Protein 4L7A (pdb70)

Nearest PDB structures (foldseek):
  4l7a-assembly1_A  TM=1.003E+00  e=5.815E-44  Bacteroides caccae ATCC 43185
  6un8-assembly1_A  TM=2.115E-01  e=5.326E-02  Staphylococcus aureus
  4l7a-assembly1_A  TM=1.003E+00  e=2.244E-44  Bacteroides caccae ATCC 43185
  6lyy-assembly1_A  TM=1.501E-01  e=7.617E+00  Homo sapiens

CATH classification: 3.40.390.70

Solvent-accessible surface area: 23444 Å² total

Secondary structure (DSSP, 8-state):
-TTPPPHHHHHHHHHHHIIIIIHHH--EEE--------B-TTB-PPPHHHHHHHHHHHIIIIIHHHHHHH-HHHHHHT--SEEEE--BS-STT-SEEEEEETTEEEEEE--TT--TT-S---TTTT---HHHHHHHHHHSPPPTTHHHHTTT---TTTGGGS-HHHHGGGT-SSTGGGT-HHHHHHHHHHHHHHS-HHHHHH--TTHHHHHHHHHHHH------TTT---HHHHHHHHHHHHHTGGGS-TT---/--PPPHHHHHHHHHHHIIIIIHHH--EEE--------B-TTB-PPPHHHHHHHHHHHIIIIIHHHHHHH-HHHHHHT--SEEEE--BS-STT-SEEEEEETTEEEEEE--TT--TT-S---TTTT---HHHHHHHHHHSPPPTTHHHHTTT---TTTGGGS-HHHHGGGT-SSTGGGT-HHHHHHHHHHHHHHS-HHHHHH--TTHHHHHHHHHHHH------TTT---HHHHHHHHHHHHTTGGGS-TT---

Foldseek 3Di:
DVFDDDPVQVVLLVVLCCVQPCVLQQAAEEEQVPDDDDDDPFFDRRGVLVSLLVVVLCCLQQVVLCCVFQNSVLSNQLDFNYEYETEGPDCVVAFWDWDHDPHGIYIYGYYVVDDQLPLVVLVRPQLVCLSSVLSLCVVPPDDPVLQVLLPPQAALPPLVVAALLRCQLSQALGSQLSNGVSSVLSNLLSCLQRPDPVSSVVSCSNPPRHPVSNVVSNVNCVVCVRRVGRSNSSSVSSVVRSNCSVVDPSRGND/DFDDDPVQVVLLVVLCCVQPCVLALAAEEEQVPDDDDDDPFFDRRGVLVSLLVVVLCCLQQVVLCCVFQNSVLSNQQDFNYEYETEGPDCVVAFWDWDHDPHGIYIYGYYPVDPQLPLVVLVRPQLVCLRSVLSVCVVPPDDPVLQVLLPPQAALPPLVVAALLRCLLSQALGSQLSNGVSSVLSNLLSCLQRPDPVSSVVSCSNPPRHPVSVVVSNVNCVVCVVRVGRSNSSSVSSVVRSNCSVVDPSRDND

Radius of gyration: 25.46 Å; Cα contacts (8 Å, |Δi|>4): 772; chains: 2; bounding box: 40×58×69 Å

Sequence (507 aa):
SIFDASEKEKSEFDRRWLLEENYVNPYNNIDFKYREHIESDYTHNLVPTDFWLSVKLAKIVKHCWLEAYDEVGGLDFTRACAPKVIHLIGSSASSWDKGTYTLGTAEGGLKVTLYGNWLDLTNVDRNEYYFKVHHEFAHILHQKKNYPVDYDKISAGNYTPTGWQNRKLAEVAPLGFVTPYAGSKPSEDIAEVTACFLTYPEAQWENVTLAGEKGKPIIDQKLAVKKYKDSWQVDLDLLRKVIARRTNEISELDLDHIYIFDASEKEKSEFDRRWLLEENYVNPYNNIDFKYREHIEESDYTHNLVPTDFWLSVKLAKIVKHCWLEAYDEVGGLDFTRACAPKVIHLIGSASSWDKGTYTLGTAEGGLKVTLYGNNWLDLTNVDRNEYYFKVVHHEFAHILHQKKNYPVDYDKISAGNYTPTGWQNRKLAEVAPLGFVTPYAGSKPSEDIAEVTACFLTYPEAQWENVTLAGEKGKPIIDQKLAVKKYKDSWQVDLDLLRKVIARRTNEISELDLDHIY

B-factor: mean 29.19, std 8.64, range [13.41, 78.43]

Structure (mmCIF, N/CA/C/O backbone):
data_4L7A
#
_entry.id   4L7A
#
_cell.length_a   39.096
_cell.length_b   116.117
_cell.length_c   135.823
_cell.angle_alpha   90.000
_cell.angle_beta   90.000
_cell.angle_gamma   90.000
#
_symmetry.space_group_name_H-M   'P 21 21 21'
#
loop_
_entity.id
_entity.type
_entity.pdbx_description
1 polymer 'Uncharacterized protein'
2 water water
#
loop_
_atom_site.group_PDB
_atom_site.id
_atom_site.type_symbol
_atom_site.label_atom_id
_atom_site.label_alt_id
_atom_site.label_comp_id
_atom_site.label_asym_id
_atom_site.label_entity_id
_atom_site.label_seq_id
_atom_site.pdbx_PDB_ins_code
_atom_site.Cartn_x
_atom_site.Cartn_y
_atom_site.Cartn_z
_atom_site.occupancy
_atom_site.B_iso_or_equiv
_atom_site.auth_seq_id
_atom_site.auth_comp_id
_atom_site.auth_asym_id
_atom_site.auth_atom_id
_atom_site.pdbx_PDB_model_num
ATOM 1 N N . SER A 1 11 ? 7.227 128.185 31.586 1.00 76.27 37 SER A N 1
ATOM 2 C CA . SER A 1 11 ? 8.152 127.405 30.688 1.00 75.94 37 SER A CA 1
ATOM 3 C C . SER A 1 11 ? 7.634 127.342 29.228 1.00 74.66 37 SER A C 1
ATOM 4 O O . SER A 1 11 ? 6.423 127.270 28.996 1.00 73.37 37 SER A O 1
ATOM 7 N N . ILE A 1 12 ? 8.562 127.374 28.261 1.00 72.50 38 ILE A N 1
ATOM 8 C CA . ILE A 1 12 ? 8.251 127.240 26.827 1.00 67.03 38 ILE A CA 1
ATOM 9 C C . ILE A 1 12 ? 7.861 125.791 26.441 1.00 68.79 38 ILE A C 1
ATOM 10 O O . ILE A 1 12 ? 7.892 125.454 25.268 1.00 70.06 38 ILE A O 1
ATOM 12 N N . PHE A 1 13 ? 7.457 124.960 27.416 1.00 68.06 39 PHE A N 1
ATOM 13 C CA . PHE A 1 13 ? 7.122 123.535 27.189 1.00 61.13 39 PHE A CA 1
ATOM 14 C C . PHE A 1 13 ? 5.614 123.184 27.411 1.00 58.52 39 PHE A C 1
ATOM 15 O O . PHE A 1 13 ? 5.165 122.069 27.026 1.00 52.69 39 PHE A O 1
ATOM 17 N N . ASP A 1 14 ? 4.848 124.103 28.046 1.00 56.87 40 ASP A N 1
ATOM 18 C CA . ASP A 1 14 ? 3.382 123.914 28.306 1.00 47.61 40 ASP A CA 1
ATOM 19 C C . ASP A 1 14 ? 2.595 124.295 27.046 1.00 39.82 40 ASP A C 1
ATOM 20 O O . ASP A 1 14 ? 2.855 125.306 26.375 1.00 37.18 40 ASP A O 1
ATOM 25 N N . ALA A 1 15 ? 1.592 123.511 26.747 1.00 33.27 41 ALA A N 1
ATOM 26 C CA . ALA A 1 15 ? 0.798 123.782 25.579 1.00 33.48 41 ALA A CA 1
ATOM 27 C C . ALA A 1 15 ? -0.449 124.570 25.936 1.00 31.86 41 ALA A C 1
ATOM 28 O O . ALA A 1 15 ? -1.024 124.369 26.996 1.00 34.29 41 ALA A O 1
ATOM 30 N N . SER A 1 16 ? -0.893 125.422 25.026 1.00 30.91 42 SER A N 1
ATOM 31 C CA . SER A 1 16 ? -2.168 126.150 25.180 1.00 30.40 42 SER A CA 1
ATOM 32 C C . SER A 1 16 ? -3.323 125.250 24.748 1.00 30.65 42 SER A C 1
ATOM 33 O O . SER A 1 16 ? -3.105 124.235 24.071 1.00 29.91 42 SER A O 1
ATOM 36 N N . GLU A 1 17 ? -4.554 125.633 25.048 1.00 31.94 43 GLU A N 1
ATOM 37 C CA . GLU A 1 17 ? -5.713 124.859 24.573 1.00 32.38 43 GLU A CA 1
ATOM 38 C C . GLU A 1 17 ? -5.795 124.827 23.049 1.00 31.72 43 GLU A C 1
ATOM 39 O O . GLU A 1 17 ? -6.213 123.825 22.467 1.00 30.54 43 GLU A O 1
ATOM 45 N N . LYS A 1 18 ? -5.406 125.923 22.415 1.00 31.22 44 LYS A N 1
ATOM 46 C CA . LYS A 1 18 ? -5.418 126.010 20.943 1.00 33.32 44 LYS A CA 1
ATOM 47 C C . LYS A 1 18 ? -4.452 125.011 20.299 1.00 31.71 44 LYS A C 1
ATOM 48 O O . LYS A 1 18 ? -4.803 124.347 19.329 1.00 31.25 44 LYS A O 1
ATOM 54 N N . GLU A 1 19 ? -3.254 124.909 20.867 1.00 29.02 45 GLU A N 1
ATOM 55 C CA . GLU A 1 19 ? -2.216 123.962 20.420 1.00 27.78 45 GLU A CA 1
ATOM 56 C C . GLU A 1 19 ? -2.704 122.515 20.600 1.00 26.08 45 GLU A C 1
ATOM 57 O O . GLU A 1 19 ? -2.598 121.711 19.686 1.00 23.71 45 GLU A O 1
ATOM 63 N N . LYS A 1 20 ? -3.305 122.209 21.749 1.00 25.70 46 LYS A N 1
ATOM 64 C CA . LYS A 1 20 ? -3.853 120.875 21.989 1.00 26.96 46 LYS A CA 1
ATOM 65 C C . LYS A 1 20 ? -4.990 120.526 21.066 1.00 26.96 46 LYS A C 1
ATOM 66 O O . LYS A 1 20 ? -5.075 119.379 20.647 1.00 26.22 46 LYS A O 1
ATOM 72 N N . SER A 1 21 ? -5.871 121.494 20.763 1.00 28.02 47 SER A N 1
ATOM 73 C CA . SER A 1 21 ? -6.949 121.228 19.812 1.00 29.87 47 SER A CA 1
ATOM 74 C C . SER A 1 21 ? -6.360 121.049 18.412 1.00 29.45 47 SER A C 1
ATOM 75 O O . SER A 1 21 ? -6.877 120.269 17.635 1.00 31.09 47 SER A O 1
ATOM 78 N N . GLU A 1 22 ? -5.290 121.774 18.087 1.00 28.96 48 GLU A N 1
ATOM 79 C CA . GLU A 1 22 ? -4.627 121.601 16.763 1.00 29.57 48 GLU A CA 1
ATOM 80 C C . GLU A 1 22 ? -4.017 120.192 16.643 1.00 27.25 48 GLU A C 1
ATOM 81 O O . GLU A 1 22 ? -4.134 119.553 15.610 1.00 29.20 48 GLU A O 1
ATOM 87 N N . PHE A 1 23 ? -3.381 119.717 17.700 1.00 26.03 49 PHE A N 1
ATOM 88 C CA . PHE A 1 23 ? -2.867 118.346 17.732 1.00 26.72 49 PHE A CA 1
ATOM 89 C C . PHE A 1 23 ? -4.018 117.313 17.649 1.00 26.67 49 PHE A C 1
ATOM 90 O O . PHE A 1 23 ? -3.905 116.330 16.933 1.00 25.15 49 PHE A O 1
ATOM 98 N N . ASP A 1 24 ? -5.120 117.549 18.356 1.00 28.55 50 ASP A N 1
ATOM 99 C CA . ASP A 1 24 ? -6.257 116.622 18.281 1.00 28.56 50 ASP A CA 1
ATOM 100 C C . ASP A 1 24 ? -6.714 116.525 16.858 1.00 28.23 50 ASP A C 1
ATOM 101 O O . ASP A 1 24 ? -6.956 115.453 16.351 1.00 25.82 50 ASP A O 1
ATOM 106 N N . ARG A 1 25 ? -6.798 117.665 16.204 1.00 29.70 51 ARG A N 1
ATOM 107 C CA A ARG A 1 25 ? -7.219 117.713 14.794 0.50 31.25 51 ARG A CA 1
ATOM 108 C CA B ARG A 1 25 ? -7.178 117.729 14.787 0.50 30.38 51 ARG A CA 1
ATOM 109 C C . ARG A 1 25 ? -6.233 116.895 13.950 1.00 30.11 51 ARG A C 1
ATOM 110 O O . ARG A 1 25 ? -6.640 116.075 13.151 1.00 31.62 51 ARG A O 1
ATOM 125 N N . TRP A 1 26 ? -4.933 117.107 14.155 1.00 30.20 52 TRP A N 1
ATOM 126 C CA . TRP A 1 26 ? -3.915 116.385 13.397 1.00 26.96 52 TRP A CA 1
ATOM 127 C C . TRP A 1 26 ? -4.022 114.870 13.636 1.00 25.10 52 TRP A C 1
ATOM 128 O O . TRP A 1 26 ? -3.835 114.083 12.710 1.00 24.25 52 TRP A O 1
ATOM 139 N N . LEU A 1 27 ? -4.314 114.464 14.871 1.00 25.67 53 LEU A N 1
ATOM 140 C CA . LEU A 1 27 ? -4.423 113.037 15.198 1.00 25.07 53 LEU A CA 1
ATOM 141 C C . LEU A 1 27 ? -5.680 112.448 14.527 1.00 26.47 53 LEU A C 1
ATOM 142 O O . LEU A 1 27 ? -5.659 111.308 14.001 1.00 26.03 53 LEU A O 1
ATOM 147 N N . LEU A 1 28 ? -6.771 113.193 14.542 1.00 27.93 54 LEU A N 1
ATOM 148 C CA . LEU A 1 28 ? -7.968 112.717 13.845 1.00 29.95 54 LEU A CA 1
ATOM 149 C C . LEU A 1 28 ? -7.621 112.382 12.389 1.00 31.39 54 LEU A C 1
ATOM 150 O O . LEU A 1 28 ? -7.957 111.323 11.883 1.00 31.19 54 LEU A O 1
ATOM 155 N N . GLU A 1 29 ? -6.887 113.291 11.757 1.00 31.47 55 GLU A N 1
ATOM 156 C CA A GLU A 1 29 ? -6.610 113.198 10.343 0.50 32.07 55 GLU A CA 1
ATOM 157 C CA B GLU A 1 29 ? -6.570 113.217 10.341 0.50 31.19 55 GLU A CA 1
ATOM 158 C C . GLU A 1 29 ? -5.500 112.195 10.014 1.00 30.09 55 GLU A C 1
ATOM 159 O O . GLU A 1 29 ? -5.530 111.591 8.972 1.00 30.81 55 GLU A O 1
ATOM 170 N N . ASN A 1 30 ? -4.536 112.010 10.894 1.00 27.24 56 ASN A N 1
ATOM 171 C CA . ASN A 1 30 ? -3.431 111.147 10.566 1.00 25.93 56 ASN A CA 1
ATOM 172 C C . ASN A 1 30 ? -3.432 109.733 11.202 1.00 24.67 56 ASN A C 1
ATOM 173 O O . ASN A 1 30 ? -2.635 108.915 10.804 1.00 25.33 56 ASN A O 1
ATOM 178 N N . TYR A 1 31 ? -4.230 109.502 12.227 1.00 23.19 57 TYR A N 1
ATOM 179 C CA . TYR A 1 31 ? -4.272 108.229 12.931 1.00 22.20 57 TYR A CA 1
ATOM 180 C C . TYR A 1 31 ? -5.682 107.642 12.870 1.00 23.91 57 TYR A C 1
ATOM 181 O O . TYR A 1 31 ? -5.862 106.527 12.412 1.00 21.98 57 TYR A O 1
ATOM 190 N N . VAL A 1 32 ? -6.674 108.425 13.262 1.00 26.18 58 VAL A N 1
ATOM 191 C CA . VAL A 1 32 ? -8.056 107.946 13.348 1.00 28.62 58 VAL A CA 1
ATOM 192 C C . VAL A 1 32 ? -8.610 107.686 11.970 1.00 29.94 58 VAL A C 1
ATOM 193 O O . VAL A 1 32 ? -8.996 106.554 11.677 1.00 28.85 58 VAL A O 1
ATOM 197 N N . ASN A 1 33 ? -8.572 108.684 11.099 1.00 30.56 59 ASN A N 1
ATOM 198 C CA . ASN A 1 33 ? -9.188 108.468 9.799 1.00 35.04 59 ASN A CA 1
ATOM 199 C C . ASN A 1 33 ? -8.543 107.412 8.920 1.00 34.26 59 ASN A C 1
ATOM 200 O O . ASN A 1 33 ? -9.276 106.616 8.377 1.00 36.59 59 ASN A O 1
ATOM 205 N N . PRO A 1 34 ? -7.202 107.405 8.752 1.00 33.38 60 PRO A N 1
ATOM 206 C CA . PRO A 1 34 ? -6.645 106.382 7.869 1.00 32.02 60 PRO A CA 1
ATOM 207 C C . PRO A 1 34 ? -6.567 104.986 8.497 1.00 31.09 60 PRO A C 1
ATOM 208 O O . PRO A 1 34 ? -6.673 103.990 7.777 1.00 29.18 60 PRO A O 1
ATOM 212 N N . TYR A 1 35 ? -6.375 104.897 9.820 1.00 28.64 61 TYR A N 1
ATOM 213 C CA . TYR A 1 35 ? -6.036 103.612 10.458 1.00 26.41 61 TYR A CA 1
ATOM 214 C C . TYR A 1 35 ? -6.938 103.156 11.594 1.00 26.71 61 TYR A C 1
ATOM 215 O O . TYR A 1 35 ? -6.743 102.074 12.148 1.00 25.16 61 TYR A O 1
ATOM 224 N N . ASN A 1 36 ? -7.892 103.992 11.976 1.00 28.74 62 ASN A N 1
ATOM 225 C CA A ASN A 1 36 ? -8.760 103.718 13.138 0.50 28.20 62 ASN A CA 1
ATOM 226 C CA B ASN A 1 36 ? -8.746 103.715 13.121 0.50 28.92 62 ASN A CA 1
ATOM 227 C C . ASN A 1 36 ? -7.947 103.477 14.417 1.00 26.98 62 ASN A C 1
ATOM 228 O O . ASN A 1 36 ? -8.230 102.597 15.191 1.00 27.08 62 ASN A O 1
ATOM 237 N N . ILE A 1 37 ? -6.923 104.277 14.626 1.00 26.80 63 ILE A N 1
ATOM 238 C CA . ILE A 1 37 ? -6.111 104.202 15.834 1.00 25.96 63 ILE A CA 1
ATOM 239 C C . ILE A 1 37 ? -6.412 105.400 16.695 1.00 25.59 63 ILE A C 1
ATOM 240 O O . ILE A 1 37 ? -6.368 106.527 16.256 1.00 26.47 63 ILE A O 1
ATOM 245 N N . ASP A 1 38 ? -6.667 105.158 17.958 1.00 27.12 64 ASP A N 1
ATOM 246 C CA . ASP A 1 38 ? -6.889 106.249 18.883 1.00 29.05 64 ASP A CA 1
ATOM 247 C C . ASP A 1 38 ? -5.559 106.511 19.553 1.00 28.92 64 ASP A C 1
ATOM 248 O O . ASP A 1 38 ? -5.095 105.722 20.393 1.00 30.47 64 ASP A O 1
ATOM 253 N N . PHE A 1 39 ? -4.927 107.623 19.226 1.00 27.96 65 PHE A N 1
ATOM 254 C CA . PHE A 1 39 ? -3.645 108.010 19.842 1.00 27.31 65 PHE A CA 1
ATOM 255 C C . PHE A 1 39 ? -3.856 109.021 20.964 1.00 28.09 65 PHE A C 1
ATOM 256 O O . PHE A 1 39 ? -4.243 110.140 20.713 1.00 31.29 65 PHE A O 1
ATOM 264 N N . LYS A 1 40 ? -3.575 108.646 22.204 1.00 27.53 66 LYS A N 1
ATOM 265 C CA . LYS A 1 40 ? -3.891 109.507 23.344 1.00 28.70 66 LYS A CA 1
ATOM 266 C C . LYS A 1 40 ? -2.633 110.071 24.006 1.00 26.99 66 LYS A C 1
ATOM 267 O O . LYS A 1 40 ? -1.680 109.335 24.289 1.00 25.97 66 LYS A O 1
ATOM 273 N N . TYR A 1 41 ? -2.625 111.382 24.218 1.00 25.57 67 TYR A N 1
ATOM 274 C CA . TYR A 1 41 ? -1.541 112.031 24.925 1.00 25.54 67 TYR A CA 1
ATOM 275 C C . TYR A 1 41 ? -2.008 112.773 26.142 1.00 25.60 67 TYR A C 1
ATOM 276 O O . TYR A 1 41 ? -1.206 113.014 27.045 1.00 25.07 67 TYR A O 1
ATOM 285 N N . ARG A 1 42 ? -3.290 113.116 26.193 1.00 29.21 68 ARG A N 1
ATOM 286 C CA . ARG A 1 42 ? -3.823 113.904 27.303 1.00 31.34 68 ARG A CA 1
ATOM 287 C C . ARG A 1 42 ? -3.894 112.993 28.518 1.00 35.45 68 ARG A C 1
ATOM 288 O O . ARG A 1 42 ? -4.515 111.925 28.472 1.00 34.62 68 ARG A O 1
ATOM 304 N N . GLU A 1 44 ? -5.504 113.388 31.378 1.00 39.06 70 GLU A N 1
ATOM 305 C CA . GLU A 1 44 ? -6.880 113.284 31.835 1.00 42.74 70 GLU A CA 1
ATOM 306 C C . GLU A 1 44 ? -7.661 112.155 31.166 1.00 42.21 70 GLU A C 1
ATOM 307 O O . GLU A 1 44 ? -8.610 111.685 31.746 1.00 44.28 70 GLU A O 1
ATOM 313 N N . HIS A 1 45 ? -7.288 111.723 29.956 1.00 43.54 71 HIS A N 1
ATOM 314 C CA . HIS A 1 45 ? -7.990 110.604 29.248 1.00 44.76 71 HIS A CA 1
ATOM 315 C C . HIS A 1 45 ? -7.333 109.241 29.364 1.00 44.02 71 HIS A C 1
ATOM 316 O O . HIS A 1 45 ? -7.832 108.270 28.803 1.00 39.78 71 HIS A O 1
ATOM 323 N N . ILE A 1 46 ? -6.227 109.176 30.087 1.00 43.90 72 ILE A N 1
ATOM 324 C CA . ILE A 1 46 ? -5.470 107.945 30.243 1.00 45.66 72 ILE A CA 1
ATOM 325 C C . ILE A 1 46 ? -5.627 107.435 31.673 1.00 44.88 72 ILE A C 1
ATOM 326 O O . ILE A 1 46 ? -5.426 108.147 32.659 1.00 41.67 72 ILE A O 1
ATOM 331 N N . GLU A 1 47 ? -5.939 106.164 31.773 1.00 46.62 73 GLU A N 1
ATOM 332 C CA . GLU A 1 47 ? -6.101 105.540 33.059 1.00 50.95 73 GLU A CA 1
ATOM 333 C C . GLU A 1 47 ? -5.160 104.325 33.114 1.00 43.28 73 GLU A C 1
ATOM 334 O O . GLU A 1 47 ? -5.290 103.399 32.322 1.00 40.42 73 GLU A O 1
ATOM 340 N N . SER A 1 48 ? -4.190 104.362 34.031 1.00 41.77 74 SER A N 1
ATOM 341 C CA . SER A 1 48 ? -3.342 103.197 34.297 1.00 37.01 74 SER A CA 1
ATOM 342 C C . SER A 1 48 ? -2.660 103.226 35.638 1.00 34.59 74 SER A C 1
ATOM 343 O O . SER A 1 48 ? -2.737 104.185 36.390 1.00 33.14 74 SER A O 1
ATOM 346 N N . ASP A 1 49 ? -2.053 102.101 35.955 1.00 30.04 75 ASP A N 1
ATOM 347 C CA . ASP A 1 49 ? -1.183 101.997 37.090 1.00 30.43 75 ASP A CA 1
ATOM 348 C C . ASP A 1 49 ? 0.050 102.860 36.816 1.00 27.49 75 ASP A C 1
ATOM 349 O O . ASP A 1 49 ? 0.374 103.166 35.675 1.00 26.90 75 ASP A O 1
ATOM 354 N N . TYR A 1 50 ? 0.732 103.265 37.867 1.00 24.63 76 TYR A N 1
ATOM 355 C CA . TYR A 1 50 ? 1.844 104.193 37.721 1.00 22.04 76 TYR A CA 1
ATOM 356 C C . TYR A 1 50 ? 2.956 103.798 38.713 1.00 21.75 76 TYR A C 1
ATOM 357 O O . TYR A 1 50 ? 2.726 102.963 39.597 1.00 22.30 76 TYR A O 1
ATOM 366 N N . THR A 1 51 ? 4.130 104.438 38.585 1.00 20.83 77 THR A N 1
ATOM 367 C CA . THR A 1 51 ? 5.204 104.291 39.544 1.00 20.80 77 THR A CA 1
ATOM 368 C C . THR A 1 51 ? 5.651 105.678 39.988 1.00 21.98 77 THR A C 1
ATOM 369 O O . THR A 1 51 ? 5.092 106.673 39.526 1.00 21.49 77 THR A O 1
ATOM 373 N N . HIS A 1 52 ? 6.673 105.767 40.838 1.00 22.55 78 HIS A N 1
ATOM 374 C CA . HIS A 1 52 ? 7.240 107.079 41.212 1.00 23.03 78 HIS A CA 1
ATOM 375 C C . HIS A 1 52 ? 7.995 107.752 40.065 1.00 24.31 78 HIS A C 1
ATOM 376 O O . HIS A 1 52 ? 8.319 108.968 40.134 1.00 25.52 78 HIS A O 1
ATOM 383 N N . ASN A 1 53 ? 8.229 107.001 38.999 1.00 23.72 79 ASN A N 1
ATOM 384 C CA . ASN A 1 53 ? 8.701 107.570 37.769 1.00 24.69 79 ASN A CA 1
ATOM 385 C C . ASN A 1 53 ? 7.756 108.420 36.940 1.00 24.13 79 ASN A C 1
ATOM 386 O O . ASN A 1 53 ? 8.180 108.994 35.942 1.00 23.29 79 ASN A O 1
ATOM 391 N N . LEU A 1 54 ? 6.473 108.426 37.272 1.00 23.07 80 LEU A N 1
ATOM 392 C CA . LEU A 1 54 ? 5.517 109.213 36.513 1.00 22.82 80 LEU A CA 1
ATOM 393 C C . LEU A 1 54 ? 5.878 110.723 36.592 1.00 23.24 80 LEU A C 1
ATOM 394 O O . LEU A 1 54 ? 6.168 111.230 37.667 1.00 20.39 80 LEU A O 1
ATOM 399 N N . VAL A 1 55 ? 5.881 111.374 35.435 1.00 23.93 81 VAL A N 1
ATOM 400 C CA . VAL A 1 55 ? 6.030 112.839 35.292 1.00 25.38 81 VAL A CA 1
ATOM 401 C C . VAL A 1 55 ? 4.975 113.318 34.264 1.00 25.82 81 VAL A C 1
ATOM 402 O O . VAL A 1 55 ? 4.435 112.512 33.513 1.00 23.60 81 VAL A O 1
ATOM 406 N N . PRO A 1 56 ? 4.661 114.619 34.254 1.00 25.71 82 PRO A N 1
ATOM 407 C CA . PRO A 1 56 ? 3.728 115.092 33.255 1.00 26.04 82 PRO A CA 1
ATOM 408 C C . PRO A 1 56 ? 4.188 114.739 31.832 1.00 25.90 82 PRO A C 1
ATOM 409 O O . PRO A 1 56 ? 5.384 114.728 31.521 1.00 23.36 82 PRO A O 1
ATOM 413 N N . THR A 1 57 ? 3.227 114.433 30.989 1.00 26.22 83 THR A N 1
ATOM 414 C CA . THR A 1 57 ? 3.494 114.074 29.612 1.00 26.48 83 THR A CA 1
ATOM 415 C C . THR A 1 57 ? 3.869 115.334 28.859 1.00 27.18 83 THR A C 1
ATOM 416 O O . THR A 1 57 ? 3.080 116.250 28.802 1.00 27.72 83 THR A O 1
ATOM 420 N N . ASP A 1 58 ? 5.069 115.371 28.276 1.00 26.56 84 ASP A N 1
ATOM 421 C CA . ASP A 1 58 ? 5.593 116.550 27.557 1.00 25.77 84 ASP A CA 1
ATOM 422 C C . ASP A 1 58 ? 4.858 116.686 26.220 1.00 24.71 84 ASP A C 1
ATOM 423 O O . ASP A 1 58 ? 4.906 115.783 2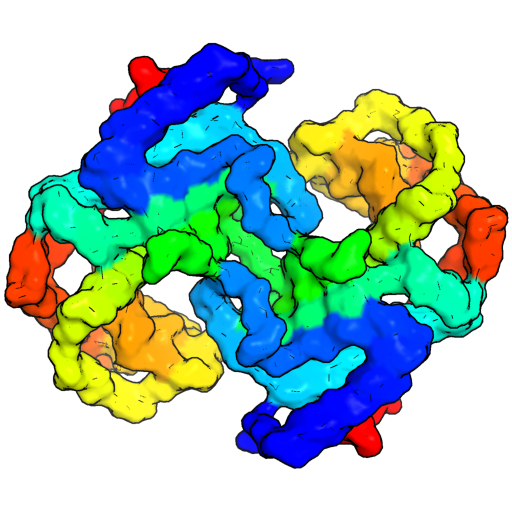5.388 1.00 22.96 84 ASP A O 1
ATOM 428 N N . PHE A 1 59 ? 4.195 117.816 26.000 1.00 22.44 85 PHE A N 1
ATOM 429 C CA . PHE A 1 59 ? 3.379 117.993 24.815 1.00 21.63 85 PHE A CA 1
ATOM 430 C C . PHE A 1 59 ? 4.148 117.990 23.479 1.00 21.90 85 PHE A C 1
ATOM 431 O O . PHE A 1 59 ? 3.808 117.243 22.587 1.00 19.25 85 PHE A O 1
ATOM 439 N N . TRP A 1 60 ? 5.148 118.838 23.334 1.00 21.99 86 TRP A N 1
ATOM 440 C CA . TRP A 1 60 ? 5.872 118.913 22.074 1.00 23.67 86 TRP A CA 1
ATOM 441 C C . TRP A 1 60 ? 6.693 117.625 21.799 1.00 22.99 86 TRP A C 1
ATOM 442 O O . TRP A 1 60 ? 6.895 117.232 20.653 1.00 21.53 86 TRP A O 1
ATOM 453 N N . LEU A 1 61 ? 7.088 116.936 22.840 1.00 21.44 87 LEU A N 1
ATOM 454 C CA . LEU A 1 61 ? 7.643 115.623 22.610 1.00 22.82 87 LEU A CA 1
ATOM 455 C C . LEU A 1 61 ? 6.567 114.578 22.125 1.00 22.87 87 LEU A C 1
ATOM 456 O O . LEU A 1 61 ? 6.886 113.686 21.325 1.00 23.00 87 LEU A O 1
ATOM 461 N N . SER A 1 62 ? 5.322 114.707 22.596 1.00 21.74 88 SER A N 1
ATOM 462 C CA . SER A 1 62 ? 4.238 113.845 22.122 1.00 21.69 88 SER A CA 1
ATOM 463 C C . SER A 1 62 ? 3.997 114.052 20.629 1.00 21.04 88 SER A C 1
ATOM 464 O O . SER A 1 62 ? 3.744 113.117 19.918 1.00 21.76 88 SER A O 1
ATOM 467 N N . VAL A 1 63 ? 4.080 115.292 20.175 1.00 21.73 89 VAL A N 1
ATOM 468 C CA . VAL A 1 63 ? 3.921 115.625 18.783 1.00 21.45 89 VAL A CA 1
ATOM 469 C C . VAL A 1 63 ? 5.032 114.986 17.947 1.00 21.78 89 VAL A C 1
ATOM 470 O O . VAL A 1 63 ? 4.775 114.420 16.853 1.00 21.37 89 VAL A O 1
ATOM 474 N N . LYS A 1 64 ? 6.269 115.070 18.435 1.00 22.11 90 LYS A N 1
ATOM 475 C CA . LYS A 1 64 ? 7.402 114.500 17.709 1.00 22.84 90 LYS A CA 1
ATOM 476 C C . LYS A 1 64 ? 7.223 113.023 17.577 1.00 21.52 90 LYS A C 1
ATOM 477 O O . LYS A 1 64 ? 7.346 112.491 16.483 1.00 21.98 90 LYS A O 1
ATOM 483 N N . LEU A 1 65 ? 6.870 112.370 18.679 1.00 20.80 91 LEU A N 1
ATOM 484 C CA . LEU A 1 65 ? 6.681 110.914 18.666 1.00 22.27 91 LEU A CA 1
ATOM 485 C C . LEU A 1 65 ? 5.522 110.459 17.785 1.00 22.53 91 LEU A C 1
ATOM 486 O O . LEU A 1 65 ? 5.655 109.479 17.075 1.00 20.27 91 LEU A O 1
ATOM 491 N N . ALA A 1 66 ? 4.410 111.204 17.780 1.00 20.53 92 ALA A N 1
ATOM 492 C CA . ALA A 1 66 ? 3.319 110.845 16.897 1.00 20.83 92 ALA A CA 1
ATOM 493 C C . ALA A 1 66 ? 3.761 110.892 15.456 1.00 19.17 92 ALA A C 1
ATOM 494 O O . ALA A 1 66 ? 3.341 110.062 14.660 1.00 20.34 92 ALA A O 1
ATOM 496 N N . LYS A 1 67 ? 4.612 111.819 15.103 1.00 19.54 93 LYS A N 1
ATOM 497 C CA . LYS A 1 67 ? 5.073 111.921 13.707 1.00 20.52 93 LYS A CA 1
ATOM 498 C C . LYS A 1 67 ? 6.155 110.877 13.371 1.00 20.45 93 LYS A C 1
ATOM 499 O O . LYS A 1 67 ? 6.216 110.373 12.232 1.00 20.80 93 LYS A O 1
ATOM 505 N N . ILE A 1 68 ? 7.022 110.581 14.335 1.00 19.66 94 ILE A N 1
ATOM 506 C CA . ILE A 1 68 ? 8.066 109.578 14.133 1.00 20.06 94 ILE A CA 1
ATOM 507 C C . ILE A 1 68 ? 7.444 108.179 13.970 1.00 21.16 94 ILE A C 1
ATOM 508 O O . ILE A 1 68 ? 7.839 107.387 13.076 1.00 19.37 94 ILE A O 1
ATOM 513 N N . VAL A 1 69 ? 6.502 107.870 14.846 1.00 20.61 95 VAL A N 1
ATOM 514 C CA . VAL A 1 69 ? 5.800 106.567 14.827 1.00 21.08 95 VAL A CA 1
ATOM 515 C C . VAL A 1 69 ? 5.057 106.340 13.499 1.00 21.52 95 VAL A C 1
ATOM 516 O O . VAL A 1 69 ? 5.081 105.240 12.928 1.00 20.55 95 VAL A O 1
ATOM 520 N N . LYS A 1 70 ? 4.439 107.393 12.976 1.00 21.61 96 LYS A N 1
ATOM 521 C CA . LYS A 1 70 ? 3.707 107.285 11.737 1.00 22.95 96 LYS A CA 1
ATOM 522 C C . LYS A 1 70 ? 4.656 107.134 10.589 1.00 22.70 96 LYS A C 1
ATOM 523 O O . LYS A 1 70 ? 4.467 106.272 9.725 1.00 24.37 96 LYS A O 1
ATOM 529 N N . HIS A 1 71 ? 5.719 107.912 10.601 1.00 21.95 97 HIS A N 1
ATOM 530 C CA . HIS A 1 71 ? 6.734 107.856 9.511 1.00 23.49 97 HIS A CA 1
ATOM 531 C C . HIS A 1 71 ? 7.495 106.532 9.407 1.00 22.52 97 HIS A C 1
ATOM 532 O O . HIS A 1 71 ? 7.753 106.039 8.301 1.00 22.25 97 HIS A O 1
ATOM 539 N N . CYS A 1 72 ? 7.810 105.953 10.565 1.00 22.00 98 CYS A N 1
ATOM 540 C CA . CYS A 1 72 ? 8.710 104.787 10.639 1.00 22.04 98 CYS A CA 1
ATOM 541 C C . CYS A 1 72 ? 8.036 103.413 10.717 1.00 21.53 98 CYS A C 1
ATOM 542 O O . CYS A 1 72 ? 8.684 102.373 10.464 1.00 25.31 98 CYS A O 1
ATOM 545 N N . TRP A 1 73 ? 6.762 103.397 11.043 1.00 20.35 99 TRP A N 1
ATOM 546 C CA . TRP A 1 73 ? 5.969 102.162 11.073 1.00 20.12 99 TRP A CA 1
ATOM 547 C C . TRP A 1 73 ? 4.769 102.285 10.125 1.00 20.86 99 TRP A C 1
ATOM 548 O O . TRP A 1 73 ? 4.741 101.618 9.071 1.00 20.63 99 TRP A O 1
ATOM 559 N N . LEU A 1 74 ? 3.827 103.186 10.427 1.00 21.55 100 LEU A N 1
ATOM 560 C CA . LEU A 1 74 ? 2.561 103.201 9.707 1.00 20.92 100 LEU A CA 1
ATOM 561 C C . LEU A 1 74 ? 2.755 103.469 8.220 1.00 21.60 100 LEU A C 1
ATOM 562 O O . LEU A 1 74 ? 2.279 102.714 7.418 1.00 22.10 100 LEU A O 1
ATOM 567 N N . GLU A 1 75 ? 3.566 104.460 7.877 1.00 21.59 101 GLU A N 1
ATOM 568 C CA . GLU A 1 75 ? 3.874 104.739 6.494 1.00 24.76 101 GLU A CA 1
ATOM 569 C C . GLU A 1 75 ? 4.759 103.708 5.812 1.00 24.35 101 GLU A C 1
ATOM 570 O O . GLU A 1 75 ? 4.711 103.592 4.580 1.00 25.54 101 GLU A O 1
ATOM 576 N N . ALA A 1 76 ? 5.530 102.948 6.591 1.00 22.87 102 ALA A N 1
ATOM 577 C CA . ALA A 1 76 ? 6.391 101.927 6.015 1.00 22.46 102 ALA A CA 1
ATOM 578 C C . ALA A 1 76 ? 5.575 100.733 5.563 1.00 21.38 102 ALA A C 1
ATOM 579 O O . ALA A 1 76 ? 5.722 100.175 4.467 1.00 23.30 102 ALA A O 1
ATOM 581 N N . TYR A 1 77 ? 4.716 100.324 6.450 1.00 22.02 103 TYR A N 1
ATOM 582 C CA . TYR A 1 77 ? 3.756 99.284 6.172 1.00 21.40 103 TYR A CA 1
ATOM 583 C C . TYR A 1 77 ? 2.867 99.692 4.992 1.00 22.59 103 TYR A C 1
ATOM 584 O O . TYR A 1 77 ? 2.634 98.865 4.111 1.00 22.92 103 TYR A O 1
ATOM 593 N N . ASP A 1 78 ? 2.424 100.951 4.948 1.00 23.68 104 ASP A N 1
ATOM 594 C CA . ASP A 1 78 ? 1.609 101.406 3.833 1.00 26.02 104 ASP A CA 1
ATOM 595 C C . ASP A 1 78 ? 2.400 101.304 2.544 1.00 27.16 104 ASP A C 1
ATOM 596 O O . ASP A 1 78 ? 1.903 100.776 1.579 1.00 27.06 104 ASP A O 1
ATOM 601 N N . GLU A 1 79 ? 3.637 101.800 2.542 1.00 28.17 105 GLU A N 1
ATOM 602 C CA . GLU A 1 79 ? 4.463 101.788 1.336 1.00 28.40 105 GLU A CA 1
ATOM 603 C C . GLU A 1 79 ? 4.652 100.382 0.750 1.00 27.49 105 GLU A C 1
ATOM 604 O O . GLU A 1 79 ? 4.622 100.189 -0.450 1.00 25.59 105 GLU A O 1
ATOM 610 N N . VAL A 1 80 ? 4.880 99.396 1.601 1.00 27.13 106 VAL A N 1
ATOM 611 C CA . VAL A 1 80 ? 5.154 98.064 1.094 1.00 25.79 106 VAL A CA 1
ATOM 612 C C . VAL A 1 80 ? 3.933 97.166 0.985 1.00 26.98 106 VAL A C 1
ATOM 613 O O . VAL A 1 80 ? 3.853 96.392 0.052 1.00 25.99 106 VAL A O 1
ATOM 617 N N . GLY A 1 81 ? 3.002 97.225 1.937 1.00 26.11 107 GLY A N 1
ATOM 618 C CA . GLY A 1 81 ? 1.848 96.293 1.934 1.00 25.41 107 GLY A CA 1
ATOM 619 C C . GLY A 1 81 ? 0.504 96.912 1.579 1.00 26.35 107 GLY A C 1
ATOM 620 O O . GLY A 1 81 ? -0.444 96.211 1.343 1.00 26.63 107 GLY A O 1
ATOM 621 N N . GLY A 1 82 ? 0.411 98.237 1.561 1.00 27.17 108 GLY A N 1
ATOM 622 C CA . GLY A 1 82 ? -0.865 98.887 1.308 1.00 27.77 108 GLY A CA 1
ATOM 623 C C . GLY A 1 82 ? -1.602 99.127 2.619 1.00 28.31 108 GLY A C 1
ATOM 624 O O . GLY A 1 82 ? -1.301 98.523 3.648 1.00 26.76 108 GLY A O 1
ATOM 625 N N . LEU A 1 83 ? -2.606 99.990 2.538 1.00 30.94 109 LEU A N 1
ATOM 626 C CA . LEU A 1 83 ? -3.339 100.494 3.665 1.00 32.16 109 LEU A CA 1
ATOM 627 C C . LEU A 1 83 ? -4.063 99.352 4.361 1.00 31.10 109 LEU A C 1
ATOM 628 O O . LEU A 1 83 ? -4.090 99.296 5.603 1.00 28.20 109 LEU A O 1
ATOM 633 N N . ASP A 1 84 ? -4.550 98.397 3.588 1.00 28.23 110 ASP A N 1
ATOM 634 C CA . ASP A 1 84 ? -5.294 97.278 4.159 1.00 30.32 110 ASP A CA 1
ATOM 635 C C . ASP A 1 84 ? -4.453 96.396 5.035 1.00 27.40 110 ASP A C 1
ATOM 636 O O . ASP A 1 84 ? -4.881 95.936 6.087 1.00 26.93 110 ASP A O 1
ATOM 641 N N . PHE A 1 85 ? -3.217 96.205 4.631 1.00 28.18 111 PHE A N 1
ATOM 642 C CA . PHE A 1 85 ? -2.259 95.442 5.452 1.00 26.05 111 PHE A CA 1
ATOM 643 C C . PHE A 1 85 ? -1.998 96.170 6.759 1.00 23.37 111 PHE A C 1
ATOM 644 O O . PHE A 1 85 ? -2.092 95.611 7.871 1.00 23.06 111 PHE A O 1
ATOM 652 N N . THR A 1 86 ? -1.682 97.454 6.644 1.00 23.45 112 THR A N 1
ATOM 653 C CA . THR A 1 86 ? -1.395 98.259 7.841 1.00 22.71 112 THR A CA 1
ATOM 654 C C . THR A 1 86 ? -2.531 98.205 8.811 1.00 22.91 112 THR A C 1
ATOM 655 O O . THR A 1 86 ? -2.316 97.973 9.998 1.00 23.53 112 THR A O 1
ATOM 659 N N . ARG A 1 87 ? -3.749 98.370 8.304 1.00 23.73 113 ARG A N 1
ATOM 660 C CA . ARG A 1 87 ? -4.922 98.323 9.148 1.00 24.73 113 ARG A CA 1
ATOM 661 C C . ARG A 1 87 ? -5.101 96.963 9.767 1.00 23.56 113 ARG A C 1
ATOM 662 O O . ARG A 1 87 ? -5.658 96.864 10.842 1.00 23.40 113 ARG A O 1
ATOM 670 N N . ALA A 1 88 ? -4.688 95.896 9.077 1.00 23.93 114 ALA A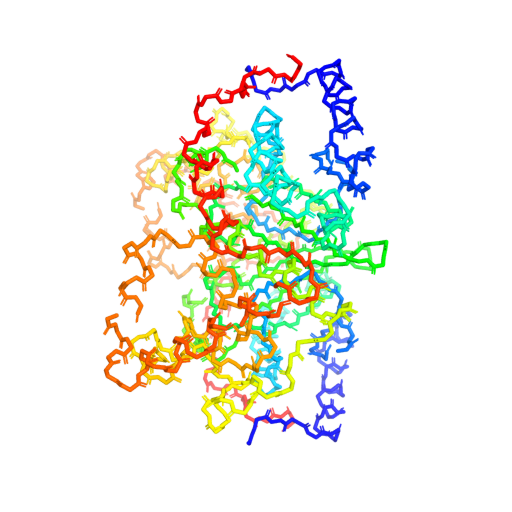 N 1
ATOM 671 C CA . ALA A 1 88 ? -4.947 94.547 9.581 1.00 24.62 114 ALA A CA 1
ATOM 672 C C . ALA A 1 88 ? -4.162 94.196 10.839 1.00 25.57 114 ALA A C 1
ATOM 673 O O . ALA A 1 88 ? -4.583 93.332 11.569 1.00 28.24 114 ALA A O 1
ATOM 675 N N . CYS A 1 89 ? -3.009 94.819 11.063 1.00 25.13 115 CYS A N 1
ATOM 676 C CA . CYS A 1 89 ? -2.232 94.538 12.252 1.00 24.54 115 CYS A CA 1
ATOM 677 C C . CYS A 1 89 ? -2.013 95.736 13.175 1.00 24.18 115 CYS A C 1
ATOM 678 O O . CYS A 1 89 ? -1.053 95.751 13.910 1.00 25.58 115 CYS A O 1
ATOM 681 N N . ALA A 1 90 ? -2.889 96.736 13.112 1.00 23.31 116 ALA A N 1
ATOM 682 C CA . ALA A 1 90 ? -2.722 97.948 13.895 1.00 21.72 116 ALA A CA 1
ATOM 683 C C . ALA A 1 90 ? -3.258 97.759 15.278 1.00 20.25 116 ALA A C 1
ATOM 684 O O . ALA A 1 90 ? -4.137 96.995 15.495 1.00 21.27 116 ALA A O 1
ATOM 686 N N . PRO A 1 91 ? -2.671 98.437 16.252 1.00 20.27 117 PRO A N 1
ATOM 687 C CA . PRO A 1 91 ? -3.309 98.388 17.536 1.00 21.18 117 PRO A CA 1
ATOM 688 C C . PRO A 1 91 ? -4.582 99.242 17.463 1.00 23.27 117 PRO A C 1
ATOM 689 O O . PRO A 1 91 ? -4.715 100.060 16.580 1.00 22.01 117 PRO A O 1
ATOM 693 N N . LYS A 1 92 ? -5.470 99.110 18.426 1.00 27.27 118 LYS A N 1
ATOM 694 C CA . LYS A 1 92 ? -6.623 100.048 18.549 1.00 29.99 118 LYS A CA 1
ATOM 695 C C . LYS A 1 92 ? -6.290 101.362 19.248 1.00 27.51 118 LYS A C 1
ATOM 696 O O . LYS A 1 92 ? -6.909 102.403 18.995 1.00 25.89 118 LYS A O 1
ATOM 702 N N . VAL A 1 93 ? -5.361 101.312 20.196 1.00 26.90 119 VAL A N 1
ATOM 703 C CA . VAL A 1 93 ? -5.046 102.478 21.022 1.00 25.34 119 VAL A CA 1
ATOM 704 C C . VAL A 1 93 ? -3.550 102.562 21.307 1.00 23.88 119 VAL A C 1
ATOM 705 O O . VAL A 1 93 ? -2.897 101.524 21.539 1.00 22.36 119 VAL A O 1
ATOM 709 N N . ILE A 1 94 ? -3.007 103.773 21.205 1.00 22.17 120 ILE A N 1
ATOM 710 C CA . ILE A 1 94 ? -1.634 104.094 21.588 1.00 21.58 120 ILE A CA 1
ATOM 711 C C . ILE A 1 94 ? -1.742 105.171 22.684 1.00 24.15 120 ILE A C 1
ATOM 712 O O . ILE A 1 94 ? -2.530 106.121 22.515 1.00 25.89 120 ILE A O 1
ATOM 717 N N . HIS A 1 95 ? -1.106 104.966 23.852 1.00 23.02 121 HIS A N 1
ATOM 718 C CA . HIS A 1 95 ? -1.115 105.994 24.920 1.00 23.48 121 HIS A CA 1
ATOM 719 C C . HIS A 1 95 ? 0.301 106.431 25.089 1.00 20.96 121 HIS A C 1
ATOM 720 O O . HIS A 1 95 ? 1.172 105.586 25.108 1.00 20.37 121 HIS A O 1
ATOM 727 N N . LEU A 1 96 ? 0.538 107.712 25.226 1.00 19.46 122 LEU A N 1
ATOM 728 C CA . LEU A 1 96 ? 1.844 108.206 25.637 1.00 18.79 122 LEU A CA 1
ATOM 729 C C . LEU A 1 96 ? 1.715 108.624 27.083 1.00 19.14 122 LEU A C 1
ATOM 730 O O . LEU A 1 96 ? 0.756 109.321 27.453 1.00 17.57 122 LEU A O 1
ATOM 735 N N . ILE A 1 97 ? 2.663 108.176 27.897 1.00 17.74 123 ILE A N 1
ATOM 736 C CA . ILE A 1 97 ? 2.736 108.545 29.298 1.00 18.32 123 ILE A CA 1
ATOM 737 C C . ILE A 1 97 ? 4.122 109.022 29.599 1.00 19.92 123 ILE A C 1
ATOM 738 O O . ILE A 1 97 ? 5.106 108.447 29.140 1.00 20.16 123 ILE A O 1
ATOM 743 N N . GLY A 1 98 ? 4.226 110.082 30.385 1.00 22.84 124 GLY A N 1
ATOM 744 C CA . GLY A 1 98 ? 5.570 110.606 30.707 1.00 23.11 124 GLY A CA 1
ATOM 745 C C . GLY A 1 98 ? 6.310 109.796 31.777 1.00 23.02 124 GLY A C 1
ATOM 746 O O . GLY A 1 98 ? 5.713 109.361 32.750 1.00 21.85 124 GLY A O 1
ATOM 747 N N . SER A 1 99 ? 7.622 109.627 31.584 1.00 23.78 125 SER A N 1
ATOM 748 C CA A SER A 1 99 ? 8.465 108.978 32.551 0.50 23.71 125 SER A CA 1
ATOM 749 C CA B SER A 1 99 ? 8.469 108.968 32.575 0.50 24.04 125 SER A CA 1
ATOM 750 C C . SER A 1 99 ? 9.783 109.708 32.794 1.00 23.57 125 SER A C 1
ATOM 751 O O . SER A 1 99 ? 10.363 110.289 31.875 1.00 21.64 125 SER A O 1
ATOM 756 N N . ALA A 1 100 ? 10.235 109.671 34.047 1.00 23.91 126 ALA A N 1
ATOM 757 C CA . ALA A 1 100 ? 11.448 110.302 34.483 1.00 23.99 126 ALA A CA 1
ATOM 758 C C . ALA A 1 100 ? 12.685 109.702 33.827 1.00 24.51 126 ALA A C 1
ATOM 759 O O . ALA A 1 100 ? 13.628 110.409 33.622 1.00 24.28 126 ALA A O 1
ATOM 761 N N . SER A 1 101 ? 12.644 108.421 33.465 1.00 24.92 127 SER A N 1
ATOM 762 C CA A SER A 1 101 ? 13.742 107.771 32.768 0.50 25.54 127 SER A CA 1
ATOM 763 C CA B SER A 1 101 ? 13.741 107.774 32.768 0.50 25.16 127 SER A CA 1
ATOM 764 C C . SER A 1 101 ? 13.273 106.524 32.027 1.00 25.82 127 SER A C 1
ATOM 765 O O . SER A 1 101 ? 12.070 106.158 32.081 1.00 23.87 127 SER A O 1
ATOM 770 N N . TRP A 1 102 ? 14.230 105.884 31.358 1.00 27.65 128 TRP A N 1
ATOM 771 C CA . TRP A 1 102 ? 14.017 104.635 30.640 1.00 33.84 128 TRP A CA 1
ATOM 772 C C . TRP A 1 102 ? 14.186 103.407 31.514 1.00 37.67 128 TRP A C 1
ATOM 773 O O . TRP A 1 102 ? 13.856 102.309 31.088 1.00 37.31 128 TRP A O 1
ATOM 784 N N . ASP A 1 103 ? 14.708 103.600 32.727 1.00 40.29 129 ASP A N 1
ATOM 785 C CA . ASP A 1 103 ? 15.122 102.491 33.609 1.00 42.76 129 ASP A CA 1
ATOM 786 C C . ASP A 1 103 ? 14.000 101.560 34.135 1.00 39.70 129 ASP A C 1
ATOM 787 O O . ASP A 1 103 ? 14.288 100.453 34.504 1.00 39.19 129 ASP A O 1
ATOM 792 N N . LYS A 1 104 ? 12.753 102.002 34.210 1.00 44.66 130 LYS A N 1
ATOM 793 C CA . LYS A 1 104 ? 11.629 101.107 34.549 1.00 47.21 130 LYS A CA 1
ATOM 794 C C . LYS A 1 104 ? 10.922 100.580 33.287 1.00 42.51 130 LYS A C 1
ATOM 795 O O . LYS A 1 104 ? 9.716 100.425 33.318 1.00 46.38 130 LYS A O 1
ATOM 801 N N . GLY A 1 105 ? 11.615 100.378 32.177 1.00 37.49 131 GLY A N 1
ATOM 802 C CA . GLY A 1 105 ? 10.924 99.986 30.934 1.00 33.97 131 GLY A CA 1
ATOM 803 C C . GLY A 1 105 ? 10.247 101.105 30.168 1.00 29.39 131 GLY A C 1
ATOM 804 O O . GLY A 1 105 ? 9.950 102.130 30.718 1.00 27.11 131 GLY A O 1
ATOM 805 N N . THR A 1 106 ? 10.009 100.910 28.880 1.00 25.48 132 THR A N 1
ATOM 806 C CA . THR A 1 106 ? 9.548 101.987 28.033 1.00 21.72 132 THR A CA 1
ATOM 807 C C . THR A 1 106 ? 8.192 101.771 27.375 1.00 21.01 132 THR A C 1
ATOM 808 O O . THR A 1 106 ? 7.769 102.579 26.552 1.00 21.03 132 THR A O 1
ATOM 812 N N . TYR A 1 107 ? 7.518 100.668 27.692 1.00 19.70 133 TYR A N 1
ATOM 813 C CA . TYR A 1 107 ? 6.221 100.343 27.117 1.00 18.79 133 TYR A CA 1
ATOM 814 C C . TYR A 1 107 ? 5.453 99.417 28.061 1.00 18.43 133 TYR A C 1
ATOM 815 O O . TYR A 1 107 ? 6.063 98.727 28.905 1.00 18.51 133 TYR A O 1
ATOM 824 N N . THR A 1 108 ? 4.131 99.424 27.899 1.00 18.77 134 THR A N 1
ATOM 825 C CA . THR A 1 108 ? 3.303 98.313 28.310 1.00 20.13 134 THR A CA 1
ATOM 826 C C . THR A 1 108 ? 2.303 97.993 27.243 1.00 20.66 134 THR A C 1
ATOM 827 O O . THR A 1 108 ? 2.127 98.764 26.282 1.00 23.22 134 THR A O 1
ATOM 831 N N . LEU A 1 109 ? 1.698 96.810 27.392 1.00 19.85 135 LEU A N 1
ATOM 832 C CA . LEU A 1 109 ? 0.724 96.272 26.481 1.00 20.49 135 LEU A CA 1
ATOM 833 C C . LEU A 1 109 ? -0.528 95.912 27.225 1.00 20.10 135 LEU A C 1
ATOM 834 O O . LEU A 1 109 ? -0.484 95.509 28.382 1.00 22.10 135 LEU A O 1
ATOM 839 N N . GLY A 1 110 ? -1.658 96.145 26.599 1.00 20.94 136 GLY A N 1
ATOM 840 C CA . GLY A 1 110 ? -2.962 95.735 27.164 1.00 21.39 136 GLY A CA 1
ATOM 841 C C . GLY A 1 110 ? -3.980 95.558 26.046 1.00 23.04 136 GLY A C 1
ATOM 842 O O . GLY A 1 110 ? -3.637 95.345 24.878 1.00 21.74 136 GLY A O 1
ATOM 843 N N . THR A 1 111 ? -5.252 95.647 26.395 1.00 26.52 137 THR A N 1
ATOM 844 C CA . THR A 1 111 ? -6.334 95.505 25.439 1.00 28.87 137 THR A CA 1
ATOM 845 C C . THR A 1 111 ? -7.144 96.757 25.488 1.00 30.89 137 THR A C 1
ATOM 846 O O . THR A 1 111 ? -7.119 97.464 26.487 1.00 27.98 137 THR A O 1
ATOM 850 N N . ALA A 1 112 ? -7.816 97.058 24.379 1.00 33.97 138 ALA A N 1
ATOM 851 C CA . ALA A 1 112 ? -8.861 98.106 24.351 1.00 33.64 138 ALA A CA 1
ATOM 852 C C . ALA A 1 112 ? -9.720 97.942 23.078 1.00 38.99 138 ALA A C 1
ATOM 853 O O . ALA A 1 112 ? -9.178 97.647 21.977 1.00 35.99 138 ALA A O 1
ATOM 855 N N . GLU A 1 113 ? -11.042 98.114 23.219 1.00 42.43 139 GLU A N 1
ATOM 856 C CA . GLU A 1 113 ? -11.975 98.002 22.087 1.00 44.81 139 GLU A CA 1
ATOM 857 C C . GLU A 1 113 ? -11.715 96.736 21.259 1.00 43.48 139 GLU A C 1
ATOM 858 O O . GLU A 1 113 ? -11.642 96.799 20.032 1.00 46.97 139 GLU A O 1
ATOM 864 N N . GLY A 1 114 ? -11.498 95.617 21.949 1.00 39.47 140 GLY A N 1
ATOM 865 C CA . GLY A 1 114 ? -11.320 94.310 21.340 1.00 38.95 140 GLY A CA 1
ATOM 866 C C . GLY A 1 114 ? -9.975 93.951 20.737 1.00 37.89 140 GLY A C 1
ATOM 867 O O . GLY A 1 114 ? -9.790 92.804 20.311 1.00 42.44 140 GLY A O 1
ATOM 868 N N . GLY A 1 115 ? -9.034 94.893 20.651 1.00 32.82 141 GLY A N 1
ATOM 869 C CA . GLY A 1 115 ? -7.705 94.567 20.135 1.00 28.92 141 GLY A CA 1
ATOM 870 C C . GLY A 1 115 ? -6.629 95.096 21.063 1.00 26.75 141 GLY A C 1
ATOM 871 O O . GLY A 1 115 ? -6.844 95.209 22.265 1.00 26.33 141 GLY A O 1
ATOM 872 N N . LEU A 1 116 ? -5.506 95.503 20.467 1.00 22.40 142 LEU A N 1
ATOM 873 C CA . LEU A 1 116 ? -4.306 95.836 21.195 1.00 21.52 142 LEU A CA 1
ATOM 874 C C . LEU A 1 116 ? -4.217 97.301 21.622 1.00 22.05 142 LEU A C 1
ATOM 875 O O . LEU A 1 116 ? -4.507 98.224 20.829 1.00 20.94 142 LEU A O 1
ATOM 880 N N . LYS A 1 117 ? -3.818 97.493 22.892 1.00 21.26 143 LYS A N 1
ATOM 881 C CA . LYS A 1 117 ? -3.378 98.767 23.380 1.00 23.25 143 LYS A CA 1
ATOM 882 C C . LYS A 1 117 ? -1.854 98.771 23.630 1.00 20.88 143 LYS A C 1
ATOM 883 O O . LYS A 1 117 ? -1.331 97.848 24.217 1.00 21.74 143 LYS A O 1
ATOM 889 N N . VAL A 1 118 ? -1.156 99.769 23.108 1.00 20.86 144 VAL A N 1
ATOM 890 C CA . VAL A 1 118 ? 0.298 99.974 23.326 1.00 19.74 144 VAL A CA 1
ATOM 891 C C . VAL A 1 118 ? 0.472 101.293 24.087 1.00 19.84 144 VAL A C 1
ATOM 892 O O . VAL A 1 118 ? -0.052 102.324 23.673 1.00 20.18 144 VAL A O 1
ATOM 896 N N . THR A 1 119 ? 1.211 101.256 25.173 1.00 17.58 145 THR A N 1
ATOM 897 C CA . THR A 1 119 ? 1.534 102.426 25.909 1.00 19.10 145 THR A CA 1
ATOM 898 C C . THR A 1 119 ? 3.011 102.652 25.795 1.00 19.54 145 THR A C 1
ATOM 899 O O . THR A 1 119 ? 3.777 101.735 26.005 1.00 20.26 145 THR A O 1
ATOM 903 N N . LEU A 1 120 ? 3.412 103.861 25.445 1.00 19.13 146 LEU A N 1
ATOM 904 C CA . LEU A 1 120 ? 4.785 104.195 25.361 1.00 20.27 146 LEU A CA 1
ATOM 905 C C . LEU A 1 120 ? 5.114 105.218 26.450 1.00 21.12 146 LEU A C 1
ATOM 906 O O . LEU A 1 120 ? 4.451 106.254 26.556 1.00 20.90 146 LEU A O 1
ATOM 911 N N . TYR A 1 121 ? 6.176 104.937 27.201 1.00 19.38 147 TYR A N 1
ATOM 912 C CA . TYR A 1 121 ? 6.681 105.810 28.222 1.00 21.04 147 TYR A CA 1
ATOM 913 C C . TYR A 1 121 ? 7.805 106.621 27.584 1.00 21.17 147 TYR A C 1
ATOM 914 O O . TYR A 1 121 ? 8.742 106.068 26.961 1.00 19.32 147 TYR A O 1
ATOM 931 N N . GLY A 1 123 ? 10.064 110.742 27.593 1.00 22.37 149 GLY A N 1
ATOM 932 C CA . GLY A 1 123 ? 10.531 111.957 28.261 1.00 23.50 149 GLY A CA 1
ATOM 933 C C . GLY A 1 123 ? 11.756 112.449 27.520 1.00 23.83 149 GLY A C 1
ATOM 934 O O . GLY A 1 123 ? 12.224 111.799 26.588 1.00 21.38 149 GLY A O 1
ATOM 935 N N . ASN A 1 124 ? 12.257 113.601 27.859 1.00 25.39 150 ASN A N 1
ATOM 936 C CA . ASN A 1 124 ? 13.293 114.158 26.986 1.00 31.21 150 ASN A CA 1
ATOM 937 C C . ASN A 1 124 ? 14.685 113.538 27.280 1.00 29.77 150 ASN A C 1
ATOM 938 O O . ASN A 1 124 ? 15.664 114.005 26.735 1.00 31.96 150 ASN A O 1
ATOM 943 N N . TRP A 1 125 ? 14.740 112.477 28.111 1.00 27.49 151 TRP A N 1
ATOM 944 C CA . TRP A 1 125 ? 15.885 111.557 28.108 1.00 27.01 151 TRP A CA 1
ATOM 945 C C . TRP A 1 125 ? 16.035 110.833 26.742 1.00 28.31 151 TRP A C 1
ATOM 946 O O . TRP A 1 125 ? 17.039 110.175 26.501 1.00 30.75 151 TRP A O 1
ATOM 957 N N . LEU A 1 126 ? 15.005 110.883 25.898 1.00 26.78 152 LEU A N 1
ATOM 958 C CA . LEU A 1 126 ? 15.022 110.246 24.589 1.00 27.66 152 LEU A CA 1
ATOM 959 C C . LEU A 1 126 ? 15.948 110.971 23.594 1.00 28.31 152 LEU A C 1
ATOM 960 O O . LEU A 1 126 ? 15.881 112.161 23.493 1.00 28.08 152 LEU A O 1
ATOM 965 N N . ASP A 1 127 ? 16.761 110.234 22.841 1.00 27.79 153 ASP A N 1
ATOM 966 C CA . ASP A 1 127 ? 17.434 110.790 21.696 1.00 30.29 153 ASP A CA 1
ATOM 967 C C . ASP A 1 127 ? 16.699 110.285 20.429 1.00 31.51 153 ASP A C 1
ATOM 968 O O . ASP A 1 127 ? 16.923 109.167 19.965 1.00 29.77 153 ASP A O 1
ATOM 973 N N . LEU A 1 128 ? 15.868 111.141 19.849 1.00 29.89 154 LEU A N 1
ATOM 974 C CA . LEU A 1 128 ? 14.882 110.689 18.859 1.00 28.79 154 LEU A CA 1
ATOM 975 C C . LEU A 1 128 ? 15.462 110.244 17.526 1.00 28.38 154 LEU A C 1
ATOM 976 O O . LEU A 1 128 ? 14.843 109.445 16.809 1.00 26.14 154 LEU A O 1
ATOM 981 N N . THR A 1 129 ? 16.656 110.724 17.229 1.00 28.36 155 THR A N 1
ATOM 982 C CA . THR A 1 129 ? 17.334 110.342 16.030 1.00 28.87 155 THR A CA 1
ATOM 983 C C . THR A 1 129 ? 18.236 109.107 16.247 1.00 29.91 155 T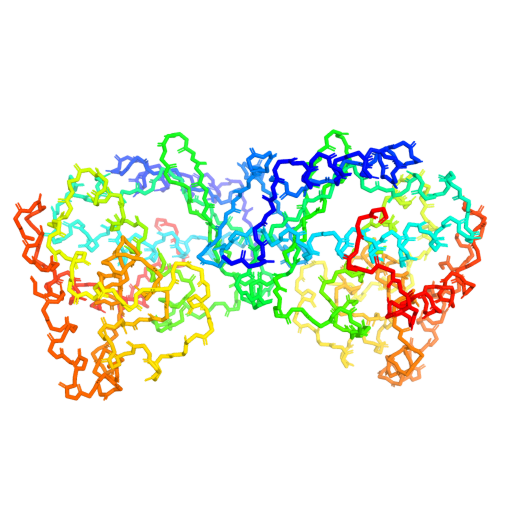HR A C 1
ATOM 984 O O . THR A 1 129 ? 18.805 108.651 15.287 1.00 30.02 155 THR A O 1
ATOM 988 N N . ASN A 1 130 ? 18.405 108.611 17.476 1.00 27.72 156 ASN A N 1
ATOM 989 C CA . ASN A 1 130 ? 19.231 107.417 17.685 1.00 27.52 156 ASN A CA 1
ATOM 990 C C . ASN A 1 130 ? 18.426 106.167 17.389 1.00 25.77 156 ASN A C 1
ATOM 991 O O . ASN A 1 130 ? 17.569 105.757 18.171 1.00 22.08 156 ASN A O 1
ATOM 996 N N . VAL A 1 131 ? 18.660 105.629 16.200 1.00 25.06 157 VAL A N 1
ATOM 997 C CA . VAL A 1 131 ? 17.922 104.523 15.639 1.00 24.60 157 VAL A CA 1
ATOM 998 C C . VAL A 1 131 ? 17.997 103.295 16.546 1.00 23.61 157 VAL A C 1
ATOM 999 O O . VAL A 1 131 ? 16.946 102.719 16.857 1.00 20.18 157 VAL A O 1
ATOM 1003 N N . ASP A 1 132 ? 19.187 102.927 17.031 1.00 23.54 158 ASP A N 1
ATOM 1004 C CA . ASP A 1 132 ? 19.268 101.778 17.982 1.00 24.75 158 ASP A CA 1
ATOM 1005 C C . ASP A 1 132 ? 18.426 101.962 19.227 1.00 24.79 158 ASP A C 1
ATOM 1006 O O . ASP A 1 132 ? 17.832 100.988 19.727 1.00 22.84 158 ASP A O 1
ATOM 1011 N N . ARG A 1 133 ? 18.343 103.195 19.730 1.00 24.06 159 ARG A N 1
ATOM 1012 C CA . ARG A 1 133 ? 17.596 103.401 20.979 1.00 25.85 159 ARG A CA 1
ATOM 1013 C C . ARG A 1 133 ? 16.084 103.387 20.767 1.00 23.73 159 ARG A C 1
ATOM 1014 O O . ARG A 1 133 ? 15.348 102.812 21.590 1.00 22.86 159 ARG A O 1
ATOM 1030 N N . ASN A 1 135 ? 14.526 101.765 18.406 1.00 19.42 161 ASN A N 1
ATOM 1031 C CA . ASN A 1 135 ? 14.189 100.335 18.198 1.00 20.43 161 ASN A CA 1
ATOM 1032 C C . ASN A 1 135 ? 14.210 99.588 19.534 1.00 19.43 161 ASN A C 1
ATOM 1033 O O . ASN A 1 135 ? 13.298 98.811 19.850 1.00 18.94 161 ASN A O 1
ATOM 1038 N N . GLU A 1 136 ? 15.216 99.852 20.333 1.00 19.62 162 GLU A N 1
ATOM 1039 C CA . GLU A 1 136 ? 15.284 99.135 21.606 1.00 23.14 162 GLU A CA 1
ATOM 1040 C C . GLU A 1 136 ? 14.050 99.488 22.493 1.00 21.82 162 GLU A C 1
ATOM 1041 O O . GLU A 1 136 ? 13.453 98.615 23.035 1.00 22.91 162 GLU A O 1
ATOM 1047 N N . TYR A 1 137 ? 13.677 100.755 22.598 1.00 20.10 163 TYR A N 1
ATOM 1048 C CA . TYR A 1 137 ? 12.667 101.154 23.516 1.00 20.36 163 TYR A CA 1
ATOM 1049 C C . TYR A 1 137 ? 11.253 100.847 23.031 1.00 19.07 163 TYR A C 1
ATOM 1050 O O . TYR A 1 137 ? 10.379 100.613 23.842 1.00 18.20 163 TYR A O 1
ATOM 1059 N N . TYR A 1 138 ? 11.037 100.928 21.717 1.00 17.86 164 TYR A N 1
ATOM 1060 C CA . TYR A 1 138 ? 9.725 101.010 21.146 1.00 18.02 164 TYR A CA 1
ATOM 1061 C C . TYR A 1 138 ? 9.477 100.160 19.930 1.00 18.16 164 TYR A C 1
ATOM 1062 O O . TYR A 1 138 ? 8.536 99.394 19.972 1.00 18.80 164 TYR A O 1
ATOM 1071 N N . PHE A 1 139 ? 10.265 100.292 18.848 1.00 18.38 165 PHE A N 1
ATOM 1072 C CA . PHE A 1 139 ? 9.787 99.728 17.594 1.00 18.56 165 PHE A CA 1
ATOM 1073 C C . PHE A 1 139 ? 9.926 98.218 17.527 1.00 19.00 165 PHE A C 1
ATOM 1074 O O . PHE A 1 139 ? 9.086 97.560 16.945 1.00 17.04 165 PHE A O 1
ATOM 1082 N N . LYS A 1 140 ? 10.988 97.667 18.113 1.00 19.51 166 LYS A N 1
ATOM 1083 C CA . LYS A 1 140 ? 11.150 96.199 18.123 1.00 20.06 166 LYS A CA 1
ATOM 1084 C C . LYS A 1 140 ? 9.899 95.503 18.698 1.00 19.04 166 LYS A C 1
ATOM 1085 O O . LYS A 1 140 ? 9.306 94.595 18.085 1.00 16.05 166 LYS A O 1
ATOM 1091 N N . VAL A 1 141 ? 9.534 95.870 19.910 1.00 19.41 167 VAL A N 1
ATOM 1092 C CA . VAL A 1 141 ? 8.336 95.271 20.533 1.00 20.86 167 VAL A CA 1
ATOM 1093 C C . VAL A 1 141 ? 7.059 95.526 19.734 1.00 19.08 167 VAL A C 1
ATOM 1094 O O . VAL A 1 141 ? 6.194 94.648 19.624 1.00 20.09 167 VAL A O 1
ATOM 1106 N N . HIS A 1 143 ? 6.701 95.954 16.317 1.00 16.95 169 HIS A N 1
ATOM 1107 C CA . HIS A 1 143 ? 6.670 95.032 15.185 1.00 17.72 169 HIS A CA 1
ATOM 1108 C C . HIS A 1 143 ? 6.421 93.608 15.629 1.00 16.86 169 HIS A C 1
ATOM 1109 O O . HIS A 1 143 ? 5.787 92.828 14.931 1.00 17.86 169 HIS A O 1
ATOM 1116 N N . HIS A 1 144 ? 6.894 93.257 16.803 1.00 17.27 170 HIS A N 1
ATOM 1117 C CA . HIS A 1 144 ? 6.667 91.907 17.308 1.00 17.40 170 HIS A CA 1
ATOM 1118 C C . HIS A 1 144 ? 5.138 91.718 17.485 1.00 17.92 170 HIS A C 1
ATOM 1119 O O . HIS A 1 144 ? 4.579 90.748 17.039 1.00 19.10 170 HIS A O 1
ATOM 1126 N N . GLU A 1 145 ? 4.486 92.645 18.152 1.00 17.59 171 GLU A N 1
ATOM 1127 C CA . GLU A 1 145 ? 3.028 92.556 18.432 1.00 17.44 171 GLU A CA 1
ATOM 1128 C C . GLU A 1 145 ? 2.196 92.647 17.181 1.00 18.05 171 GLU A C 1
ATOM 1129 O O . GLU A 1 145 ? 1.185 91.939 17.077 1.00 16.54 171 GLU A O 1
ATOM 1135 N N . PHE A 1 146 ? 2.613 93.479 16.223 1.00 16.65 172 PHE A N 1
ATOM 1136 C CA . PHE A 1 146 ? 1.890 93.536 14.961 1.00 18.29 172 PHE A CA 1
ATOM 1137 C C . PHE A 1 146 ? 1.977 92.205 14.225 1.00 17.77 172 PHE A C 1
ATOM 1138 O O . PHE A 1 146 ? 0.970 91.714 13.734 1.00 17.66 172 PHE A O 1
ATOM 1146 N N . ALA A 1 147 ? 3.143 91.583 14.251 1.00 17.32 173 ALA A N 1
ATOM 1147 C CA . ALA A 1 147 ? 3.300 90.316 13.642 1.00 18.17 173 ALA A CA 1
ATOM 1148 C C . ALA A 1 147 ? 2.412 89.285 14.274 1.00 19.17 173 ALA A C 1
ATOM 1149 O O . ALA A 1 147 ? 1.791 88.478 13.584 1.00 20.08 173 ALA A O 1
ATOM 1151 N N . HIS A 1 148 ? 2.332 89.287 15.588 1.00 20.21 174 HIS A N 1
ATOM 1152 C CA . HIS A 1 148 ? 1.450 88.402 16.265 1.00 21.37 174 HIS A CA 1
ATOM 1153 C C . HIS A 1 148 ? -0.058 88.520 15.855 1.00 20.96 174 HIS A C 1
ATOM 1154 O O . HIS A 1 148 ? -0.745 87.526 15.690 1.00 18.40 174 HIS A O 1
ATOM 1161 N N . ILE A 1 149 ? -0.548 89.742 15.639 1.00 21.08 175 ILE A N 1
ATOM 1162 C CA . ILE A 1 149 ? -1.912 89.978 15.119 1.00 21.49 175 ILE A CA 1
ATOM 1163 C C . ILE A 1 149 ? -2.038 89.400 13.720 1.00 22.05 175 ILE A C 1
ATOM 1164 O O . ILE A 1 149 ? -3.059 88.791 13.384 1.00 21.91 175 ILE A O 1
ATOM 1169 N N . LEU A 1 150 ? -1.005 89.575 12.898 1.00 21.20 176 LEU A N 1
ATOM 1170 C CA . LEU A 1 150 ? -1.060 88.954 11.579 1.00 21.47 176 LEU A CA 1
ATOM 1171 C C . LEU A 1 150 ? -1.252 87.435 11.714 1.00 21.45 176 LEU A C 1
ATOM 1172 O O . LEU A 1 150 ? -2.102 86.807 11.005 1.00 19.78 176 LEU A O 1
ATOM 1177 N N . HIS A 1 151 ? -0.471 86.839 12.602 1.00 19.67 177 HIS A N 1
ATOM 1178 C CA . HIS A 1 151 ? -0.546 85.382 12.822 1.00 20.32 177 HIS A CA 1
ATOM 1179 C C . HIS A 1 151 ? -1.881 84.891 13.308 1.00 22.05 177 HIS A C 1
ATOM 1180 O O . HIS A 1 151 ? -2.283 83.836 12.897 1.00 23.18 177 HIS A O 1
ATOM 1187 N N . GLN A 1 152 ? -2.557 85.672 14.141 1.00 24.30 178 GLN A N 1
ATOM 1188 C CA . GLN A 1 152 ? -3.909 85.359 14.616 1.00 28.43 178 GLN A CA 1
ATOM 1189 C C . GLN A 1 152 ? -4.922 85.387 13.491 1.00 27.76 178 GLN A C 1
ATOM 1190 O O . GLN A 1 152 ? -5.763 84.506 13.400 1.00 27.29 178 GLN A O 1
ATOM 1196 N N . LYS A 1 153 ? -4.808 86.374 12.608 1.00 27.31 179 LYS A N 1
ATOM 1197 C CA . LYS A 1 153 ? -5.744 86.484 11.500 1.00 27.87 179 LYS A CA 1
ATOM 1198 C C . LYS A 1 153 ? -5.482 85.473 10.402 1.00 27.96 179 LYS A C 1
ATOM 1199 O O . LYS A 1 153 ? -6.428 84.911 9.829 1.00 27.57 179 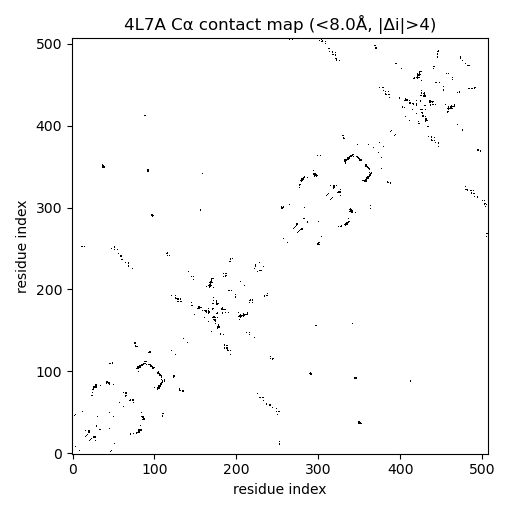LYS A O 1
ATOM 1205 N N . LYS A 1 154 ? -4.210 85.249 10.065 1.00 25.76 180 LYS A N 1
ATOM 1206 C CA . LYS A 1 154 ? -3.832 84.221 9.096 1.00 25.28 180 LYS A CA 1
ATOM 1207 C C . LYS A 1 154 ? -2.704 83.380 9.656 1.00 24.46 180 LYS A C 1
ATOM 1208 O O . LYS A 1 154 ? -1.537 83.821 9.715 1.00 20.96 180 LYS A O 1
ATOM 1214 N N . ASN A 1 155 ? -3.041 82.164 10.068 1.00 24.83 181 ASN A N 1
ATOM 1215 C CA . ASN A 1 155 ? -2.092 81.336 10.779 1.00 25.93 181 ASN A CA 1
ATOM 1216 C C . ASN A 1 155 ? -0.826 81.067 9.971 1.00 25.26 181 ASN A C 1
ATOM 1217 O O . ASN A 1 155 ? -0.904 80.859 8.750 1.00 24.76 181 ASN A O 1
ATOM 1222 N N . TYR A 1 156 ? 0.325 81.060 10.643 1.00 23.99 182 TYR A N 1
ATOM 1223 C CA . TYR A 1 156 ? 1.588 80.777 9.976 1.00 26.02 182 TYR A CA 1
ATOM 1224 C C . TYR A 1 156 ? 1.694 79.260 9.749 1.00 28.71 182 TYR A C 1
ATOM 1225 O O . TYR A 1 156 ? 0.944 78.515 10.371 1.00 29.41 182 TYR A O 1
ATOM 1234 N N . PRO A 1 157 ? 2.630 78.793 8.872 1.00 30.21 183 PRO A N 1
ATOM 1235 C CA . PRO A 1 157 ? 2.749 77.327 8.640 1.00 30.86 183 PRO A CA 1
ATOM 1236 C C . PRO A 1 157 ? 3.111 76.509 9.858 1.00 28.91 183 PRO A C 1
ATOM 1237 O O . PRO A 1 157 ? 4.044 76.832 10.561 1.00 28.41 183 PRO A O 1
ATOM 1241 N N . VAL A 1 158 ? 2.347 75.450 10.094 1.00 29.44 184 VAL A N 1
ATOM 1242 C CA . VAL A 1 158 ? 2.554 74.611 11.254 1.00 30.83 184 VAL A CA 1
ATOM 1243 C C . VAL A 1 158 ? 3.943 74.020 11.263 1.00 29.46 184 VAL A C 1
ATOM 1244 O O . VAL A 1 158 ? 4.479 73.747 12.328 1.00 31.03 184 VAL A O 1
ATOM 1248 N N . ASP A 1 159 ? 4.530 73.819 10.096 1.00 28.35 185 ASP A N 1
ATOM 1249 C CA . ASP A 1 159 ? 5.905 73.295 10.057 1.00 29.21 185 ASP A CA 1
ATOM 1250 C C . ASP A 1 159 ? 6.968 74.184 10.740 1.00 26.30 185 ASP A C 1
ATOM 1251 O O . ASP A 1 159 ? 8.014 73.677 11.092 1.00 26.10 185 ASP A O 1
ATOM 1256 N N . TYR A 1 160 ? 6.697 75.473 10.968 1.00 24.14 186 TYR A N 1
ATOM 1257 C CA . TYR A 1 160 ? 7.648 76.359 11.649 1.00 23.23 186 TYR A CA 1
ATOM 1258 C C . TYR A 1 160 ? 7.944 75.803 13.010 1.00 23.94 186 TYR A C 1
ATOM 1259 O O . TYR A 1 160 ? 9.108 75.810 13.460 1.00 21.94 186 TYR A O 1
ATOM 1268 N N . ASP A 1 161 ? 6.890 75.339 13.664 1.00 24.73 187 ASP A N 1
ATOM 1269 C CA . ASP A 1 161 ? 6.978 74.844 15.012 1.00 26.98 187 ASP A CA 1
ATOM 1270 C C . ASP A 1 161 ? 7.905 73.672 15.147 1.00 29.17 187 ASP A C 1
ATOM 1271 O O . ASP A 1 161 ? 8.466 73.468 16.212 1.00 30.74 187 ASP A O 1
ATOM 1276 N N . LYS A 1 162 ? 8.074 72.884 14.096 1.00 30.09 188 LYS A N 1
ATOM 1277 C CA . LYS A 1 162 ? 8.925 71.706 14.205 1.00 35.45 188 LYS A CA 1
ATOM 1278 C C . LYS A 1 162 ? 10.402 72.027 14.142 1.00 34.94 188 LYS A C 1
ATOM 1279 O O . LYS A 1 162 ? 11.222 71.242 14.634 1.00 34.12 188 LYS A O 1
ATOM 1285 N N . ILE A 1 163 ? 10.746 73.142 13.499 1.00 30.13 189 ILE A N 1
ATOM 1286 C CA . ILE A 1 163 ? 12.144 73.427 13.206 1.00 30.45 189 ILE A CA 1
ATOM 1287 C C . ILE A 1 163 ? 13.020 73.322 14.475 1.00 28.05 189 ILE A C 1
ATOM 1288 O O . ILE A 1 163 ? 14.031 72.641 14.468 1.00 27.23 189 ILE A O 1
ATOM 1293 N N . SER A 1 164 ? 12.598 73.924 15.560 1.00 26.51 190 SER A N 1
ATOM 1294 C CA . SER A 1 164 ? 13.381 73.882 16.798 1.00 26.61 190 SER A CA 1
ATOM 1295 C C . SER A 1 164 ? 12.695 73.087 17.906 1.00 27.27 190 SER A C 1
ATOM 1296 O O . SER A 1 164 ? 12.978 73.289 19.068 1.00 28.01 190 SER A O 1
ATOM 1299 N N . ALA A 1 165 ? 11.784 72.181 17.552 1.00 29.97 191 ALA A N 1
ATOM 1300 C CA . ALA A 1 165 ? 11.118 71.285 18.551 1.00 30.85 191 ALA A CA 1
ATOM 1301 C C . ALA A 1 165 ? 12.168 70.604 19.394 1.00 28.90 191 ALA A C 1
ATOM 1302 O O . ALA A 1 165 ? 13.117 70.090 18.896 1.00 27.88 191 ALA A O 1
ATOM 1304 N N . GLY A 1 166 ? 12.018 70.639 20.693 1.00 29.68 192 GLY A N 1
ATOM 1305 C CA . GLY A 1 166 ? 13.020 70.035 21.543 1.00 29.03 192 GLY A CA 1
ATOM 1306 C C . GLY A 1 166 ? 13.890 71.084 22.194 1.00 30.00 192 GLY A C 1
ATOM 1307 O O . GLY A 1 166 ? 14.430 70.828 23.239 1.00 30.43 192 GLY A O 1
ATOM 1308 N N . ASN A 1 167 ? 13.977 72.298 21.641 1.00 28.70 193 ASN A N 1
ATOM 1309 C CA . ASN A 1 167 ? 14.859 73.304 22.225 1.00 27.14 193 ASN A CA 1
ATOM 1310 C C . ASN A 1 167 ? 14.167 74.510 22.855 1.00 27.29 193 ASN A C 1
ATOM 1311 O O . ASN A 1 167 ? 14.854 75.392 23.365 1.00 25.49 193 ASN A O 1
ATOM 1316 N N . TYR A 1 168 ? 12.834 74.533 22.839 1.00 25.27 194 TYR A N 1
ATOM 1317 C CA . TYR A 1 168 ? 12.092 75.613 23.450 1.00 25.95 194 TYR A CA 1
ATOM 1318 C C . TYR A 1 168 ? 12.103 75.492 24.980 1.00 27.82 194 TYR A C 1
ATOM 1319 O O . TYR A 1 168 ? 12.133 74.416 25.506 1.00 27.57 194 TYR A O 1
ATOM 1328 N N . THR A 1 169 ? 12.051 76.616 25.672 1.00 27.73 195 THR A N 1
ATOM 1329 C CA . THR A 1 169 ? 11.899 76.615 27.141 1.00 28.53 195 THR A CA 1
ATOM 1330 C C . THR A 1 169 ? 10.766 77.571 27.503 1.00 27.79 195 THR A C 1
ATOM 1331 O O . THR A 1 169 ? 11.012 78.745 27.767 1.00 27.31 195 THR A O 1
ATOM 1335 N N . PRO A 1 170 ? 9.502 77.089 27.441 1.00 28.00 196 PRO A N 1
ATOM 1336 C CA . PRO A 1 170 ? 8.346 77.984 27.640 1.00 27.83 196 PRO A CA 1
ATOM 1337 C C . PRO A 1 170 ? 8.421 78.664 29.004 1.00 25.83 196 PRO A C 1
ATOM 1338 O O . PRO A 1 170 ? 8.093 79.797 29.111 1.00 25.96 196 PRO A O 1
ATOM 1342 N N . THR A 1 171 ? 8.891 77.964 30.012 1.00 28.11 197 THR A N 1
ATOM 1343 C CA . THR A 1 171 ? 9.276 78.566 31.276 1.00 30.50 197 THR A CA 1
ATOM 1344 C C . THR A 1 171 ? 10.793 78.511 31.392 1.00 29.75 197 THR A C 1
ATOM 1345 O O . THR A 1 171 ? 11.375 77.477 31.103 1.00 29.96 197 THR A O 1
ATOM 1349 N N . GLY A 1 172 ? 11.417 79.577 31.870 1.00 28.37 198 GLY A N 1
ATOM 1350 C CA . GLY A 1 172 ? 12.882 79.624 32.001 1.00 28.35 198 GLY A CA 1
ATOM 1351 C C . GLY A 1 172 ? 13.691 80.193 30.833 1.00 27.66 198 GLY A C 1
ATOM 1352 O O . GLY A 1 172 ? 14.930 80.206 30.896 1.00 25.45 198 GLY A O 1
ATOM 1353 N N . TRP A 1 173 ? 13.003 80.684 29.792 1.00 25.95 199 TRP A N 1
ATOM 1354 C CA . TRP A 1 173 ? 13.670 81.254 28.605 1.00 25.16 199 TRP A CA 1
ATOM 1355 C C . TRP A 1 173 ? 14.648 82.352 28.933 1.00 25.41 199 TRP A C 1
ATOM 1356 O O . TRP A 1 173 ? 15.672 82.512 28.258 1.00 25.34 199 TRP A O 1
ATOM 1367 N N . GLN A 1 174 ? 14.323 83.100 29.988 1.00 24.76 200 GLN A N 1
ATOM 1368 C CA . GLN A 1 174 ? 15.124 84.242 30.393 1.00 25.11 200 GLN A CA 1
ATOM 1369 C C . GLN A 1 174 ? 16.476 83.855 31.021 1.00 24.74 200 GLN A C 1
ATOM 1370 O O . GLN A 1 174 ? 17.308 84.709 31.205 1.00 24.13 200 GLN A O 1
ATOM 1376 N N . ASN A 1 175 ? 16.700 82.582 31.307 1.00 25.60 201 ASN A N 1
ATOM 1377 C CA . ASN A 1 175 ? 17.983 82.125 31.874 1.00 27.99 201 ASN A CA 1
ATOM 1378 C C . ASN A 1 175 ? 19.002 81.670 30.847 1.00 28.01 201 ASN A C 1
ATOM 1379 O O . ASN A 1 175 ? 20.040 81.153 31.213 1.00 28.17 201 ASN A O 1
ATOM 1384 N N . ARG A 1 176 ? 18.711 81.874 29.563 1.00 28.42 202 ARG A N 1
ATOM 1385 C CA . ARG A 1 176 ? 19.633 81.545 28.492 1.00 26.37 202 ARG A CA 1
ATOM 1386 C C . ARG A 1 176 ? 19.997 82.811 27.804 1.00 27.29 202 ARG A C 1
ATOM 1387 O O . ARG A 1 176 ? 19.120 83.570 27.407 1.00 26.15 202 ARG A O 1
ATOM 1395 N N . LYS A 1 177 ? 21.287 83.047 27.621 1.00 29.07 203 LYS A N 1
ATOM 1396 C CA . LYS A 1 177 ? 21.750 84.254 26.946 1.00 32.00 203 LYS A CA 1
ATOM 1397 C C . LYS A 1 177 ? 21.836 84.027 25.445 1.00 30.26 203 LYS A C 1
ATOM 1398 O O . LYS A 1 177 ? 21.715 82.900 24.985 1.00 28.28 203 LYS A O 1
ATOM 1404 N N . LEU A 1 178 ? 22.099 85.112 24.716 1.00 29.02 204 LEU A N 1
ATOM 1405 C CA . LEU A 1 178 ? 22.160 85.109 23.274 1.00 27.87 204 LEU A CA 1
ATOM 1406 C C . LEU A 1 178 ? 23.196 84.124 22.745 1.00 27.78 204 LEU A C 1
ATOM 1407 O O . LEU A 1 178 ? 22.919 83.410 21.814 1.00 25.87 204 LEU A O 1
ATOM 1412 N N . ALA A 1 179 ? 24.367 84.084 23.361 1.00 27.91 205 ALA A N 1
ATOM 1413 C CA . ALA A 1 179 ? 25.432 83.170 22.917 1.00 29.47 205 ALA A CA 1
ATOM 1414 C C . ALA A 1 179 ? 25.002 81.694 23.031 1.00 28.03 205 ALA A C 1
ATOM 1415 O O . ALA A 1 179 ? 25.378 80.897 22.198 1.00 27.80 205 ALA A O 1
ATOM 1417 N N . GLU A 1 180 ? 24.169 81.369 24.024 1.00 27.70 206 GLU A N 1
ATOM 1418 C CA . GLU A 1 180 ? 23.568 80.050 24.126 1.00 28.30 206 GLU A CA 1
ATOM 1419 C C . GLU A 1 180 ? 22.425 79.783 23.143 1.00 27.03 206 GLU A C 1
ATOM 1420 O O . GLU A 1 180 ? 22.324 78.673 22.663 1.00 24.18 206 GLU A O 1
ATOM 1426 N N . VAL A 1 181 ? 21.535 80.753 22.870 1.00 24.98 207 VAL A N 1
ATOM 1427 C CA . VAL A 1 181 ? 20.344 80.413 22.082 1.00 23.89 207 VAL A CA 1
ATOM 1428 C C . VAL A 1 181 ? 20.514 80.502 20.553 1.00 22.59 207 VAL A C 1
ATOM 1429 O O . VAL A 1 181 ? 19.806 79.860 19.785 1.00 22.76 207 VAL A O 1
ATOM 1433 N N . ALA A 1 182 ? 21.441 81.323 20.125 1.00 22.34 208 ALA A N 1
ATOM 1434 C CA . ALA A 1 182 ? 21.669 81.548 18.723 1.00 22.54 208 ALA A CA 1
ATOM 1435 C C . ALA A 1 182 ? 22.107 80.269 18.050 1.00 22.54 208 ALA A C 1
ATOM 1436 O O . ALA A 1 182 ? 21.611 79.981 16.992 1.00 21.11 208 ALA A O 1
ATOM 1438 N N . PRO A 1 183 ? 23.021 79.475 18.675 1.00 25.56 209 PRO A N 1
ATOM 1439 C CA . PRO A 1 183 ? 23.410 78.198 18.047 1.00 27.74 209 PRO A CA 1
ATOM 1440 C C . PRO A 1 183 ? 22.268 77.214 17.883 1.00 27.18 209 PRO A C 1
ATOM 1441 O O . PRO A 1 183 ? 22.395 76.274 17.094 1.00 30.45 209 PRO A O 1
ATOM 1445 N N . LEU A 1 184 ? 21.177 77.440 18.604 1.00 25.21 210 LEU A N 1
ATOM 1446 C CA . LEU A 1 184 ? 19.974 76.605 18.487 1.00 24.76 210 LEU A CA 1
ATOM 1447 C C . LEU A 1 184 ? 18.967 77.200 17.502 1.00 23.54 210 LEU A C 1
ATOM 1448 O O . LEU A 1 184 ? 17.885 76.652 17.322 1.00 23.69 210 LEU A O 1
ATOM 1453 N N . GLY A 1 185 ? 19.306 78.308 16.856 1.00 22.89 211 GLY A N 1
ATOM 1454 C CA . GLY A 1 185 ? 18.425 78.903 15.864 1.00 23.26 211 GLY A CA 1
ATOM 1455 C C . GLY A 1 185 ? 17.439 79.915 16.425 1.00 22.70 211 GLY A C 1
ATOM 1456 O O . GLY A 1 185 ? 16.394 80.162 15.847 1.00 23.29 211 GLY A O 1
ATOM 1457 N N . PHE A 1 186 ? 17.749 80.485 17.581 1.00 23.31 212 PHE A N 1
ATOM 1458 C CA . PHE A 1 186 ? 16.885 81.505 18.198 1.00 21.13 212 PHE A CA 1
ATOM 1459 C C . PHE A 1 186 ? 17.565 82.853 18.099 1.00 21.09 212 PHE A C 1
ATOM 1460 O O . PHE A 1 186 ? 18.735 82.999 18.544 1.00 22.16 212 PHE A O 1
ATOM 1468 N N . VAL A 1 187 ? 16.855 83.836 17.528 1.00 20.29 213 VAL A N 1
ATOM 1469 C CA . VAL A 1 187 ? 17.402 85.169 17.368 1.00 19.07 213 VAL A CA 1
ATOM 1470 C C . VAL A 1 187 ? 17.544 85.980 18.652 1.00 18.94 213 VAL A C 1
ATOM 1471 O O . VAL A 1 187 ? 18.318 86.921 18.686 1.00 18.07 213 VAL A O 1
ATOM 1475 N N . THR A 1 188 ? 16.804 85.621 19.691 1.00 19.50 214 THR A N 1
ATOM 1476 C CA . THR A 1 188 ? 16.877 86.236 21.002 1.00 19.36 214 THR A CA 1
ATOM 1477 C C . THR A 1 188 ? 16.518 85.181 22.028 1.00 20.63 214 THR A C 1
ATOM 1478 O O . THR A 1 188 ? 15.928 84.161 21.695 1.00 23.21 214 THR A O 1
ATOM 1482 N N . PRO A 1 189 ? 16.810 85.424 23.294 1.00 20.97 215 PRO A N 1
ATOM 1483 C CA . PRO A 1 189 ? 16.339 84.483 24.340 1.00 20.57 215 PRO A CA 1
ATOM 1484 C C . PRO A 1 189 ? 14.854 84.271 24.314 1.00 19.90 215 PRO A C 1
ATOM 1485 O O . PRO A 1 189 ? 14.394 83.131 24.414 1.00 21.55 215 PRO A O 1
ATOM 1489 N N . TYR A 1 190 ? 14.087 85.354 24.157 1.00 19.59 216 TYR A N 1
ATOM 1490 C CA . TYR A 1 190 ? 12.619 85.266 24.106 1.00 19.73 216 TYR A CA 1
ATOM 1491 C C . TYR A 1 190 ? 12.071 84.438 22.948 1.00 19.47 216 TYR A C 1
ATOM 1492 O O . TYR A 1 190 ? 11.053 83.758 23.084 1.00 20.37 216 TYR A O 1
ATOM 1501 N N . ALA A 1 191 ? 12.762 84.455 21.825 1.00 19.17 217 ALA A N 1
ATOM 1502 C CA . ALA A 1 191 ? 12.407 83.592 20.680 1.00 18.84 217 ALA A CA 1
ATOM 1503 C C . ALA A 1 191 ? 12.524 82.118 21.009 1.00 19.44 217 ALA A C 1
ATOM 1504 O O . ALA A 1 191 ? 11.779 81.291 20.464 1.00 20.93 217 ALA A O 1
ATOM 1506 N N . GLY A 1 192 ? 13.392 81.792 21.946 1.00 20.39 218 GLY A N 1
ATOM 1507 C CA . GLY A 1 192 ? 13.515 80.432 22.453 1.00 21.28 218 GLY A CA 1
ATOM 1508 C C . GLY A 1 192 ? 12.417 79.996 23.468 1.00 22.79 218 GLY A C 1
ATOM 1509 O O . GLY A 1 192 ? 12.562 78.957 24.110 1.00 23.73 218 GLY A O 1
ATOM 1510 N N . SER A 1 193 ? 11.343 80.769 23.651 1.00 22.38 219 SER A N 1
ATOM 1511 C CA . SER A 1 193 ? 10.325 80.371 24.629 1.00 22.90 219 SER A CA 1
ATOM 1512 C C . SER A 1 193 ? 9.279 79.400 24.012 1.00 24.94 219 SER A C 1
ATOM 1513 O O . SER A 1 193 ? 9.053 78.288 24.503 1.00 24.90 219 SER A O 1
ATOM 1516 N N . LYS A 1 194 ? 8.654 79.845 22.923 1.00 24.92 220 LYS A N 1
ATOM 1517 C CA . LYS A 1 194 ? 7.545 79.153 22.325 1.00 27.20 220 LYS A CA 1
ATOM 1518 C C . LYS A 1 194 ? 7.549 79.488 20.817 1.00 25.25 220 LYS A C 1
ATOM 1519 O O . LYS A 1 194 ? 7.879 80.627 20.434 1.00 23.92 220 LYS A O 1
ATOM 1525 N N . PRO A 1 195 ? 7.157 78.535 19.946 1.00 24.53 221 PRO A N 1
ATOM 1526 C CA . PRO A 1 195 ? 7.147 78.852 18.516 1.00 24.76 221 PRO A CA 1
ATOM 1527 C C . PRO A 1 195 ? 6.416 80.131 18.152 1.00 24.69 221 PRO A C 1
ATOM 1528 O O . PRO A 1 195 ? 6.869 80.845 17.265 1.00 24.22 221 PRO A O 1
ATOM 1532 N N . SER A 1 196 ? 5.279 80.426 18.776 1.00 24.31 222 SER A N 1
ATOM 1533 C CA . SER A 1 196 ? 4.535 81.665 18.386 1.00 23.84 222 SER A CA 1
ATOM 1534 C C . SER A 1 196 ? 5.358 82.950 18.704 1.00 21.71 222 SER A C 1
ATOM 1535 O O . SER A 1 196 ? 5.311 83.932 17.971 1.00 19.47 222 SER A O 1
ATOM 1538 N N . GLU A 1 197 ? 6.138 82.934 19.773 1.00 21.87 223 GLU A N 1
ATOM 1539 C CA . GLU A 1 197 ? 7.042 84.053 20.054 1.00 21.91 223 GLU A CA 1
ATOM 1540 C C . GLU A 1 197 ? 8.281 84.069 19.145 1.00 20.36 223 GLU A C 1
ATOM 1541 O O . GLU A 1 197 ? 8.775 85.149 18.759 1.00 20.90 223 GLU A O 1
ATOM 1547 N N . ASP A 1 198 ? 8.753 82.880 18.781 1.00 20.11 224 ASP A N 1
ATOM 1548 C CA . ASP A 1 198 ? 9.899 82.692 17.889 1.00 20.14 224 ASP A CA 1
ATOM 1549 C C . ASP A 1 198 ? 9.622 83.380 16.538 1.00 19.58 224 ASP A C 1
ATOM 1550 O O . ASP A 1 198 ? 10.371 84.251 16.107 1.00 19.91 224 ASP A O 1
ATOM 1555 N N . ILE A 1 199 ? 8.526 83.065 15.914 1.00 19.34 225 ILE A N 1
ATOM 1556 C CA . ILE A 1 199 ? 8.266 83.667 14.654 1.00 20.12 225 ILE A CA 1
ATOM 1557 C C . ILE A 1 199 ? 7.994 85.208 14.764 1.00 19.88 225 ILE A C 1
ATOM 1558 O O . ILE A 1 199 ? 8.438 85.963 13.881 1.00 20.58 225 ILE A O 1
ATOM 1563 N N . ALA A 1 200 ? 7.347 85.688 15.839 1.00 18.21 226 ALA A N 1
ATOM 1564 C CA . ALA A 1 200 ? 7.176 87.119 16.021 1.00 16.70 226 ALA A CA 1
ATOM 1565 C C . ALA A 1 200 ? 8.544 87.823 16.191 1.00 17.05 226 ALA A C 1
ATOM 1566 O O . ALA A 1 200 ? 8.732 88.915 15.677 1.00 16.51 226 ALA A O 1
ATOM 1568 N N . GLU A 1 201 ? 9.482 87.156 16.872 1.00 17.05 227 GLU A N 1
ATOM 1569 C CA . GLU A 1 201 ? 10.829 87.690 17.089 1.00 18.30 227 GLU A CA 1
ATOM 1570 C C . GLU A 1 201 ? 11.661 87.698 15.823 1.00 17.54 227 GLU A C 1
ATOM 1571 O O . GLU A 1 201 ? 12.385 88.665 15.572 1.00 16.10 227 GLU A O 1
ATOM 1577 N N . VAL A 1 202 ? 11.580 86.637 15.030 1.00 18.09 228 VAL A N 1
ATOM 1578 C CA . VAL A 1 202 ? 12.327 86.608 13.780 1.00 18.90 228 VAL A CA 1
ATOM 1579 C C . VAL A 1 202 ? 11.868 87.771 12.936 1.00 18.79 228 VAL A C 1
ATOM 1580 O O . VAL A 1 202 ? 12.652 88.520 12.433 1.00 19.43 228 VAL A O 1
ATOM 1584 N N . THR A 1 203 ? 10.567 87.967 12.819 1.00 19.74 229 THR A N 1
ATOM 1585 C CA . THR A 1 203 ? 10.004 89.053 12.030 1.00 18.89 229 THR A CA 1
ATOM 1586 C C . THR A 1 203 ? 10.420 90.437 12.539 1.00 17.73 229 THR A C 1
ATOM 1587 O O . THR A 1 203 ? 10.881 91.293 11.773 1.00 17.29 229 THR A O 1
ATOM 1591 N N . ALA A 1 204 ? 10.282 90.669 13.858 1.00 18.54 230 ALA A N 1
ATOM 1592 C CA . ALA A 1 204 ? 10.596 91.946 14.468 1.00 17.44 230 ALA A CA 1
ATOM 1593 C C . ALA A 1 204 ? 12.094 92.250 14.459 1.00 19.10 230 ALA A C 1
ATOM 1594 O O . ALA A 1 204 ? 12.491 93.429 14.271 1.00 18.73 230 ALA A O 1
ATOM 1596 N N . CYS A 1 205 ? 12.904 91.229 14.688 1.00 17.20 231 CYS A N 1
ATOM 1597 C CA . CYS A 1 205 ? 14.377 91.427 14.587 1.00 17.97 231 CYS A CA 1
ATOM 1598 C C . CYS A 1 205 ? 14.800 91.708 13.147 1.00 17.34 231 CYS A C 1
ATOM 1599 O O . CYS A 1 205 ? 15.585 92.625 12.871 1.00 16.47 231 CYS A O 1
ATOM 1602 N N . PHE A 1 206 ? 14.267 90.933 12.214 1.00 18.20 232 PHE A N 1
ATOM 1603 C CA . PHE A 1 206 ? 14.607 91.129 10.836 1.00 18.89 232 PHE A CA 1
ATOM 1604 C C . PHE A 1 206 ? 14.234 92.536 10.377 1.00 20.80 232 PHE A C 1
ATOM 1605 O O . PHE A 1 206 ? 15.032 93.186 9.683 1.00 21.29 232 PHE A O 1
ATOM 1613 N N . LEU A 1 207 ? 13.068 93.036 10.802 1.00 18.93 233 LEU A N 1
ATOM 1614 C CA . LEU A 1 207 ? 12.640 94.325 10.351 1.00 19.05 233 LEU A CA 1
ATOM 1615 C C . LEU A 1 207 ? 13.396 95.492 10.977 1.00 18.63 233 LEU A C 1
ATOM 1616 O O . LEU A 1 207 ? 13.510 96.495 10.352 1.00 19.97 233 LEU A O 1
ATOM 1621 N N . THR A 1 208 ? 13.888 95.358 12.208 1.00 18.65 234 THR A N 1
ATOM 1622 C CA . THR A 1 208 ? 14.462 96.467 12.942 1.00 17.84 234 THR A CA 1
ATOM 1623 C C . THR A 1 208 ? 16.016 96.423 13.077 1.00 18.57 234 THR A C 1
ATOM 1624 O 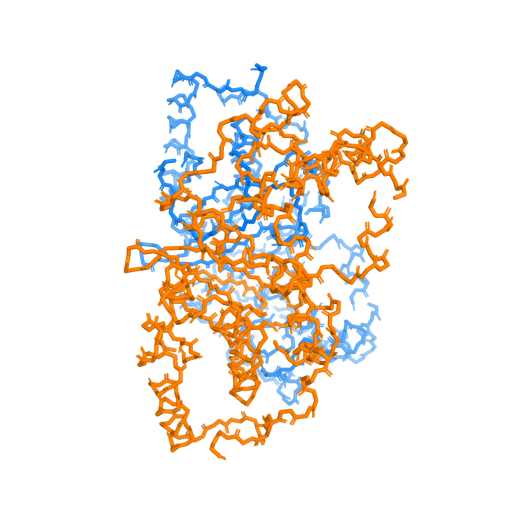O . THR A 1 208 ? 16.632 97.472 13.137 1.00 17.78 234 THR A O 1
ATOM 1628 N N . TYR A 1 209 ? 16.626 95.227 13.090 1.00 19.85 235 TYR A N 1
ATOM 1629 C CA . TYR A 1 209 ? 18.105 95.105 13.228 1.00 20.10 235 TYR A CA 1
ATOM 1630 C C . TYR A 1 209 ? 18.858 95.651 11.996 1.00 21.38 235 TYR A C 1
ATOM 1631 O O . TYR A 1 209 ? 18.533 95.265 10.863 1.00 21.88 235 TYR A O 1
ATOM 1640 N N . PRO A 1 210 ? 19.812 96.572 12.201 1.00 21.19 236 PRO A N 1
ATOM 1641 C CA . PRO A 1 210 ? 20.651 96.884 11.079 1.00 23.63 236 PRO A CA 1
ATOM 1642 C C . PRO A 1 210 ? 21.437 95.626 10.703 1.00 24.70 236 PRO A C 1
ATOM 1643 O O . PRO A 1 210 ? 21.618 94.681 11.497 1.00 23.12 236 PRO A O 1
ATOM 1647 N N . GLU A 1 211 ? 21.920 95.656 9.511 1.00 25.16 237 GLU A N 1
ATOM 1648 C CA . GLU A 1 211 ? 22.652 94.567 8.981 1.00 29.50 237 GLU A CA 1
ATOM 1649 C C . GLU A 1 211 ? 23.764 94.052 9.906 1.00 27.65 237 GLU A C 1
ATOM 1650 O O . GLU A 1 211 ? 23.862 92.844 10.096 1.00 27.28 237 GLU A O 1
ATOM 1656 N N . ALA A 1 212 ? 24.536 94.942 10.527 1.00 25.78 238 ALA A N 1
ATOM 1657 C CA . ALA A 1 212 ? 25.650 94.501 11.360 1.00 26.96 238 ALA A CA 1
ATOM 1658 C C . ALA A 1 212 ? 25.153 93.717 12.594 1.00 26.29 238 ALA A C 1
ATOM 1659 O O . ALA A 1 212 ? 25.755 92.723 13.034 1.00 25.61 238 ALA A O 1
ATOM 1661 N N . GLN A 1 213 ? 24.039 94.150 13.140 1.00 25.57 239 GLN A N 1
ATOM 1662 C CA . GLN A 1 213 ? 23.470 93.495 14.308 1.00 25.30 239 GLN A CA 1
ATOM 1663 C C . GLN A 1 213 ? 22.928 92.100 13.939 1.00 23.99 239 GLN A C 1
ATOM 1664 O O . GLN A 1 213 ? 23.074 91.134 14.670 1.00 22.64 239 GLN A O 1
ATOM 1670 N N . TRP A 1 214 ? 22.280 92.021 12.795 1.00 24.58 240 TRP A N 1
ATOM 1671 C CA . TRP A 1 214 ? 21.745 90.745 12.301 1.00 24.95 240 TRP A CA 1
ATOM 1672 C C . TRP A 1 214 ? 22.873 89.765 12.046 1.00 24.10 240 TRP A C 1
ATOM 1673 O O . TRP A 1 214 ? 22.829 88.619 12.481 1.00 25.59 240 TRP A O 1
ATOM 1684 N N . GLU A 1 215 ? 23.890 90.229 11.374 1.00 25.45 241 GLU A N 1
ATOM 1685 C CA . GLU A 1 215 ? 25.097 89.422 11.121 1.00 28.00 241 GLU A CA 1
ATOM 1686 C C . GLU A 1 215 ? 25.779 89.016 12.405 1.00 25.20 241 GLU A C 1
ATOM 1687 O O . GLU A 1 215 ? 26.309 87.924 12.497 1.00 24.16 241 GLU A O 1
ATOM 1693 N N . ASN A 1 216 ? 25.770 89.869 13.415 1.00 22.77 242 ASN A N 1
ATOM 1694 C CA . ASN A 1 216 ? 26.369 89.457 14.658 1.00 24.72 242 ASN A CA 1
ATOM 1695 C C . ASN A 1 216 ? 25.607 88.242 15.240 1.00 24.47 242 ASN A C 1
ATOM 1696 O O . ASN A 1 216 ? 26.200 87.303 15.797 1.00 23.96 242 ASN A O 1
ATOM 1701 N N . VAL A 1 217 ? 24.270 88.255 15.125 1.00 24.02 243 VAL A N 1
ATOM 1702 C CA . VAL A 1 217 ? 23.490 87.107 15.594 1.00 23.09 243 VAL A CA 1
ATOM 1703 C C . VAL A 1 217 ? 23.877 85.860 14.825 1.00 23.48 243 VAL A C 1
ATOM 1704 O O . VAL A 1 217 ? 24.061 84.813 15.409 1.00 21.91 243 VAL A O 1
ATOM 1716 N N . THR A 1 219 ? 26.733 85.275 13.339 1.00 25.51 245 THR A N 1
ATOM 1717 C CA . THR A 1 219 ? 28.036 84.881 13.827 1.00 25.96 245 THR A CA 1
ATOM 1718 C C . THR A 1 219 ? 27.915 84.061 15.126 1.00 26.00 245 THR A C 1
ATOM 1719 O O . THR A 1 219 ? 28.533 83.029 15.237 1.00 25.03 245 THR A O 1
ATOM 1723 N N . LEU A 1 220 ? 27.135 84.534 16.098 1.00 25.46 246 LEU A N 1
ATOM 1724 C CA . LEU A 1 220 ? 26.987 83.801 17.356 1.00 26.03 246 LEU A CA 1
ATOM 1725 C C . LEU A 1 220 ? 26.258 82.499 17.104 1.00 25.32 246 LEU A C 1
ATOM 1726 O O . LEU A 1 220 ? 26.450 81.530 17.818 1.00 24.94 246 LEU A O 1
ATOM 1731 N N . ALA A 1 221 ? 25.445 82.451 16.072 1.00 24.56 247 ALA A N 1
ATOM 1732 C CA . ALA A 1 221 ? 24.768 81.194 15.747 1.00 24.70 247 ALA A CA 1
ATOM 1733 C C . ALA A 1 221 ? 25.702 80.092 15.228 1.00 25.16 247 ALA A C 1
ATOM 1734 O O . ALA A 1 221 ? 25.443 78.884 15.459 1.00 24.17 247 ALA A O 1
ATOM 1736 N N . GLY A 1 222 ? 26.797 80.470 14.551 1.00 27.57 248 GLY A N 1
ATOM 1737 C CA . GLY A 1 222 ? 27.837 79.470 14.116 1.00 26.82 248 GLY A CA 1
ATOM 1738 C C . GLY A 1 222 ? 27.233 78.498 13.090 1.00 27.97 248 GLY A C 1
ATOM 1739 O O . GLY A 1 222 ? 26.116 78.674 12.622 1.00 26.29 248 GLY A O 1
ATOM 1740 N N . GLU A 1 223 ? 27.968 77.459 12.773 1.00 30.07 249 GLU A N 1
ATOM 1741 C CA . GLU A 1 223 ? 27.603 76.503 11.759 1.00 32.10 249 GLU A CA 1
ATOM 1742 C C . GLU A 1 223 ? 26.317 75.793 12.019 1.00 29.77 249 GLU A C 1
ATOM 1743 O O . GLU A 1 223 ? 25.673 75.416 11.078 1.00 29.51 249 GLU A O 1
ATOM 1749 N N . LYS A 1 224 ? 25.970 75.535 13.274 1.00 29.83 250 LYS A N 1
ATOM 1750 C CA . LYS A 1 224 ? 24.672 74.868 13.575 1.00 32.14 250 LYS A CA 1
ATOM 1751 C C . LYS A 1 224 ? 23.495 75.765 13.486 1.00 28.52 250 LYS A C 1
ATOM 1752 O O . LYS A 1 224 ? 22.476 75.380 12.997 1.00 29.79 250 LYS A O 1
ATOM 1758 N N . GLY A 1 225 ? 23.611 76.952 14.040 1.00 27.28 251 GLY A N 1
ATOM 1759 C CA . GLY A 1 225 ? 22.446 77.827 14.140 1.00 27.52 251 GLY A CA 1
ATOM 1760 C C . GLY A 1 225 ? 22.108 78.645 12.899 1.00 26.86 251 GLY A C 1
ATOM 1761 O O . GLY A 1 225 ? 20.945 78.976 12.674 1.00 26.54 251 GLY A O 1
ATOM 1762 N N . LYS A 1 226 ? 23.115 79.012 12.115 1.00 26.55 252 LYS A N 1
ATOM 1763 C CA . LYS A 1 226 ? 22.901 79.823 10.932 1.00 28.15 252 LYS A CA 1
ATOM 1764 C C . LYS A 1 226 ? 21.905 79.192 9.992 1.00 27.88 252 LYS A C 1
ATOM 1765 O O . LYS A 1 226 ? 20.993 79.861 9.553 1.00 27.97 252 LYS A O 1
ATOM 1771 N N . PRO A 1 227 ? 22.109 77.917 9.621 1.00 26.14 253 PRO A N 1
ATOM 1772 C CA . PRO A 1 227 ? 21.117 77.300 8.747 1.00 25.55 253 PRO A CA 1
ATOM 1773 C C . PRO A 1 227 ? 19.713 77.255 9.360 1.00 25.70 253 PRO A C 1
ATOM 1774 O O . PRO A 1 227 ? 18.741 77.280 8.605 1.00 24.87 253 PRO A O 1
ATOM 1778 N N . ILE A 1 228 ? 19.613 77.124 10.693 1.00 24.30 254 ILE A N 1
ATOM 1779 C CA . ILE A 1 228 ? 18.326 77.093 11.335 1.00 23.97 254 ILE A CA 1
ATOM 1780 C C . ILE A 1 228 ? 17.610 78.483 11.250 1.00 23.34 254 ILE A C 1
ATOM 1781 O O . ILE A 1 228 ? 16.423 78.565 10.910 1.00 20.35 254 ILE A O 1
ATOM 1786 N N . ILE A 1 229 ? 18.357 79.544 11.524 1.00 22.77 255 ILE A N 1
ATOM 1787 C CA . ILE A 1 229 ? 17.851 80.891 11.382 1.00 23.66 255 ILE A CA 1
ATOM 1788 C C . ILE A 1 229 ? 17.498 81.181 9.917 1.00 26.24 255 ILE A C 1
ATOM 1789 O O . ILE A 1 229 ? 16.420 81.753 9.647 1.00 22.93 255 ILE A O 1
ATOM 1794 N N . ASP A 1 230 ? 18.364 80.757 8.991 1.00 24.89 256 ASP A N 1
ATOM 1795 C CA . ASP A 1 230 ? 18.086 80.913 7.576 1.00 28.20 256 ASP A CA 1
ATOM 1796 C C . ASP A 1 230 ? 16.756 80.244 7.176 1.00 27.17 256 ASP A C 1
ATOM 1797 O O . ASP A 1 230 ? 15.938 80.835 6.489 1.00 24.98 256 ASP A O 1
ATOM 1802 N N . GLN A 1 231 ? 16.524 79.038 7.659 1.00 26.06 257 GLN A N 1
ATOM 1803 C CA . GLN A 1 231 ? 15.299 78.327 7.322 1.00 27.01 257 GLN A CA 1
ATOM 1804 C C . GLN A 1 231 ? 14.039 79.046 7.868 1.00 24.94 257 GLN A C 1
ATOM 1805 O O . GLN A 1 231 ? 13.027 79.177 7.160 1.00 22.72 257 GLN A O 1
ATOM 1811 N N . LYS A 1 232 ? 14.109 79.496 9.125 1.00 21.73 258 LYS A N 1
ATOM 1812 C CA . LYS A 1 232 ? 13.024 80.250 9.744 1.00 21.53 258 LYS A CA 1
ATOM 1813 C C . LYS A 1 232 ? 12.719 81.528 8.994 1.00 21.76 258 LYS A C 1
ATOM 1814 O O . LYS A 1 232 ? 11.540 81.844 8.668 1.00 21.97 258 LYS A O 1
ATOM 1820 N N . LEU A 1 233 ? 13.776 82.258 8.663 1.00 21.22 259 LEU A N 1
ATOM 1821 C CA . LEU A 1 233 ? 13.593 83.512 7.923 1.00 21.12 259 LEU A CA 1
ATOM 1822 C C . LEU A 1 233 ? 13.018 83.297 6.543 1.00 21.64 259 LEU A C 1
ATOM 1823 O O . LEU A 1 233 ? 12.187 84.094 6.098 1.00 20.56 259 LEU A O 1
ATOM 1828 N N . ALA A 1 234 ? 13.438 82.233 5.848 1.00 22.88 260 ALA A N 1
ATOM 1829 C CA . ALA A 1 234 ? 12.890 81.989 4.530 1.00 23.94 260 ALA A CA 1
ATOM 1830 C C . ALA A 1 234 ? 11.394 81.693 4.654 1.00 24.18 260 ALA A C 1
ATOM 1831 O O . ALA A 1 234 ? 10.563 82.159 3.850 1.00 24.26 260 ALA A O 1
ATOM 1841 N N . VAL A 1 236 ? 9.296 82.678 7.065 1.00 23.88 262 VAL A N 1
ATOM 1842 C CA . VAL A 1 236 ? 8.624 83.961 7.356 1.00 23.91 262 VAL A CA 1
ATOM 1843 C C . VAL A 1 236 ? 8.457 84.827 6.084 1.00 24.06 262 VAL A C 1
ATOM 1844 O O . VAL A 1 236 ? 7.376 85.344 5.828 1.00 22.53 262 VAL A O 1
ATOM 1848 N N . LYS A 1 237 ? 9.533 85.007 5.326 1.00 22.98 263 LYS A N 1
ATOM 1849 C CA . LYS A 1 237 ? 9.435 85.719 4.073 1.00 22.89 263 LYS A CA 1
ATOM 1850 C C . LYS A 1 237 ? 8.304 85.138 3.204 1.00 23.58 263 LYS A C 1
ATOM 1851 O O . LYS A 1 237 ? 7.503 85.882 2.641 1.00 23.04 263 LYS A O 1
ATOM 1857 N N . LYS A 1 238 ? 8.260 83.812 3.091 1.00 25.48 264 LYS A N 1
ATOM 1858 C CA . LYS A 1 238 ? 7.274 83.135 2.274 1.00 26.19 264 LYS A CA 1
ATOM 1859 C C . LYS A 1 238 ? 5.859 83.350 2.806 1.00 25.70 264 LYS A C 1
ATOM 1860 O O . LYS A 1 238 ? 4.954 83.606 2.049 1.00 24.19 264 LYS A O 1
ATOM 1866 N N . TYR A 1 239 ? 5.691 83.253 4.122 1.00 25.55 265 TYR A N 1
ATOM 1867 C CA . TYR A 1 239 ? 4.433 83.514 4.770 1.00 24.91 265 TYR A CA 1
ATOM 1868 C C . TYR A 1 239 ? 3.978 84.969 4.506 1.00 26.63 265 TYR A C 1
ATOM 1869 O O . TYR A 1 239 ? 2.801 85.200 4.157 1.00 26.73 265 TYR A O 1
ATOM 1886 N N . LYS A 1 241 ? 4.754 86.881 2.094 1.00 25.25 267 LYS A N 1
ATOM 1887 C CA . LYS A 1 241 ? 4.402 86.914 0.667 1.00 29.59 267 LYS A CA 1
ATOM 1888 C C . LYS A 1 241 ? 3.049 86.220 0.349 1.00 28.71 267 LYS A C 1
ATOM 1889 O O . LYS A 1 241 ? 2.135 86.834 -0.206 1.00 33.76 267 LYS A O 1
ATOM 1895 N N . ASP A 1 242 ? 2.900 84.975 0.749 1.00 27.89 268 ASP A N 1
ATOM 1896 C CA . ASP A 1 242 ? 1.720 84.222 0.394 1.00 28.95 268 ASP A CA 1
ATOM 1897 C C . ASP A 1 242 ? 0.460 84.759 1.091 1.00 28.31 268 ASP A C 1
ATOM 1898 O O . ASP A 1 242 ? -0.576 84.794 0.481 1.00 27.30 268 ASP A O 1
ATOM 1903 N N . SER A 1 243 ? 0.563 85.158 2.360 1.00 25.74 269 SER A N 1
ATOM 1904 C CA . SER A 1 243 ? -0.605 85.501 3.136 1.00 25.96 269 SER A CA 1
ATOM 1905 C C . SER A 1 243 ? -0.922 86.987 3.090 1.00 25.69 269 SER A C 1
ATOM 1906 O O . SER A 1 243 ? -2.063 87.346 3.224 1.00 24.77 269 SER A O 1
ATOM 1909 N N . TRP A 1 244 ? 0.089 87.856 2.952 1.00 25.07 270 TRP A N 1
ATOM 1910 C CA . TRP A 1 244 ? -0.168 89.286 3.040 1.00 23.99 270 TRP A CA 1
ATOM 1911 C C . TRP A 1 244 ? 0.314 90.101 1.854 1.00 25.02 270 TRP A C 1
ATOM 1912 O O . TRP A 1 244 ? 0.197 91.313 1.868 1.00 23.89 270 TRP A O 1
ATOM 1923 N N . GLN A 1 245 ? 0.873 89.438 0.844 1.00 26.64 271 GLN A N 1
ATOM 1924 C CA . GLN A 1 245 ? 1.470 90.113 -0.322 1.00 28.10 271 GLN A CA 1
ATOM 1925 C C . GLN A 1 245 ? 2.504 91.144 0.096 1.00 25.34 271 GLN A C 1
ATOM 1926 O O . GLN A 1 245 ? 2.604 92.187 -0.466 1.00 25.96 271 GLN A O 1
ATOM 1932 N N . VAL A 1 246 ? 3.292 90.836 1.100 1.00 24.04 272 VAL A N 1
ATOM 1933 C CA . VAL A 1 246 ? 4.303 91.768 1.539 1.00 23.59 272 VAL A CA 1
ATOM 1934 C C . VAL A 1 246 ? 5.656 91.148 1.255 1.00 23.23 272 VAL A C 1
ATOM 1935 O O . VAL A 1 246 ? 5.898 90.005 1.613 1.00 22.31 272 VAL A O 1
ATOM 1939 N N . ASP A 1 247 ? 6.540 91.943 0.672 1.00 25.10 273 ASP A N 1
ATOM 1940 C CA . ASP A 1 247 ? 7.940 91.581 0.468 1.00 25.00 273 ASP A CA 1
ATOM 1941 C C . ASP A 1 247 ? 8.711 92.027 1.745 1.00 22.98 273 ASP A C 1
ATOM 1942 O O . ASP A 1 247 ? 8.955 93.214 1.963 1.00 20.11 273 ASP A O 1
ATOM 1947 N N . LEU A 1 248 ? 9.069 91.071 2.583 1.00 22.21 274 LEU A N 1
ATOM 1948 C CA . LEU A 1 248 ? 9.617 91.394 3.854 1.00 23.43 274 LEU A CA 1
ATOM 1949 C C . LEU A 1 248 ? 11.031 92.069 3.778 1.00 24.12 274 LEU A C 1
ATOM 1950 O O . LEU A 1 248 ? 11.319 93.000 4.546 1.00 22.07 274 LEU A O 1
ATOM 1955 N N . ASP A 1 249 ? 11.885 91.619 2.861 1.00 23.82 275 ASP A N 1
ATOM 1956 C CA . ASP A 1 249 ? 13.210 92.257 2.676 1.00 25.88 275 ASP A CA 1
ATOM 1957 C C . ASP A 1 249 ? 13.044 93.715 2.274 1.00 24.99 275 ASP A C 1
ATOM 1958 O O . ASP A 1 249 ? 13.713 94.602 2.823 1.00 25.42 275 ASP A O 1
ATOM 1963 N N . LEU A 1 250 ? 12.121 93.972 1.359 1.00 23.48 276 LEU A N 1
ATOM 1964 C CA . LEU A 1 250 ? 11.825 95.334 0.975 1.00 23.65 276 LEU A CA 1
ATOM 1965 C C . LEU A 1 250 ? 11.337 96.153 2.176 1.00 22.86 276 LEU A C 1
ATOM 1966 O O . LEU A 1 250 ? 11.734 97.300 2.340 1.00 22.15 276 LEU A O 1
ATOM 1971 N N . LEU A 1 251 ? 10.439 95.568 2.971 1.00 21.94 277 LEU A N 1
ATOM 1972 C CA . LEU A 1 251 ? 9.902 96.240 4.151 1.00 23.12 277 LEU A CA 1
ATOM 1973 C C . LEU A 1 251 ? 11.025 96.553 5.139 1.00 21.34 277 LEU A C 1
ATOM 1974 O O . LEU A 1 251 ? 11.084 97.655 5.679 1.00 21.09 277 LEU A O 1
ATOM 1979 N N . ARG A 1 252 ? 11.925 95.610 5.352 1.00 20.94 278 ARG A N 1
ATOM 1980 C CA . ARG A 1 252 ? 13.119 95.890 6.189 1.00 22.02 278 ARG A CA 1
ATOM 1981 C C . ARG A 1 252 ? 13.908 97.130 5.709 1.00 22.83 278 ARG A C 1
ATOM 1982 O O . ARG A 1 252 ? 14.298 97.975 6.519 1.00 20.18 278 ARG A O 1
ATOM 1990 N N . LYS A 1 253 ? 14.112 97.230 4.394 1.00 23.78 279 LYS A N 1
ATOM 1991 C CA . LYS A 1 253 ? 14.884 98.316 3.815 1.00 25.15 279 LYS A CA 1
ATOM 1992 C C . LYS A 1 253 ? 14.151 99.619 3.899 1.00 23.43 279 LYS A C 1
ATOM 1993 O O . LYS A 1 253 ? 14.759 100.641 4.176 1.00 23.81 279 LYS A O 1
ATOM 1999 N N . VAL A 1 254 ? 12.847 99.576 3.666 1.00 21.93 280 VAL A N 1
ATOM 2000 C CA . VAL A 1 254 ? 12.027 100.773 3.753 1.00 22.67 280 VAL A CA 1
ATOM 2001 C C . VAL A 1 254 ? 11.997 101.324 5.198 1.00 21.57 280 VAL A C 1
ATOM 2002 O O . VAL A 1 254 ? 12.163 102.516 5.403 1.00 23.66 280 VAL A O 1
ATOM 2006 N N . ILE A 1 255 ? 11.887 100.447 6.179 1.00 19.98 281 ILE A N 1
ATOM 2007 C CA . ILE A 1 255 ? 11.969 100.849 7.582 1.00 19.41 281 ILE A CA 1
ATOM 2008 C C . ILE A 1 255 ? 13.313 101.508 7.890 1.00 20.26 281 ILE A C 1
ATOM 2009 O O . ILE A 1 255 ? 13.340 102.613 8.438 1.00 19.43 281 ILE A O 1
ATOM 2014 N N . ALA A 1 256 ? 14.426 100.882 7.467 1.00 21.07 282 ALA A N 1
ATOM 2015 C CA . ALA A 1 256 ? 15.732 101.473 7.666 1.00 21.87 282 ALA A CA 1
ATOM 2016 C C . ALA A 1 256 ? 15.885 102.856 6.998 1.00 23.50 282 ALA A C 1
ATOM 2017 O O . ALA A 1 256 ? 16.476 103.772 7.588 1.00 24.68 282 ALA A O 1
ATOM 2019 N N . ARG A 1 257 ? 15.362 103.016 5.791 1.00 24.52 283 ARG A N 1
ATOM 2020 C CA . ARG A 1 257 ? 15.446 104.286 5.113 1.00 25.37 283 ARG A CA 1
ATOM 2021 C C . ARG A 1 257 ? 14.671 105.316 5.910 1.00 25.67 283 ARG A C 1
ATOM 2022 O O . ARG A 1 257 ? 15.118 106.456 6.106 1.00 25.00 283 ARG A O 1
ATOM 2030 N N . ARG A 1 258 ? 13.494 104.921 6.367 1.00 24.60 284 ARG A N 1
ATOM 2031 C CA . ARG A 1 258 ? 12.643 105.857 7.102 1.00 24.06 284 ARG A CA 1
ATOM 2032 C C . ARG A 1 258 ? 13.185 106.280 8.475 1.00 22.92 284 ARG A C 1
ATOM 2033 O O . ARG A 1 258 ? 13.145 107.465 8.817 1.00 22.16 284 ARG A O 1
ATOM 2041 N N . THR A 1 259 ? 13.734 105.356 9.232 1.00 23.81 285 THR A N 1
ATOM 2042 C CA . THR A 1 259 ? 14.300 105.715 10.553 1.00 25.30 285 THR A CA 1
ATOM 2043 C C . THR A 1 259 ? 15.579 106.563 10.395 1.00 26.75 285 THR A C 1
ATOM 2044 O O . THR A 1 259 ? 15.892 107.356 11.270 1.00 28.13 285 THR A O 1
ATOM 2048 N N . ASN A 1 260 ? 16.270 106.456 9.270 1.00 27.95 286 ASN A N 1
ATOM 2049 C CA . ASN A 1 260 ? 17.383 107.393 9.008 1.00 32.14 286 ASN A CA 1
ATOM 2050 C C . ASN A 1 260 ? 16.964 108.778 8.567 1.00 31.15 286 ASN A C 1
ATOM 2051 O O . ASN A 1 260 ? 17.782 109.661 8.542 1.00 31.98 286 ASN A O 1
ATOM 2056 N N . GLU A 1 261 ? 15.697 108.936 8.206 1.00 29.87 287 GLU A N 1
ATOM 2057 C CA . GLU A 1 261 ? 15.108 110.198 7.766 1.00 29.86 287 GLU A CA 1
ATOM 2058 C C . GLU A 1 261 ? 14.483 110.991 8.912 1.00 27.80 287 GLU A C 1
ATOM 2059 O O . GLU A 1 261 ? 13.938 112.067 8.677 1.00 29.36 287 GLU A O 1
ATOM 2065 N N . ILE A 1 262 ? 14.579 110.515 10.145 1.00 25.34 288 ILE A N 1
ATOM 2066 C CA . ILE A 1 262 ? 13.879 111.190 11.237 1.00 27.06 288 ILE A CA 1
ATOM 2067 C C . ILE A 1 262 ? 14.216 112.695 11.326 1.00 28.18 288 ILE A C 1
ATOM 2068 O O . ILE A 1 262 ? 13.317 113.512 11.444 1.00 25.88 288 ILE A O 1
ATOM 2073 N N . SER A 1 263 ? 15.494 113.054 11.242 1.00 30.06 289 SER A N 1
ATOM 2074 C CA . SER A 1 263 ? 15.844 114.462 11.389 1.00 33.96 289 SER A CA 1
ATOM 2075 C C . SER A 1 263 ? 15.389 115.308 10.224 1.00 34.01 289 SER A C 1
ATOM 2076 O O . SER A 1 263 ? 15.454 116.472 10.321 1.00 33.94 289 SER A O 1
ATOM 2079 N N . GLU A 1 264 ? 14.931 114.723 9.134 1.00 37.76 290 GLU A N 1
ATOM 2080 C CA . GLU A 1 264 ? 14.308 115.502 8.049 1.00 38.04 290 GLU A CA 1
ATOM 2081 C C . GLU A 1 264 ? 12.816 115.790 8.280 1.00 37.04 290 GLU A C 1
ATOM 2082 O O . GLU A 1 264 ? 12.221 116.531 7.521 1.00 34.73 290 GLU A O 1
ATOM 2088 N N . LEU A 1 265 ? 12.196 115.210 9.309 1.00 34.63 291 LEU A N 1
ATOM 2089 C CA . LEU A 1 265 ? 10.783 115.466 9.550 1.00 32.62 291 LEU A CA 1
ATOM 2090 C C . LEU A 1 265 ? 10.590 116.834 10.195 1.00 33.16 291 LEU A C 1
ATOM 2091 O O . LEU A 1 265 ? 11.522 117.377 10.809 1.00 32.79 291 LEU A O 1
ATOM 2096 N N . ASP A 1 266 ? 9.378 117.371 10.080 1.00 32.36 292 ASP A N 1
ATOM 2097 C CA . ASP A 1 266 ? 9.080 118.683 10.626 1.00 35.95 292 ASP A CA 1
ATOM 2098 C C . ASP A 1 266 ? 8.542 118.492 12.040 1.00 35.05 292 ASP A C 1
ATOM 2099 O O . ASP A 1 266 ? 7.326 118.548 12.282 1.00 37.07 292 ASP A O 1
ATOM 2104 N N . LEU A 1 267 ? 9.473 118.249 12.953 1.00 30.36 293 LEU A N 1
ATOM 2105 C CA . LEU A 1 267 ? 9.144 117.839 14.291 1.00 32.09 293 LEU A CA 1
ATOM 2106 C C . LEU A 1 267 ? 8.789 118.991 15.198 1.00 30.16 293 LEU A C 1
ATOM 2107 O O . LEU A 1 267 ? 8.242 118.762 16.229 1.00 30.23 293 LEU A O 1
ATOM 2112 N N . ASP A 1 268 ? 9.078 120.217 14.805 1.00 32.32 294 ASP A N 1
ATOM 2113 C CA . ASP A 1 268 ? 8.833 121.372 15.650 1.00 35.80 294 ASP A CA 1
ATOM 2114 C C . ASP A 1 268 ? 7.493 122.066 15.410 1.00 36.60 294 ASP A C 1
ATOM 2115 O O . ASP A 1 268 ? 7.228 123.141 15.972 1.00 37.52 294 ASP A O 1
ATOM 2120 N N . HIS A 1 269 ? 6.655 121.474 14.568 1.00 34.02 295 HIS A N 1
ATOM 2121 C CA . HIS A 1 269 ? 5.358 122.051 14.251 1.00 35.37 295 HIS A CA 1
ATOM 2122 C C . HIS A 1 269 ? 4.326 120.925 14.189 1.00 31.60 295 HIS A C 1
ATOM 2123 O O . HIS A 1 269 ? 4.677 119.795 13.886 1.00 30.00 295 HIS A O 1
ATOM 2130 N N . ILE A 1 270 ? 3.063 121.255 14.416 1.00 29.05 296 ILE A N 1
ATOM 2131 C CA . ILE A 1 270 ? 2.003 120.291 14.227 1.00 28.31 296 ILE A CA 1
ATOM 2132 C C . ILE A 1 270 ? 1.657 120.274 12.743 1.00 29.64 296 ILE A C 1
ATOM 2133 O O . ILE A 1 270 ? 1.952 119.328 12.099 1.00 31.06 296 ILE A O 1
ATOM 2138 N N . TYR A 1 271 ? 1.018 121.321 12.221 1.00 31.02 297 TYR A N 1
ATOM 2139 C CA . TYR A 1 271 ? 0.802 121.474 10.776 1.00 35.35 297 TYR A CA 1
ATOM 2140 C C . TYR A 1 271 ? 1.936 122.308 10.253 1.00 37.06 297 TYR A C 1
ATOM 2141 O O . TYR A 1 271 ? 2.658 122.897 11.014 1.00 43.36 297 TYR A O 1
ATOM 2151 N N . ILE B 1 12 ? 8.408 70.439 39.548 1.00 67.66 38 ILE B N 1
ATOM 2152 C CA . ILE B 1 12 ? 8.296 70.537 41.046 1.00 66.83 38 ILE B CA 1
ATOM 2153 C C . ILE B 1 12 ? 7.866 71.935 41.552 1.00 64.66 38 ILE B C 1
ATOM 2154 O O . ILE B 1 12 ? 7.883 72.166 42.762 1.00 70.18 38 ILE B O 1
ATOM 2156 N N . PHE B 1 13 ? 7.455 72.838 40.648 1.00 60.90 39 PHE B N 1
ATOM 2157 C CA . PHE B 1 13 ? 7.123 74.253 40.984 1.00 59.61 39 PHE B CA 1
ATOM 2158 C C . PHE B 1 13 ? 5.617 74.647 40.771 1.00 58.19 39 PHE B C 1
ATOM 2159 O O . PHE B 1 13 ? 5.188 75.742 41.218 1.00 50.05 39 PHE B O 1
ATOM 2161 N N . ASP B 1 14 ? 4.840 73.763 40.094 1.00 56.86 40 ASP B N 1
ATOM 2162 C CA . ASP B 1 14 ? 3.378 73.961 39.808 1.00 49.15 40 ASP B CA 1
ATOM 2163 C C . ASP B 1 14 ? 2.574 73.562 41.042 1.00 42.23 40 ASP B C 1
ATOM 2164 O O . ASP B 1 14 ? 2.839 72.549 41.707 1.00 41.56 40 ASP B O 1
ATOM 2169 N N . ALA B 1 15 ? 1.568 74.344 41.354 1.00 35.96 41 ALA B N 1
ATOM 2170 C CA . ALA B 1 15 ? 0.776 74.053 42.516 1.00 36.70 41 ALA B CA 1
ATOM 2171 C C . ALA B 1 15 ? -0.489 73.286 42.138 1.00 32.87 41 ALA B C 1
ATOM 2172 O O . ALA B 1 15 ? -1.045 73.509 41.070 1.00 31.42 41 ALA B O 1
ATOM 2174 N N . SER B 1 16 ? -0.938 72.414 43.032 1.00 29.29 42 SER B N 1
ATOM 2175 C CA . SER B 1 16 ? -2.204 71.665 42.844 1.00 27.81 42 SER B CA 1
ATOM 2176 C C . SER B 1 16 ? -3.360 72.545 43.302 1.00 28.63 42 SER B C 1
ATOM 2177 O O . SER B 1 16 ? -3.136 73.547 44.007 1.00 28.78 42 SER B O 1
ATOM 2180 N N . GLU B 1 17 ? -4.591 72.166 42.988 1.00 29.52 43 GLU B N 1
ATOM 2181 C CA . GLU B 1 17 ? -5.750 72.936 43.467 1.00 31.76 43 GLU B CA 1
ATOM 2182 C C . GLU B 1 17 ? -5.848 72.942 44.999 1.00 31.50 43 GLU B C 1
ATOM 2183 O O . GLU B 1 17 ? -6.253 73.939 45.608 1.00 30.80 43 GLU B O 1
ATOM 2189 N N . LYS B 1 18 ? -5.468 71.823 45.612 1.00 31.69 44 LYS B N 1
ATOM 2190 C CA . LYS B 1 18 ? -5.448 71.692 47.077 1.00 31.91 44 LYS B CA 1
ATOM 2191 C C . LYS B 1 18 ? -4.471 72.685 47.757 1.00 29.64 44 LYS B C 1
ATOM 2192 O O . LYS B 1 18 ? -4.801 73.300 48.756 1.00 29.29 44 LYS B O 1
ATOM 2198 N N . GLU B 1 19 ? -3.276 72.791 47.215 1.00 28.10 45 GLU B N 1
ATOM 2199 C CA . GLU B 1 19 ? -2.242 73.718 47.705 1.00 27.15 45 GLU B CA 1
ATOM 2200 C C . GLU B 1 19 ? -2.751 75.172 47.573 1.00 25.80 45 GLU B C 1
ATOM 2201 O O . GLU B 1 19 ? -2.618 75.959 48.496 1.00 23.94 45 GLU B O 1
ATOM 2207 N N . LYS B 1 20 ? -3.364 75.500 46.428 1.00 25.93 46 LYS B N 1
ATOM 2208 C CA . LYS B 1 20 ? -3.865 76.850 46.196 1.00 26.86 46 LYS B CA 1
ATOM 2209 C C . LYS B 1 20 ? -5.017 77.180 47.117 1.00 27.26 46 LYS B C 1
ATOM 2210 O O . LYS B 1 20 ? -5.091 78.313 47.560 1.00 26.08 46 LYS B O 1
ATOM 2216 N N . SER B 1 21 ? -5.890 76.198 47.428 1.00 26.50 47 SER B N 1
ATOM 2217 C CA . SER B 1 21 ? -6.957 76.427 48.393 1.00 27.42 47 SER B CA 1
ATOM 2218 C C . SER B 1 21 ? -6.367 76.571 49.775 1.00 28.34 47 SER B C 1
ATOM 2219 O O . SER B 1 21 ? -6.920 77.299 50.604 1.00 26.70 47 SER B O 1
ATOM 2222 N N . GLU B 1 22 ? -5.294 75.834 50.075 1.00 28.64 48 GLU B N 1
ATOM 2223 C CA . GLU B 1 22 ? -4.672 75.979 51.411 1.00 30.13 48 GLU B CA 1
ATOM 2224 C C . GLU B 1 22 ? -4.085 77.408 51.551 1.00 28.34 48 GLU B C 1
ATOM 2225 O O . GLU B 1 22 ? -4.185 78.036 52.636 1.00 27.55 48 GLU B O 1
ATOM 2231 N N . PHE B 1 23 ? -3.458 77.909 50.486 1.00 26.29 49 PHE B N 1
ATOM 2232 C CA . PHE B 1 23 ? -2.888 79.278 50.504 1.00 25.83 49 PHE B CA 1
ATOM 2233 C C . PHE B 1 23 ? -4.020 80.308 50.570 1.00 26.97 49 PHE B C 1
ATOM 2234 O O . PHE B 1 23 ? -3.938 81.265 51.352 1.00 26.95 49 PHE B O 1
ATOM 2242 N N . ASP B 1 24 ? -5.117 80.091 49.839 1.00 29.15 50 ASP B N 1
ATOM 2243 C CA . ASP B 1 24 ? -6.271 80.999 49.967 1.00 30.25 50 ASP B CA 1
ATOM 2244 C C . ASP B 1 24 ? -6.742 81.045 51.419 1.00 32.02 50 ASP B C 1
ATOM 2245 O O . ASP B 1 24 ? -7.006 82.103 51.941 1.00 33.47 50 ASP B O 1
ATOM 2250 N N . ARG B 1 25 ? -6.826 79.894 52.060 1.00 33.32 51 ARG B N 1
ATOM 2251 C CA A ARG B 1 25 ? -7.259 79.827 53.464 0.50 35.40 51 ARG B CA 1
ATOM 2252 C CA B ARG B 1 25 ? -7.218 79.783 53.463 0.50 34.45 51 ARG B CA 1
ATOM 2253 C C . ARG B 1 25 ? -6.295 80.634 54.333 1.00 34.08 51 ARG B C 1
ATOM 2254 O O . ARG B 1 25 ? -6.729 81.445 55.144 1.00 35.09 51 ARG B O 1
ATOM 2269 N N . TRP B 1 26 ? -4.998 80.449 54.132 1.00 33.42 52 TRP B N 1
ATOM 2270 C CA . TRP B 1 26 ? -3.998 81.167 54.888 1.00 31.85 52 TRP B CA 1
ATOM 2271 C C . TRP B 1 26 ? -4.116 82.676 54.664 1.00 30.84 52 TRP B C 1
ATOM 2272 O O . TRP B 1 26 ? -3.949 83.464 55.592 1.00 31.26 52 TRP B O 1
ATOM 2283 N N . LEU B 1 27 ? -4.410 83.086 53.435 1.00 32.52 53 LEU B N 1
ATOM 2284 C CA . LEU B 1 27 ? -4.545 84.525 53.135 1.00 31.84 53 LEU B CA 1
ATOM 2285 C C . LEU B 1 27 ? -5.802 85.123 53.791 1.00 33.43 53 LEU B C 1
ATOM 2286 O O . LEU B 1 27 ? -5.780 86.257 54.309 1.00 29.40 53 LEU B O 1
ATOM 2291 N N . LEU B 1 28 ? -6.892 84.361 53.764 1.00 33.80 54 LEU B N 1
ATOM 2292 C CA . LEU B 1 28 ? -8.092 84.812 54.450 1.00 37.49 54 LEU B CA 1
ATOM 2293 C C . LEU B 1 28 ? -7.744 85.134 55.912 1.00 38.19 54 LEU B C 1
ATOM 2294 O O . LEU B 1 28 ? -8.085 86.199 56.431 1.00 39.47 54 LEU B O 1
ATOM 2299 N N . GLU B 1 29 ? -7.013 84.221 56.540 1.00 35.19 55 GLU B N 1
ATOM 2300 C CA A GLU B 1 29 ? -6.737 84.303 57.957 0.50 35.33 55 GLU B CA 1
ATOM 2301 C CA B GLU B 1 29 ? -6.701 84.287 57.957 0.50 35.39 55 GLU B CA 1
ATOM 2302 C C . GLU B 1 29 ? -5.630 85.298 58.323 1.00 34.24 55 GLU B C 1
ATOM 2303 O O . GLU B 1 29 ? -5.671 85.880 59.373 1.00 35.55 55 GLU B O 1
ATOM 2314 N N . ASN B 1 30 ? -4.661 85.527 57.451 1.00 33.04 56 ASN B N 1
ATOM 2315 C CA . ASN B 1 30 ? -3.551 86.400 57.810 1.00 30.06 56 ASN B CA 1
ATOM 2316 C C . ASN B 1 30 ? -3.563 87.777 57.193 1.00 28.41 56 ASN B C 1
ATOM 2317 O O . ASN B 1 30 ? -2.815 88.610 57.609 1.00 28.26 56 ASN B O 1
ATOM 2322 N N . TYR B 1 31 ? -4.350 87.990 56.130 1.00 28.95 57 TYR B N 1
ATOM 2323 C CA . TYR B 1 31 ? -4.420 89.279 55.445 1.00 26.26 57 TYR B CA 1
ATOM 2324 C C . TYR B 1 31 ? -5.827 89.860 55.513 1.00 27.41 57 TYR B C 1
ATOM 2325 O O . TYR B 1 31 ? -5.995 90.992 55.937 1.00 28.14 57 TYR B O 1
ATOM 2334 N N . VAL B 1 32 ? -6.831 89.081 55.139 1.00 28.78 58 VAL B N 1
ATOM 2335 C CA . VAL B 1 32 ? -8.177 89.607 55.037 1.00 28.69 58 VAL B CA 1
ATOM 2336 C C . VAL B 1 32 ? -8.698 89.863 56.412 1.00 30.89 58 VAL B C 1
ATOM 2337 O O . VAL B 1 32 ? -9.138 90.964 56.687 1.00 30.25 58 VAL B O 1
ATOM 2341 N N . ASN B 1 33 ? -8.676 88.853 57.283 1.00 32.57 59 ASN B N 1
ATOM 2342 C CA . ASN B 1 33 ? -9.306 89.014 58.569 1.00 35.45 59 ASN B CA 1
ATOM 2343 C C . ASN B 1 33 ? -8.689 90.039 59.501 1.00 38.78 59 ASN B C 1
ATOM 2344 O O . ASN B 1 33 ? -9.428 90.844 60.035 1.00 39.04 59 ASN B O 1
ATOM 2349 N N . PRO B 1 34 ? -7.360 90.042 59.693 1.00 36.58 60 PRO B N 1
ATOM 2350 C CA . PRO B 1 34 ? -6.825 91.091 60.530 1.00 33.57 60 PRO B CA 1
ATOM 2351 C C . PRO B 1 34 ? -6.767 92.495 59.892 1.00 33.30 60 PRO B C 1
ATOM 2352 O O . PRO B 1 34 ? -6.851 93.502 60.624 1.00 34.47 60 PRO B O 1
ATOM 2356 N N . TYR B 1 35 ? -6.551 92.585 58.575 1.00 31.19 61 TYR B N 1
ATOM 2357 C CA . TYR B 1 35 ? -6.206 93.879 57.939 1.00 30.29 61 TYR B CA 1
ATOM 2358 C C . TYR B 1 35 ? -7.096 94.335 56.805 1.00 29.67 61 TYR B C 1
ATOM 2359 O O . TYR B 1 35 ? -6.904 95.445 56.284 1.00 30.29 61 TYR B O 1
ATOM 2368 N N . ASN B 1 36 ? -8.045 93.499 56.402 1.00 29.19 62 ASN B N 1
ATOM 2369 C CA A ASN B 1 36 ? -8.903 93.797 55.245 0.50 29.95 62 ASN B CA 1
ATOM 2370 C CA B ASN B 1 36 ? -8.890 93.778 55.236 0.50 30.16 62 ASN B CA 1
ATOM 2371 C C . ASN B 1 36 ? -8.079 94.075 53.984 1.00 27.66 62 ASN B C 1
ATOM 2372 O O . ASN B 1 36 ? -8.370 94.981 53.234 1.00 27.65 62 ASN B O 1
ATOM 2381 N N . ILE B 1 37 ? -7.046 93.291 53.792 1.00 27.46 63 ILE B N 1
ATOM 2382 C CA . ILE B 1 37 ? -6.233 93.363 52.605 1.00 26.68 63 ILE B CA 1
ATOM 2383 C C . ILE B 1 37 ? -6.509 92.164 51.692 1.00 26.26 63 ILE B C 1
ATOM 2384 O O . ILE B 1 37 ? -6.477 91.034 52.109 1.00 25.10 63 ILE B O 1
ATOM 2389 N N . ASP B 1 38 ? -6.723 92.430 50.426 1.00 27.21 64 ASP B N 1
ATOM 2390 C CA . ASP B 1 38 ? -6.925 91.359 49.476 1.00 29.52 64 ASP B CA 1
ATOM 2391 C C . ASP B 1 38 ? -5.602 91.106 48.800 1.00 28.32 64 ASP B C 1
ATOM 2392 O O . ASP B 1 38 ? -5.144 91.917 48.009 1.00 30.28 64 ASP B O 1
ATOM 2397 N N . PHE B 1 39 ? -4.949 90.002 49.144 1.00 28.46 65 PHE B N 1
ATOM 2398 C CA . PHE B 1 39 ? -3.656 89.624 48.559 1.00 27.36 65 PHE B CA 1
ATOM 2399 C C . PHE B 1 39 ? -3.864 88.616 47.421 1.00 28.56 65 PHE B C 1
ATOM 2400 O O . PHE B 1 39 ? -4.241 87.494 47.651 1.00 32.96 65 PHE B O 1
ATOM 2408 N N . LYS B 1 40 ? -3.621 89.012 46.185 1.00 29.44 66 LYS B N 1
ATOM 2409 C CA . LYS B 1 40 ? -3.912 88.159 45.032 1.00 27.90 66 LYS B CA 1
ATOM 2410 C C . LYS B 1 40 ? -2.655 87.620 44.351 1.00 25.98 66 LYS B C 1
ATOM 2411 O O . LYS B 1 40 ? -1.694 88.358 44.110 1.00 22.22 66 LYS B O 1
ATOM 2417 N N . TYR B 1 41 ? -2.655 86.317 44.084 1.00 25.10 67 TYR B N 1
ATOM 2418 C CA . TYR B 1 41 ? -1.570 85.690 43.386 1.00 26.63 67 TYR B CA 1
ATOM 2419 C C . TYR B 1 41 ? -2.021 84.928 42.135 1.00 27.87 67 TYR B C 1
ATOM 2420 O O . TYR B 1 41 ? -1.197 84.664 41.280 1.00 26.56 67 TYR B O 1
ATOM 2429 N N . ARG B 1 42 ? -3.301 84.554 42.065 1.00 28.20 68 ARG B N 1
ATOM 2430 C CA . ARG B 1 42 ? -3.834 83.763 40.964 1.00 28.81 68 ARG B CA 1
ATOM 2431 C C . ARG B 1 42 ? -3.922 84.685 39.759 1.00 32.33 68 ARG B C 1
ATOM 2432 O O . ARG B 1 42 ? -4.523 85.770 39.822 1.00 31.87 68 ARG B O 1
ATOM 2448 N N . GLU B 1 44 ? -5.474 84.359 36.888 1.00 36.54 70 GLU B N 1
ATOM 2449 C CA . GLU B 1 44 ? -6.846 84.479 36.426 1.00 41.56 70 GLU B CA 1
ATOM 2450 C C . GLU B 1 44 ? -7.647 85.600 37.106 1.00 40.58 70 GLU B C 1
ATOM 2451 O O . GLU B 1 44 ? -8.574 86.081 36.515 1.00 40.67 70 GLU B O 1
ATOM 2457 N N . HIS B 1 45 ? -7.294 86.022 38.327 1.00 41.99 71 HIS B N 1
ATOM 2458 C CA . HIS B 1 45 ? -8.011 87.132 39.036 1.00 42.33 71 HIS B CA 1
ATOM 2459 C C . HIS B 1 45 ? -7.343 88.491 38.955 1.00 37.82 71 HIS B C 1
ATOM 2460 O O . HIS B 1 45 ? -7.816 89.432 39.557 1.00 35.18 71 HIS B O 1
ATOM 2467 N N . ILE B 1 46 ? -6.230 88.561 38.247 1.00 35.92 72 ILE B N 1
ATOM 2468 C CA . ILE B 1 46 ? -5.462 89.787 38.128 1.00 37.48 72 ILE B CA 1
ATOM 2469 C C . ILE B 1 46 ? -5.610 90.335 36.712 1.00 38.84 72 ILE B C 1
ATOM 2470 O O . ILE B 1 46 ? -5.422 89.634 35.721 1.00 37.75 72 ILE B O 1
ATOM 2475 N N . GLU B 1 47 ? -5.920 91.617 36.631 1.00 40.61 73 GLU B N 1
ATOM 2476 C CA A GLU B 1 47 ? -6.132 92.290 35.356 0.50 41.44 73 GLU B CA 1
ATOM 2477 C CA B GLU B 1 47 ? -6.109 92.264 35.332 0.50 40.76 73 GLU B CA 1
ATOM 2478 C C . GLU B 1 47 ? -5.191 93.489 35.259 1.00 39.34 73 GLU B C 1
ATOM 2479 O O . GLU B 1 47 ? -5.298 94.445 36.068 1.00 35.61 73 GLU B O 1
ATOM 2490 N N . SER B 1 48 ? -4.227 93.419 34.335 1.00 37.90 74 SER B N 1
ATOM 2491 C CA . SER B 1 48 ? -3.318 94.542 34.103 1.00 36.08 74 SER B CA 1
ATOM 2492 C C . SER B 1 48 ? -2.589 94.492 32.797 1.00 33.12 74 SER B C 1
ATOM 2493 O O . SER B 1 48 ? -2.670 93.529 32.049 1.00 30.23 74 SER B O 1
ATOM 2496 N N . ASP B 1 49 ? -1.956 95.613 32.504 1.00 29.19 75 ASP B N 1
ATOM 2497 C CA . ASP B 1 49 ? -1.095 95.730 31.356 1.00 29.41 75 ASP B CA 1
ATOM 2498 C C . ASP B 1 49 ? 0.158 94.891 31.632 1.00 25.63 75 ASP B C 1
ATOM 2499 O O . ASP B 1 49 ? 0.410 94.521 32.748 1.00 25.10 75 ASP B O 1
ATOM 2504 N N . TYR B 1 50 ? 0.869 94.482 30.606 1.00 22.62 76 TYR B N 1
ATOM 2505 C CA . TYR B 1 50 ? 1.961 93.550 30.784 1.00 21.24 76 TYR B CA 1
ATOM 2506 C C . TYR B 1 50 ? 3.084 93.927 29.829 1.00 21.79 76 TYR B C 1
ATOM 2507 O O . TYR B 1 50 ? 2.887 94.768 28.919 1.00 21.73 76 TYR B O 1
ATOM 2516 N N . THR B 1 51 ? 4.245 93.277 29.984 1.00 20.94 77 THR B N 1
ATOM 2517 C CA . THR B 1 51 ? 5.327 93.425 28.996 1.00 21.91 77 THR B CA 1
ATOM 2518 C C . THR B 1 51 ? 5.788 92.031 28.531 1.00 21.35 77 THR B C 1
ATOM 2519 O O . THR B 1 51 ? 5.204 91.044 28.946 1.00 18.72 77 THR B O 1
ATOM 2523 N N . HIS B 1 52 ? 6.840 91.969 27.690 1.00 21.51 78 HIS B N 1
ATOM 2524 C CA . HIS B 1 52 ? 7.422 90.684 27.284 1.00 21.60 78 HIS B CA 1
ATOM 2525 C C . HIS B 1 52 ? 8.168 90.000 28.435 1.00 23.65 78 HIS B C 1
ATOM 2526 O O . HIS B 1 52 ? 8.502 88.799 28.339 1.00 24.23 78 HIS B O 1
ATOM 2533 N N . ASN B 1 53 ? 8.363 90.749 29.514 1.00 23.18 79 ASN B N 1
ATOM 2534 C CA . ASN B 1 53 ? 8.832 90.177 30.754 1.00 25.85 79 ASN B CA 1
ATOM 2535 C C . ASN B 1 53 ? 7.903 89.317 31.576 1.00 23.93 79 ASN B C 1
ATOM 2536 O O . ASN B 1 53 ? 8.323 88.745 32.575 1.00 25.00 79 ASN B O 1
ATOM 2541 N N . LEU B 1 54 ? 6.619 89.300 31.241 1.00 23.02 80 LEU B N 1
ATOM 2542 C CA . LEU B 1 54 ? 5.663 88.528 31.985 1.00 21.41 80 LEU B CA 1
ATOM 2543 C C . LEU B 1 54 ? 6.019 87.040 31.912 1.00 21.02 80 LEU B C 1
ATOM 2544 O O . LEU B 1 54 ? 6.289 86.516 30.841 1.00 20.96 80 LEU B O 1
ATOM 2549 N N . VAL B 1 55 ? 6.008 86.393 33.064 1.00 21.83 81 VAL B N 1
ATOM 2550 C CA . VAL B 1 55 ? 6.168 84.932 33.195 1.00 22.95 81 VAL B CA 1
ATOM 2551 C C . VAL B 1 55 ? 5.137 84.441 34.190 1.00 23.33 81 VAL B C 1
ATOM 2552 O O . VAL B 1 55 ? 4.528 85.245 34.909 1.00 22.46 81 VAL B O 1
ATOM 2556 N N . PRO B 1 56 ? 4.917 83.120 34.245 1.00 23.87 82 PRO B N 1
ATOM 2557 C CA . PRO B 1 56 ? 3.889 82.654 35.178 1.00 23.62 82 PRO B CA 1
ATOM 2558 C C . PRO B 1 56 ? 4.288 82.985 36.618 1.00 25.53 82 PRO B C 1
ATOM 2559 O O . PRO B 1 56 ? 5.471 82.990 36.952 1.00 24.37 82 PRO B O 1
ATOM 2563 N N . THR B 1 57 ? 3.302 83.301 37.438 1.00 24.40 83 THR B N 1
ATOM 2564 C CA . THR B 1 57 ? 3.543 83.672 38.823 1.00 25.31 83 THR B CA 1
ATOM 2565 C C . THR B 1 57 ? 3.912 82.403 39.579 1.00 25.82 83 THR B C 1
ATOM 2566 O O . THR B 1 57 ? 3.133 81.488 39.602 1.00 26.50 83 THR B O 1
ATOM 2570 N N . ASP B 1 58 ? 5.114 82.364 40.155 1.00 25.93 84 ASP B N 1
ATOM 2571 C CA . ASP B 1 58 ? 5.642 81.210 40.871 1.00 26.28 84 ASP B CA 1
ATOM 2572 C C . ASP B 1 58 ? 4.872 81.084 42.188 1.00 24.22 84 ASP B C 1
ATOM 2573 O O . ASP B 1 58 ? 4.892 81.976 43.014 1.00 21.98 84 ASP B O 1
ATOM 2578 N N . PHE B 1 59 ? 4.193 79.959 42.367 1.00 23.50 85 PHE B N 1
ATOM 2579 C CA . PHE B 1 59 ? 3.364 79.746 43.527 1.00 22.67 85 PHE B CA 1
ATOM 2580 C C . PHE B 1 59 ? 4.112 79.714 44.856 1.00 21.97 85 PHE B C 1
ATOM 2581 O O . PHE B 1 59 ? 3.779 80.442 45.753 1.00 21.61 85 PHE B O 1
ATOM 2589 N N . TRP B 1 60 ? 5.123 78.867 45.005 1.00 23.40 86 TRP B N 1
ATOM 2590 C CA . TRP B 1 60 ? 5.844 78.795 46.285 1.00 22.62 86 TRP B CA 1
ATOM 2591 C C . TRP B 1 60 ? 6.652 80.074 46.583 1.00 22.38 86 TRP B C 1
ATOM 2592 O O . TRP B 1 60 ? 6.878 80.447 47.754 1.00 22.18 86 TRP B O 1
ATOM 2603 N N . LEU B 1 61 ? 7.060 80.786 45.561 1.00 20.97 87 LEU B N 1
ATOM 2604 C CA . LEU B 1 61 ? 7.651 82.079 45.835 1.00 22.81 87 LEU B CA 1
ATOM 2605 C C . LEU B 1 61 ? 6.566 83.087 46.353 1.00 22.42 87 LEU B C 1
ATOM 2606 O O . LEU B 1 61 ? 6.878 83.979 47.121 1.00 22.79 87 LEU B O 1
ATOM 2611 N N . SER B 1 62 ? 5.321 82.966 45.883 1.00 21.81 88 SER B N 1
ATOM 2612 C CA . SER B 1 62 ? 4.248 83.867 46.332 1.00 22.15 88 SER B CA 1
ATOM 2613 C C . SER B 1 62 ? 4.017 83.632 47.791 1.00 22.53 88 SER B C 1
ATOM 2614 O O . SER B 1 62 ? 3.725 84.556 48.518 1.00 24.23 88 SER B O 1
ATOM 2617 N N . VAL B 1 63 ? 4.114 82.377 48.220 1.00 23.18 89 VAL B N 1
ATOM 2618 C CA . VAL B 1 63 ? 3.905 82.0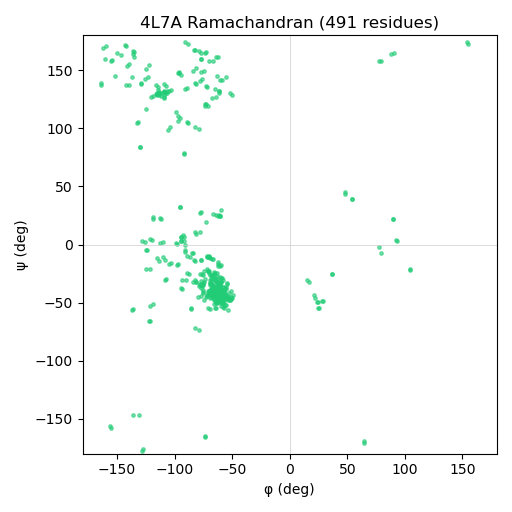40 49.587 1.00 23.87 89 VAL B CA 1
ATOM 2619 C C . VAL B 1 63 ? 4.982 82.690 50.453 1.00 23.70 89 VAL B C 1
ATOM 2620 O O . VAL B 1 63 ? 4.690 83.230 51.550 1.00 24.46 89 VAL B O 1
ATOM 2624 N N . LYS B 1 64 ? 6.223 82.592 49.997 1.00 24.02 90 LYS B N 1
ATOM 2625 C CA . LYS B 1 64 ? 7.361 83.153 50.737 1.00 25.39 90 LYS B CA 1
ATOM 2626 C C . LYS B 1 64 ? 7.160 84.642 50.893 1.00 23.72 90 LYS B C 1
ATOM 2627 O O . LYS B 1 64 ? 7.245 85.151 51.995 1.00 21.84 90 LYS B O 1
ATOM 2633 N N . LEU B 1 65 ? 6.816 85.302 49.791 1.00 22.85 91 LEU B N 1
ATOM 2634 C CA . LEU B 1 65 ? 6.633 86.747 49.819 1.00 24.18 91 LEU B CA 1
ATOM 2635 C C . LEU B 1 65 ? 5.474 87.180 50.713 1.00 24.44 91 LEU B C 1
ATOM 2636 O O . LEU B 1 65 ? 5.589 88.169 51.423 1.00 24.98 91 LEU B O 1
ATOM 2641 N N . ALA B 1 66 ? 4.365 86.446 50.696 1.00 22.81 92 ALA B N 1
ATOM 2642 C CA . ALA B 1 66 ? 3.266 86.804 51.543 1.00 23.00 92 ALA B CA 1
ATOM 2643 C C . ALA B 1 66 ? 3.674 86.753 53.011 1.00 24.08 92 ALA B C 1
ATOM 2644 O O . ALA B 1 66 ? 3.216 87.591 53.789 1.00 22.88 92 ALA B O 1
ATOM 2646 N N . LYS B 1 67 ? 4.513 85.788 53.393 1.00 22.52 93 LYS B N 1
ATOM 2647 C CA . LYS B 1 67 ? 4.961 85.707 54.756 1.00 22.79 93 LYS B CA 1
ATOM 2648 C C . LYS B 1 67 ? 6.036 86.765 55.088 1.00 23.38 93 LYS B C 1
ATOM 2649 O O . LYS B 1 67 ? 6.099 87.264 56.224 1.00 23.49 93 LYS B O 1
ATOM 2655 N N . ILE B 1 68 ? 6.898 87.083 54.129 1.00 23.14 94 ILE B N 1
ATOM 2656 C CA . ILE B 1 68 ? 7.937 88.084 54.360 1.00 23.52 94 ILE B CA 1
ATOM 2657 C C . ILE B 1 68 ? 7.346 89.499 54.517 1.00 23.43 94 ILE B C 1
ATOM 2658 O O . ILE B 1 68 ? 7.722 90.263 55.430 1.00 22.43 94 ILE B O 1
ATOM 2663 N N . VAL B 1 69 ? 6.390 89.813 53.636 1.00 23.37 95 VAL B N 1
ATOM 2664 C CA . VAL B 1 69 ? 5.680 91.086 53.671 1.00 23.34 95 VAL B CA 1
ATOM 2665 C C . VAL B 1 69 ? 4.922 91.309 55.000 1.00 23.65 95 VAL B C 1
ATOM 2666 O O . VAL B 1 69 ? 4.904 92.414 55.551 1.00 21.56 95 VAL B O 1
ATOM 2670 N N . LYS B 1 70 ? 4.313 90.260 55.507 1.00 23.41 96 LYS B N 1
ATOM 2671 C CA . LYS B 1 70 ? 3.569 90.372 56.734 1.00 26.28 96 LYS B CA 1
ATOM 2672 C C . LYS B 1 70 ? 4.537 90.543 57.884 1.00 26.78 96 LYS B C 1
ATOM 2673 O O . LYS B 1 70 ? 4.318 91.375 58.761 1.00 27.36 96 LYS B O 1
ATOM 2679 N N . HIS B 1 71 ? 5.601 89.747 57.887 1.00 25.36 97 HIS B N 1
ATOM 2680 C CA . HIS B 1 71 ? 6.573 89.770 58.961 1.00 25.36 97 HIS B CA 1
ATOM 2681 C C . HIS B 1 71 ? 7.310 91.109 59.088 1.00 25.79 97 HIS B C 1
ATOM 2682 O O . HIS B 1 71 ? 7.553 91.602 60.220 1.00 26.87 97 HIS B O 1
ATOM 2689 N N . CYS B 1 72 ? 7.621 91.717 57.961 1.00 23.13 98 CYS B N 1
ATOM 2690 C CA . CYS B 1 72 ? 8.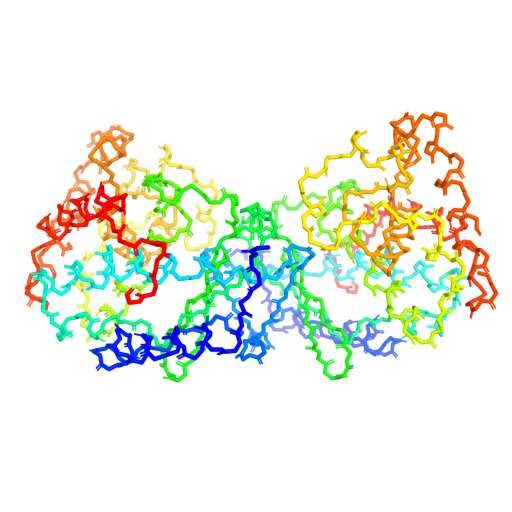503 92.872 57.935 1.00 24.67 98 CYS B CA 1
ATOM 2691 C C . CYS B 1 72 ? 7.830 94.249 57.877 1.00 23.44 98 CYS B C 1
ATOM 2692 O O . CYS B 1 72 ? 8.487 95.274 58.101 1.00 23.80 98 CYS B O 1
ATOM 2695 N N . TRP B 1 73 ? 6.560 94.277 57.496 1.00 22.64 99 TRP B N 1
ATOM 2696 C CA . TRP B 1 73 ? 5.787 95.507 57.455 1.00 21.77 99 TRP B CA 1
ATOM 2697 C C . TRP B 1 73 ? 4.578 95.365 58.359 1.00 23.37 99 TRP B C 1
ATOM 2698 O O . TRP B 1 73 ? 4.520 96.018 59.418 1.00 23.53 99 TRP B O 1
ATOM 2709 N N . LEU B 1 74 ? 3.645 94.468 58.018 1.00 23.73 100 LEU B N 1
ATOM 2710 C CA . LEU B 1 74 ? 2.382 94.419 58.741 1.00 24.49 100 LEU B CA 1
ATOM 2711 C C . LEU B 1 74 ? 2.611 94.192 60.209 1.00 27.21 100 LEU B C 1
ATOM 2712 O O . LEU B 1 74 ? 2.087 94.946 61.046 1.00 26.87 100 LEU B O 1
ATOM 2717 N N . GLU B 1 75 ? 3.407 93.191 60.551 1.00 27.99 101 GLU B N 1
ATOM 2718 C CA . GLU B 1 75 ? 3.675 92.906 61.944 1.00 29.45 101 GLU B CA 1
ATOM 2719 C C . GLU B 1 75 ? 4.556 93.925 62.658 1.00 28.90 101 GLU B C 1
ATOM 2720 O O . GLU B 1 75 ? 4.482 94.040 63.899 1.00 28.94 101 GLU B O 1
ATOM 2726 N N . ALA B 1 76 ? 5.363 94.676 61.897 1.00 27.06 102 ALA B N 1
ATOM 2727 C CA . ALA B 1 76 ? 6.207 95.709 62.484 1.00 27.10 102 ALA B CA 1
ATOM 2728 C C . ALA B 1 76 ? 5.358 96.909 62.915 1.00 26.02 102 ALA B C 1
ATOM 2729 O O . ALA B 1 76 ? 5.468 97.458 64.046 1.00 25.88 102 ALA B O 1
ATOM 2731 N N . TYR B 1 77 ? 4.470 97.287 62.034 1.00 24.80 103 TYR B N 1
ATOM 2732 C CA . TYR B 1 77 ? 3.520 98.329 62.334 1.00 24.71 103 TYR B CA 1
ATOM 2733 C C . TYR B 1 77 ? 2.648 97.900 63.517 1.00 26.73 103 TYR B C 1
ATOM 2734 O O . TYR B 1 77 ? 2.355 98.722 64.411 1.00 26.75 103 TYR B O 1
ATOM 2743 N N . ASP B 1 78 ? 2.202 96.645 63.538 1.00 26.38 104 ASP B N 1
ATOM 2744 C CA . ASP B 1 78 ? 1.370 96.189 64.661 1.00 28.23 104 ASP B CA 1
ATOM 2745 C C . ASP B 1 78 ? 2.151 96.319 65.972 1.00 29.85 104 ASP B C 1
ATOM 2746 O O . ASP B 1 78 ? 1.627 96.815 66.931 1.00 31.72 104 ASP B O 1
ATOM 2751 N N . GLU B 1 79 ? 3.392 95.840 65.992 1.00 29.51 105 GLU B N 1
ATOM 2752 C CA . GLU B 1 79 ? 4.213 95.840 67.182 1.00 31.79 105 GLU B CA 1
ATOM 2753 C C . GLU B 1 79 ? 4.418 97.224 67.763 1.00 30.81 105 GLU B C 1
ATOM 2754 O O . GLU B 1 79 ? 4.388 97.411 68.959 1.00 33.02 105 GLU B O 1
ATOM 2760 N N . VAL B 1 80 ? 4.624 98.205 66.917 1.00 29.97 106 VAL B N 1
ATOM 2761 C CA . VAL B 1 80 ? 4.869 99.538 67.412 1.00 30.87 106 VAL B CA 1
ATOM 2762 C C . VAL B 1 80 ? 3.654 100.448 67.507 1.00 31.14 106 VAL B C 1
ATOM 2763 O O . VAL B 1 80 ? 3.567 101.195 68.450 1.00 32.32 106 VAL B O 1
ATOM 2767 N N . GLY B 1 81 ? 2.712 100.376 66.566 1.00 30.52 107 GLY B N 1
ATOM 2768 C CA . GLY B 1 81 ? 1.543 101.263 66.591 1.00 29.29 107 GLY B CA 1
ATOM 2769 C C . GLY B 1 81 ? 0.203 100.628 66.921 1.00 29.65 107 GLY B C 1
ATOM 2770 O O . GLY B 1 81 ? -0.774 101.337 67.135 1.00 28.96 107 GLY B O 1
ATOM 2771 N N . GLY B 1 82 ? 0.132 99.301 66.949 1.00 29.47 108 GLY B N 1
ATOM 2772 C CA . GLY B 1 82 ? -1.148 98.655 67.180 1.00 31.99 108 GLY B CA 1
ATOM 2773 C C . GLY B 1 82 ? -1.916 98.437 65.864 1.00 33.23 108 GLY B C 1
ATOM 2774 O O . GLY B 1 82 ? -1.602 99.010 64.828 1.00 31.42 108 GLY B O 1
ATOM 2775 N N . LEU B 1 83 ? -2.915 97.573 65.949 1.00 36.75 109 LEU B N 1
ATOM 2776 C CA . LEU B 1 83 ? -3.596 97.050 64.789 1.00 38.70 109 LEU B CA 1
ATOM 2777 C C . LEU B 1 83 ? -4.342 98.196 64.111 1.00 36.05 109 LEU B C 1
ATOM 2778 O O . LEU B 1 83 ? -4.413 98.254 62.907 1.00 33.81 109 LEU B O 1
ATOM 2783 N N . ASP B 1 84 ? -4.867 99.122 64.891 1.00 34.30 110 ASP B N 1
ATOM 2784 C CA . ASP B 1 84 ? -5.630 100.231 64.318 1.00 33.94 110 ASP B CA 1
ATOM 2785 C C . ASP B 1 84 ? -4.768 101.081 63.421 1.00 30.67 110 ASP B C 1
ATOM 2786 O O . ASP B 1 84 ? -5.229 101.591 62.407 1.00 30.89 110 ASP B O 1
ATOM 2791 N N . PHE B 1 85 ? -3.522 101.275 63.828 1.00 30.00 111 PHE B N 1
ATOM 2792 C CA . PHE B 1 85 ? -2.580 102.070 63.047 1.00 29.90 111 PHE B CA 1
ATOM 2793 C C . PHE B 1 85 ? -2.302 101.357 61.715 1.00 27.65 111 PHE B C 1
ATOM 2794 O O . PHE B 1 85 ? -2.380 101.937 60.642 1.00 27.27 111 PHE B O 1
ATOM 2802 N N . THR B 1 86 ? -1.959 100.082 61.820 1.00 28.18 112 THR B N 1
ATOM 2803 C CA . THR B 1 86 ? -1.649 99.284 60.637 1.00 25.81 112 THR B CA 1
ATOM 2804 C C . THR B 1 86 ? -2.818 99.340 59.709 1.00 25.77 112 THR B C 1
ATOM 2805 O O . THR B 1 86 ? -2.621 99.587 58.516 1.00 20.79 112 THR B O 1
ATOM 2809 N N . ARG B 1 87 ? -4.039 99.215 60.251 1.00 25.57 113 ARG B N 1
ATOM 2810 C CA . ARG B 1 87 ? -5.217 99.235 59.362 1.00 28.61 113 ARG B CA 1
ATOM 2811 C C . ARG B 1 87 ? -5.446 100.592 58.728 1.00 27.52 113 ARG B C 1
ATOM 2812 O O . ARG B 1 87 ? -5.933 100.664 57.615 1.00 24.27 113 ARG B O 1
ATOM 2820 N N . ALA B 1 88 ? -5.052 101.660 59.434 1.00 27.50 114 ALA B N 1
ATOM 2821 C CA . ALA B 1 88 ? -5.266 103.007 58.943 1.00 27.42 114 ALA B CA 1
ATOM 2822 C C . ALA B 1 88 ? -4.468 103.352 57.693 1.00 26.71 114 ALA B C 1
ATOM 2823 O O . ALA B 1 88 ? -4.878 104.231 56.969 1.00 27.95 114 ALA B O 1
ATOM 2825 N N . CYS B 1 89 ? -3.303 102.742 57.485 1.00 27.06 115 CYS B N 1
ATOM 2826 C CA . CYS B 1 89 ? -2.516 103.049 56.286 1.00 25.16 115 CYS B CA 1
ATOM 2827 C C . CYS B 1 89 ? -2.268 101.888 55.345 1.00 25.11 115 CYS B C 1
ATOM 2828 O O . CYS B 1 89 ? -1.291 101.897 54.597 1.00 26.72 115 CYS B O 1
ATOM 2831 N N . ALA B 1 90 ? -3.095 100.863 55.413 1.00 23.41 116 ALA B N 1
ATOM 2832 C CA . ALA B 1 90 ? -2.874 99.677 54.620 1.00 24.20 116 ALA B CA 1
ATOM 2833 C C . ALA B 1 90 ? -3.378 99.876 53.210 1.00 23.48 116 ALA B C 1
ATOM 2834 O O . ALA B 1 90 ? -4.346 100.596 53.001 1.00 25.43 116 ALA B O 1
ATOM 2836 N N . PRO B 1 91 ? -2.787 99.189 52.233 1.00 21.71 117 PRO B N 1
ATOM 2837 C CA . PRO B 1 91 ? -3.446 99.205 50.935 1.00 22.09 117 PRO B CA 1
ATOM 2838 C C . PRO B 1 91 ? -4.701 98.309 50.972 1.00 23.46 117 PRO B C 1
ATOM 2839 O O . PRO B 1 91 ? -4.871 97.525 51.881 1.00 21.23 117 PRO B O 1
ATOM 2843 N N . LYS B 1 92 ? -5.577 98.444 50.005 1.00 24.65 118 LYS B N 1
ATOM 2844 C CA . LYS B 1 92 ? -6.752 97.539 49.899 1.00 28.21 118 LYS B CA 1
ATOM 2845 C C . LYS B 1 92 ? -6.410 96.233 49.183 1.00 28.52 118 LYS B C 1
ATOM 2846 O O . LYS B 1 92 ? -7.027 95.193 49.427 1.00 27.67 118 LYS B O 1
ATOM 2852 N N . VAL B 1 93 ? -5.478 96.311 48.229 1.00 26.09 119 VAL B N 1
ATOM 2853 C CA . VAL B 1 93 ? -5.141 95.171 47.399 1.00 26.52 119 VAL B CA 1
ATOM 2854 C C . VAL B 1 93 ? -3.636 95.101 47.164 1.00 24.33 119 VAL B C 1
ATOM 2855 O O . VAL B 1 93 ? -2.997 96.124 46.936 1.00 24.06 119 VAL B O 1
ATOM 2859 N N . ILE B 1 94 ? -3.095 93.885 47.257 1.00 24.16 120 ILE B N 1
ATOM 2860 C CA . ILE B 1 94 ? -1.728 93.554 46.844 1.00 22.29 120 ILE B CA 1
ATOM 2861 C C . ILE B 1 94 ? -1.844 92.504 45.743 1.00 21.99 120 ILE B C 1
ATOM 2862 O O . ILE B 1 94 ? -2.594 91.531 45.897 1.00 22.59 120 ILE B O 1
ATOM 2867 N N . HIS B 1 95 ? -1.204 92.725 44.590 1.00 21.56 121 HIS B N 1
ATOM 2868 C CA . HIS B 1 95 ? -1.151 91.722 43.512 1.00 21.61 121 HIS B CA 1
ATOM 2869 C C . HIS B 1 95 ? 0.268 91.298 43.378 1.00 19.62 121 HIS B C 1
ATOM 2870 O O . HIS B 1 95 ? 1.141 92.148 43.369 1.00 19.33 121 HIS B O 1
ATOM 2877 N N . LEU B 1 96 ? 0.519 90.007 43.254 1.00 19.67 122 LEU B N 1
ATOM 2878 C CA . LEU B 1 96 ? 1.837 89.522 42.840 1.00 20.75 122 LEU B CA 1
ATOM 2879 C C . LEU B 1 96 ? 1.727 89.108 41.366 1.00 21.63 122 LEU B C 1
ATOM 2880 O O . LEU B 1 96 ? 0.777 88.413 40.964 1.00 21.74 122 LEU B O 1
ATOM 2885 N N . ILE B 1 97 ? 2.693 89.562 40.582 1.00 19.54 123 ILE B N 1
ATOM 2886 C CA . ILE B 1 97 ? 2.778 89.196 39.172 1.00 19.90 123 ILE B CA 1
ATOM 2887 C C . ILE B 1 97 ? 4.150 88.708 38.876 1.00 19.25 123 ILE B C 1
ATOM 2888 O O . ILE B 1 97 ? 5.137 89.284 39.334 1.00 20.75 123 ILE B O 1
ATOM 2893 N N . GLY B 1 98 ? 4.258 87.647 38.104 1.00 20.79 124 GLY B N 1
ATOM 2894 C CA . GLY B 1 98 ? 5.615 87.135 37.760 1.00 20.59 124 GLY B CA 1
ATOM 2895 C C . GLY B 1 98 ? 6.365 87.929 36.716 1.00 21.17 124 GLY B C 1
ATOM 2896 O O . GLY B 1 98 ? 5.791 88.401 35.731 1.00 20.56 124 GLY B O 1
ATOM 2897 N N . SER B 1 99 ? 7.674 88.053 36.915 1.00 21.35 125 SER B N 1
ATOM 2898 C CA . SER B 1 99 ? 8.530 88.722 35.978 1.00 21.96 125 SER B CA 1
ATOM 2899 C C . SER B 1 99 ? 9.837 87.996 35.728 1.00 20.95 125 SER B C 1
ATOM 2900 O O . SER B 1 99 ? 10.428 87.457 36.640 1.00 17.94 125 SER B O 1
ATOM 2903 N N . ALA B 1 100 ? 10.296 88.062 34.469 1.00 21.36 126 ALA B N 1
ATOM 2904 C CA . ALA B 1 100 ? 11.511 87.441 34.048 1.00 22.60 126 ALA B CA 1
ATOM 2905 C C . ALA B 1 100 ? 12.729 88.057 34.740 1.00 24.91 126 ALA B C 1
ATOM 2906 O O . ALA B 1 100 ? 13.704 87.365 34.916 1.00 25.44 126 ALA B O 1
ATOM 2908 N N . SER B 1 101 ? 12.674 89.349 35.088 1.00 24.89 127 SER B N 1
ATOM 2909 C CA A SER B 1 101 ? 13.771 90.010 35.775 0.50 26.03 127 SER B CA 1
ATOM 2910 C CA B SER B 1 101 ? 13.776 90.039 35.735 0.50 25.93 127 SER B CA 1
ATOM 2911 C C . SER B 1 101 ? 13.294 91.256 36.495 1.00 25.91 127 SER B C 1
ATOM 2912 O O . SER B 1 101 ? 12.095 91.594 36.454 1.00 25.17 127 SER B O 1
ATOM 2917 N N . TRP B 1 102 ? 14.243 91.919 37.160 1.00 27.97 128 TRP B N 1
ATOM 2918 C CA . TRP B 1 102 ? 14.015 93.149 37.903 1.00 32.25 128 TRP B CA 1
ATOM 2919 C C . TRP B 1 102 ? 14.192 94.376 37.041 1.00 35.52 128 TRP B C 1
ATOM 2920 O O . TRP B 1 102 ? 13.844 95.470 37.469 1.00 35.32 128 TRP B O 1
ATOM 2931 N N . ASP B 1 103 ? 14.720 94.184 35.832 1.00 37.78 129 ASP B N 1
ATOM 2932 C CA . ASP B 1 103 ? 15.137 95.298 34.947 1.00 42.22 129 ASP B CA 1
ATOM 2933 C C . ASP B 1 103 ? 14.037 96.235 34.433 1.00 39.93 129 ASP B C 1
ATOM 2934 O O . ASP B 1 103 ? 14.334 97.336 34.074 1.00 47.06 129 ASP B O 1
ATOM 2939 N N . LYS B 1 104 ? 12.797 95.793 34.351 1.00 40.41 130 LYS B N 1
ATOM 2940 C CA . LYS B 1 104 ? 11.679 96.681 34.015 1.00 44.44 130 LYS B CA 1
ATOM 2941 C C . LYS B 1 104 ? 10.960 97.224 35.257 1.00 40.47 130 LYS B C 1
ATOM 2942 O O . LYS B 1 104 ? 9.758 97.379 35.215 1.00 44.05 130 LYS B O 1
ATOM 2948 N N . GLY B 1 105 ? 11.641 97.443 36.378 1.00 38.96 131 GLY B N 1
ATOM 2949 C CA . GLY B 1 105 ? 10.921 97.810 37.617 1.00 34.16 131 GLY B CA 1
ATOM 2950 C C . GLY B 1 105 ? 10.223 96.693 38.370 1.00 28.36 131 GLY B C 1
ATOM 2951 O O . GLY B 1 105 ? 9.941 95.673 37.817 1.00 27.49 131 GLY B O 1
ATOM 2952 N N . THR B 1 106 ? 9.963 96.874 39.659 1.00 23.73 132 THR B N 1
ATOM 2953 C CA . THR B 1 106 ? 9.498 95.784 40.502 1.00 21.41 132 THR B CA 1
ATOM 2954 C C . THR B 1 106 ? 8.146 96.000 41.178 1.00 20.31 132 THR B C 1
ATOM 2955 O O . THR B 1 106 ? 7.729 95.189 41.983 1.00 21.48 132 THR B O 1
ATOM 2959 N N . TYR B 1 107 ? 7.466 97.106 40.868 1.00 19.88 133 TYR B N 1
ATOM 2960 C CA . TYR B 1 107 ? 6.163 97.403 41.423 1.00 19.76 133 TYR B CA 1
ATOM 2961 C C . TYR B 1 107 ? 5.389 98.316 40.489 1.00 20.98 133 TYR B C 1
ATOM 2962 O O . TYR B 1 107 ? 5.984 99.026 39.669 1.00 21.32 133 TYR B O 1
ATOM 2971 N N . THR B 1 108 ? 4.071 98.305 40.657 1.00 20.57 134 THR B N 1
ATOM 2972 C CA . THR B 1 108 ? 3.243 99.400 40.216 1.00 21.48 134 THR B CA 1
ATOM 2973 C C . THR B 1 108 ? 2.240 99.715 41.273 1.00 21.89 134 THR B C 1
ATOM 2974 O O . THR B 1 108 ? 2.043 98.953 42.206 1.00 21.17 134 THR B O 1
ATOM 2978 N N . LEU B 1 109 ? 1.649 100.903 41.124 1.00 22.05 135 LEU B N 1
ATOM 2979 C CA . LEU B 1 109 ? 0.621 101.428 42.015 1.00 20.81 135 LEU B CA 1
ATOM 2980 C C . LEU B 1 109 ? -0.631 101.749 41.223 1.00 21.52 135 LEU B C 1
ATOM 2981 O O . LEU B 1 109 ? -0.567 102.172 40.073 1.00 20.68 135 LEU B O 1
ATOM 2986 N N . GLY B 1 110 ? -1.778 101.527 41.842 1.00 23.71 136 GLY B N 1
ATOM 2987 C CA . GLY B 1 110 ? -3.060 101.939 41.283 1.00 24.30 136 GLY B CA 1
ATOM 2988 C C . GLY B 1 110 ? -4.102 102.103 42.389 1.00 24.94 136 GLY B C 1
ATOM 2989 O O . GLY B 1 110 ? -3.780 102.298 43.552 1.00 25.10 136 GLY B O 1
ATOM 2990 N N . THR B 1 111 ? -5.358 101.981 42.012 1.00 29.39 137 THR B N 1
ATOM 2991 C CA . THR B 1 111 ? -6.474 102.131 42.958 1.00 31.57 137 THR B CA 1
ATOM 2992 C C . THR B 1 111 ? -7.321 100.886 42.895 1.00 31.08 137 THR B C 1
ATOM 2993 O O . THR B 1 111 ? -7.324 100.187 41.895 1.00 29.13 137 THR B O 1
ATOM 2997 N N . ALA B 1 112 ? -7.966 100.572 44.001 1.00 32.85 138 ALA B N 1
ATOM 2998 C CA . ALA B 1 112 ? -8.960 99.497 44.072 1.00 33.37 138 ALA B CA 1
ATOM 2999 C C . ALA B 1 112 ? -9.800 99.642 45.352 1.00 37.58 138 ALA B C 1
ATOM 3000 O O . ALA B 1 112 ? -9.250 99.959 46.428 1.00 36.28 138 ALA B O 1
ATOM 3002 N N . GLU B 1 113 ? -11.120 99.445 45.228 1.00 42.38 139 GLU B N 1
ATOM 3003 C CA . GLU B 1 113 ? -12.050 99.512 46.365 1.00 45.09 139 GLU B CA 1
ATOM 3004 C C . GLU B 1 113 ? -11.782 100.761 47.180 1.00 43.96 139 GLU B C 1
ATOM 3005 O O . GLU B 1 113 ? -11.669 100.683 48.390 1.00 44.65 139 GLU B O 1
ATOM 3011 N N . GLY B 1 114 ? -11.604 101.889 46.489 1.00 42.17 140 GLY B N 1
ATOM 3012 C CA . GLY B 1 114 ? -11.464 103.197 47.102 1.00 39.30 140 GLY B CA 1
ATOM 3013 C C . GLY B 1 114 ? -10.149 103.598 47.747 1.00 37.82 140 GLY B C 1
ATOM 3014 O O . GLY B 1 114 ? -10.041 104.715 48.263 1.00 36.93 140 GLY B O 1
ATOM 3015 N N . GLY B 1 115 ? -9.166 102.696 47.758 1.00 33.25 141 GLY B N 1
ATOM 3016 C CA . GLY B 1 115 ? -7.852 103.015 48.271 1.00 30.29 141 GLY B CA 1
ATOM 3017 C C . GLY B 1 115 ? -6.761 102.474 47.334 1.00 28.52 141 GLY B C 1
ATOM 3018 O O . GLY B 1 115 ? -6.957 102.369 46.107 1.00 25.56 141 GLY B O 1
ATOM 3019 N N . LEU B 1 116 ? -5.654 102.080 47.947 1.00 25.32 142 LEU B N 1
ATOM 3020 C CA . LEU B 1 116 ? -4.439 101.797 47.237 1.00 23.25 142 LEU B CA 1
ATOM 3021 C C . LEU B 1 116 ? -4.357 100.349 46.836 1.00 21.78 142 LEU B C 1
ATOM 3022 O O . LEU B 1 116 ? -4.643 99.431 47.631 1.00 19.74 142 LEU B O 1
ATOM 3027 N N . LYS B 1 117 ? -3.971 100.159 45.580 1.00 21.86 143 LYS B N 1
ATOM 3028 C CA . LYS B 1 117 ? -3.497 98.892 45.098 1.00 22.50 143 LYS B CA 1
ATOM 3029 C C . LYS B 1 117 ? -1.948 98.917 44.871 1.00 20.66 143 LYS B C 1
ATOM 3030 O O . LYS B 1 117 ? -1.439 99.833 44.244 1.00 19.40 143 LYS B O 1
ATOM 3036 N N . VAL B 1 118 ? -1.229 97.922 45.388 1.00 18.88 144 VAL B N 1
ATOM 3037 C CA . VAL B 1 118 ? 0.201 97.730 45.153 1.00 17.81 144 VAL B CA 1
ATOM 3038 C C . VAL B 1 118 ? 0.397 96.423 44.388 1.00 19.15 144 VAL B C 1
ATOM 3039 O O . VAL B 1 118 ? -0.128 95.366 44.791 1.00 20.13 144 VAL B O 1
ATOM 3043 N N . THR B 1 119 ? 1.160 96.464 43.300 1.00 18.12 145 THR B N 1
ATOM 3044 C CA . THR B 1 119 ? 1.497 95.293 42.564 1.00 17.99 145 THR B CA 1
ATOM 3045 C C . THR B 1 119 ? 2.978 95.070 42.704 1.00 18.87 145 THR B C 1
ATOM 3046 O O . THR B 1 119 ? 3.740 95.993 42.502 1.00 18.66 145 THR B O 1
ATOM 3050 N N . LEU B 1 120 ? 3.385 93.861 43.085 1.00 17.58 146 LEU B N 1
ATOM 3051 C CA . LEU B 1 120 ? 4.769 93.530 43.185 1.00 18.14 146 LEU B CA 1
ATOM 3052 C C . LEU B 1 120 ? 5.133 92.517 42.094 1.00 19.25 146 LEU B C 1
ATOM 3053 O O . LEU B 1 120 ? 4.482 91.472 41.975 1.00 19.18 146 LEU B O 1
ATOM 3058 N N . TYR B 1 121 ? 6.177 92.836 41.324 1.00 20.41 147 TYR B N 1
ATOM 3059 C CA . TYR B 1 121 ? 6.696 91.965 40.275 1.00 20.27 147 TYR B CA 1
ATOM 3060 C C . TYR B 1 121 ? 7.829 91.149 40.908 1.00 20.90 147 TYR B C 1
ATOM 3061 O O . TYR B 1 121 ? 8.754 91.682 41.558 1.00 20.47 147 TYR B O 1
ATOM 3078 N N . GLY B 1 123 ? 10.079 87.015 40.987 1.00 23.56 149 GLY B N 1
ATOM 3079 C CA . GLY B 1 123 ? 10.568 85.803 40.279 1.00 25.00 149 GLY B CA 1
ATOM 3080 C C . GLY B 1 123 ? 11.772 85.279 41.035 1.00 26.03 149 GLY B C 1
ATOM 3081 O O . GLY B 1 123 ? 12.251 85.924 41.956 1.00 23.65 149 GLY B O 1
ATOM 3082 N N . ASN B 1 124 ? 12.304 84.134 40.659 1.00 29.25 150 ASN B N 1
ATOM 3083 C CA A ASN B 1 124 ? 13.361 83.566 41.493 0.50 30.60 150 ASN B CA 1
ATOM 3084 C CA B ASN B 1 124 ? 13.392 83.512 41.420 0.50 31.66 150 ASN B CA 1
ATOM 3085 C C . ASN B 1 124 ? 14.731 84.225 41.261 1.00 31.65 150 ASN B C 1
ATOM 3086 O O . ASN B 1 124 ? 15.721 83.767 41.797 1.00 36.82 150 ASN B O 1
ATOM 3095 N N . TRP B 1 125 ? 14.765 85.319 40.487 1.00 29.66 151 TRP B N 1
ATOM 3096 C CA . TRP B 1 125 ? 15.923 86.223 40.463 1.00 30.46 151 TRP B CA 1
ATOM 3097 C C . TRP B 1 125 ? 16.050 86.946 41.837 1.00 29.86 151 TRP B C 1
ATOM 3098 O O . TRP B 1 125 ? 17.047 87.626 42.096 1.00 30.67 151 TRP B O 1
ATOM 3109 N N . LEU B 1 126 ? 15.020 86.859 42.668 1.00 29.58 152 LEU B N 1
ATOM 3110 C CA . LEU B 1 126 ? 15.024 87.509 44.002 1.00 30.53 152 LEU B CA 1
ATOM 3111 C C . LEU B 1 126 ? 15.955 86.792 44.984 1.00 29.47 152 LEU B C 1
ATOM 3112 O O . LEU B 1 126 ? 15.944 85.587 45.048 1.00 30.02 152 LEU B O 1
ATOM 3117 N N . ASP B 1 127 ? 16.731 87.526 45.749 1.00 30.52 153 ASP B N 1
ATOM 3118 C CA . ASP B 1 127 ? 17.415 86.955 46.894 1.00 31.91 153 ASP B CA 1
ATOM 3119 C C . ASP B 1 127 ? 16.683 87.440 48.139 1.00 32.26 153 ASP B C 1
ATOM 3120 O O . ASP B 1 127 ? 16.898 88.565 48.617 1.00 30.37 153 ASP B O 1
ATOM 3125 N N . LEU B 1 128 ? 15.818 86.593 48.670 1.00 31.76 154 LEU B N 1
ATOM 3126 C CA . LEU B 1 128 ? 14.830 87.042 49.663 1.00 32.75 154 LEU B CA 1
ATOM 3127 C C . LEU B 1 128 ? 15.408 87.507 50.995 1.00 31.04 154 LEU B C 1
ATOM 3128 O O . LEU B 1 128 ? 14.757 88.260 51.718 1.00 30.00 154 LEU B O 1
ATOM 3133 N N . THR B 1 129 ? 16.594 87.007 51.331 1.00 30.63 155 THR B N 1
ATOM 3134 C CA . THR B 1 129 ? 17.271 87.394 52.558 1.00 32.05 155 THR B CA 1
ATOM 3135 C C . THR B 1 129 ? 18.205 88.589 52.358 1.00 33.14 155 THR B C 1
ATOM 3136 O O . THR B 1 129 ? 18.755 89.061 53.343 1.00 35.14 155 THR B O 1
ATOM 3140 N N . ASN B 1 130 ? 18.378 89.084 51.122 1.00 30.51 156 ASN B N 1
ATOM 3141 C CA . ASN B 1 130 ? 19.107 90.312 50.890 1.00 30.34 156 ASN B CA 1
ATOM 3142 C C . ASN B 1 130 ? 18.240 91.524 51.201 1.00 27.13 156 ASN B C 1
ATOM 3143 O O . ASN B 1 130 ? 17.445 91.978 50.380 1.00 23.95 156 ASN B O 1
ATOM 3148 N N . VAL B 1 131 ? 18.469 92.060 52.388 1.00 28.03 157 VAL B N 1
ATOM 3149 C CA . VAL B 1 131 ? 17.756 93.193 52.932 1.00 27.26 157 VAL B CA 1
ATOM 3150 C C . VAL B 1 131 ? 17.831 94.441 52.032 1.00 27.05 157 VAL B C 1
ATOM 3151 O O . VAL B 1 131 ? 16.789 95.015 51.730 1.00 25.96 157 VAL B O 1
ATOM 3155 N N . ASP B 1 132 ? 19.029 94.831 51.565 1.00 28.06 158 ASP B N 1
ATOM 3156 C CA . ASP B 1 132 ? 19.142 95.978 50.623 1.00 29.59 158 ASP B CA 1
ATOM 3157 C C . ASP B 1 132 ? 18.292 95.800 49.351 1.00 27.27 158 ASP B C 1
ATOM 3158 O O . ASP B 1 132 ? 17.707 96.775 48.872 1.00 23.74 158 ASP B O 1
ATOM 3163 N N . ARG B 1 133 ? 18.205 94.574 48.839 1.00 26.67 159 ARG B N 1
ATOM 3164 C CA . ARG B 1 133 ? 17.492 94.359 47.587 1.00 27.08 159 ARG B CA 1
ATOM 3165 C C . ARG B 1 133 ? 15.973 94.365 47.806 1.00 25.20 159 ARG B C 1
ATOM 3166 O O . ARG B 1 133 ? 15.255 94.940 47.005 1.00 23.06 159 ARG B O 1
ATOM 3182 N N . ASN B 1 135 ? 14.354 95.969 50.225 1.00 24.29 161 ASN B N 1
ATOM 3183 C CA . ASN B 1 135 ? 14.032 97.375 50.411 1.00 23.78 161 ASN B CA 1
ATOM 3184 C C . ASN B 1 135 ? 14.057 98.132 49.081 1.00 22.82 161 ASN B C 1
ATOM 3185 O O . ASN B 1 135 ? 13.111 98.894 48.746 1.00 21.16 161 ASN B O 1
ATOM 3190 N N . GLU B 1 136 ? 15.083 97.907 48.278 1.00 23.02 162 GLU B N 1
ATOM 3191 C CA . GLU B 1 136 ? 15.157 98.599 47.019 1.00 25.22 162 GLU B CA 1
ATOM 3192 C C . GLU B 1 136 ? 13.954 98.266 46.108 1.00 23.93 162 GLU B C 1
ATOM 3193 O O . GLU B 1 136 ? 13.348 99.137 45.546 1.00 22.74 162 GLU B O 1
ATOM 3199 N N . TYR B 1 137 ? 13.590 97.006 46.004 1.00 23.46 163 TYR B N 1
ATOM 3200 C CA . TYR B 1 137 ? 12.541 96.580 45.059 1.00 22.49 163 TYR B CA 1
ATOM 3201 C C . TYR B 1 137 ? 11.130 96.881 45.546 1.00 20.50 163 TYR B C 1
ATOM 3202 O O . TYR B 1 137 ? 10.256 97.138 44.756 1.00 19.63 163 TYR B O 1
ATOM 3211 N N . TYR B 1 138 ? 10.922 96.786 46.858 1.00 20.73 164 TYR B N 1
ATOM 3212 C CA . TYR B 1 138 ? 9.610 96.703 47.426 1.00 20.27 164 TYR B CA 1
ATOM 3213 C C . TYR B 1 138 ? 9.365 97.530 48.625 1.00 19.74 164 TYR B C 1
ATOM 3214 O O . TYR B 1 138 ? 8.380 98.273 48.617 1.00 20.04 164 TYR B O 1
ATOM 3223 N N . PHE B 1 139 ? 10.158 97.402 49.702 1.00 20.87 165 PHE B N 1
ATOM 3224 C CA . PHE B 1 139 ? 9.667 97.974 50.982 1.00 21.15 165 PHE B CA 1
ATOM 3225 C C . PHE B 1 139 ? 9.765 99.469 51.060 1.00 20.52 165 PHE B C 1
ATOM 3226 O O . PHE B 1 139 ? 8.923 100.102 51.646 1.00 18.07 165 PHE B O 1
ATOM 3234 N N . LYS B 1 140 ? 10.790 100.038 50.459 1.00 23.42 166 LYS B N 1
ATOM 3235 C CA . LYS B 1 140 ? 10.961 101.507 50.454 1.00 24.13 166 LYS B CA 1
ATOM 3236 C C . LYS B 1 140 ? 9.739 102.249 49.844 1.00 21.98 166 LYS B C 1
ATOM 3237 O O . LYS B 1 140 ? 9.112 103.109 50.489 1.00 19.60 166 LYS B O 1
ATOM 3243 N N . VAL B 1 141 ? 9.358 101.893 48.642 1.00 20.80 167 VAL B N 1
ATOM 3244 C CA A VAL B 1 141 ? 8.163 102.458 48.022 0.50 20.41 167 VAL B CA 1
ATOM 3245 C CA B VAL B 1 141 ? 8.185 102.552 48.067 0.50 20.95 167 VAL B CA 1
ATOM 3246 C C . VAL B 1 141 ? 6.885 102.192 48.820 1.00 20.86 167 VAL B C 1
ATOM 3247 O O . VAL B 1 141 ? 6.013 103.054 48.935 1.00 19.41 167 VAL B O 1
ATOM 3262 N N . HIS B 1 143 ? 6.544 101.728 52.229 1.00 18.93 169 HIS B N 1
ATOM 3263 C CA . HIS B 1 143 ? 6.458 102.648 53.378 1.00 18.40 169 HIS B CA 1
ATOM 3264 C C . HIS B 1 143 ? 6.177 104.066 52.937 1.00 17.35 169 HIS B C 1
ATOM 3265 O O . HIS B 1 143 ? 5.557 104.844 53.664 1.00 17.94 169 HIS B O 1
ATOM 3272 N N . HIS B 1 144 ? 6.652 104.420 51.755 1.00 17.21 170 HIS B N 1
ATOM 3273 C CA . HIS B 1 144 ? 6.446 105.763 51.255 1.00 17.19 170 HIS B CA 1
ATOM 3274 C C . HIS B 1 144 ? 4.951 105.959 51.064 1.00 17.70 170 HIS B C 1
ATOM 3275 O O . HIS B 1 144 ? 4.391 106.928 51.541 1.00 18.20 170 HIS B O 1
ATOM 3282 N N . GLU B 1 145 ? 4.313 105.017 50.392 1.00 18.82 171 GLU B N 1
ATOM 3283 C CA . GLU B 1 145 ? 2.859 105.091 50.121 1.00 20.18 171 GLU B CA 1
ATOM 3284 C C . GLU B 1 145 ? 1.982 104.988 51.382 1.00 19.84 171 GLU B C 1
ATOM 3285 O O . GLU B 1 145 ? 0.982 105.675 51.491 1.00 20.28 171 GLU B O 1
ATOM 3291 N N . PHE B 1 146 ? 2.363 104.131 52.323 1.00 19.93 172 PHE B N 1
ATOM 3292 C CA . PHE B 1 146 ? 1.625 104.070 53.596 1.00 20.86 172 PHE B CA 1
ATOM 3293 C C . PHE B 1 146 ? 1.714 105.418 54.364 1.00 19.75 172 PHE B C 1
ATOM 3294 O O . PHE B 1 146 ? 0.736 105.924 54.841 1.00 19.83 172 PHE B O 1
ATOM 3302 N N . ALA B 1 147 ? 2.873 106.038 54.350 1.00 19.85 173 ALA B N 1
ATOM 3303 C CA . ALA B 1 147 ? 3.020 107.317 54.983 1.00 21.14 173 ALA B CA 1
ATOM 3304 C C . ALA B 1 147 ? 2.136 108.341 54.336 1.00 21.23 173 ALA B C 1
ATOM 3305 O O . ALA B 1 147 ? 1.514 109.149 55.019 1.00 22.41 173 ALA B O 1
ATOM 3307 N N . HIS B 1 148 ? 2.087 108.344 53.013 1.00 20.53 174 HIS B N 1
ATOM 3308 C CA . HIS B 1 148 ? 1.195 109.212 52.330 1.00 21.50 174 HIS B CA 1
ATOM 3309 C C . HIS B 1 148 ? -0.310 109.059 52.751 1.00 21.28 174 HIS B C 1
ATOM 3310 O O . HIS B 1 148 ? -1.015 110.055 52.865 1.00 20.40 174 HIS B O 1
ATOM 3317 N N . ILE B 1 149 ? -0.787 107.833 53.010 1.00 18.75 175 ILE B N 1
ATOM 3318 C CA . ILE B 1 149 ? -2.157 107.623 53.446 1.00 18.74 175 ILE B CA 1
ATOM 3319 C C . ILE B 1 149 ? -2.303 108.191 54.839 1.00 21.25 175 ILE B C 1
ATOM 3320 O O . ILE B 1 149 ? -3.347 108.804 55.156 1.00 20.89 175 ILE B O 1
ATOM 3325 N N . LEU B 1 150 ? -1.292 108.001 55.693 1.00 21.60 176 LEU B N 1
ATOM 3326 C CA . LEU B 1 150 ? -1.332 108.657 57.003 1.00 22.27 176 LEU B CA 1
ATOM 3327 C C . LEU B 1 150 ? -1.548 110.179 56.868 1.00 23.75 176 LEU B C 1
ATOM 3328 O O . LEU B 1 150 ? -2.415 110.775 57.555 1.00 22.75 176 LEU B O 1
ATOM 3333 N N . HIS B 1 151 ? -0.763 110.802 55.978 1.00 22.81 177 HIS B N 1
ATOM 3334 C CA . HIS B 1 151 ? -0.838 112.230 55.802 1.00 22.43 177 HIS B CA 1
ATOM 3335 C C . HIS B 1 151 ? -2.187 112.705 55.305 1.00 24.03 177 HIS B C 1
ATOM 3336 O O . HIS B 1 151 ? -2.595 113.787 55.693 1.00 24.21 177 HIS B O 1
ATOM 3343 N N . GLN B 1 152 ? -2.845 111.918 54.492 1.00 24.39 178 GLN B N 1
ATOM 3344 C CA . GLN B 1 152 ? -4.180 112.258 54.004 1.00 29.76 178 GLN B CA 1
ATOM 3345 C C . GLN B 1 152 ? -5.178 112.234 55.138 1.00 30.38 178 GLN B C 1
ATOM 3346 O O . GLN B 1 152 ? -6.025 113.121 55.227 1.00 30.88 178 GLN B O 1
ATOM 3352 N N . LYS B 1 153 ? -5.076 111.236 56.005 1.00 29.35 179 LYS B N 1
ATOM 3353 C CA . LYS B 1 153 ? -6.006 111.127 57.098 1.00 30.82 179 LYS B CA 1
ATOM 3354 C C . LYS B 1 153 ? -5.740 112.139 58.214 1.00 30.65 179 LYS B C 1
ATOM 3355 O O . LYS B 1 153 ? -6.675 112.684 58.776 1.00 31.35 179 LYS B O 1
ATOM 3361 N N . LYS B 1 154 ? -4.478 112.366 58.547 1.00 28.07 180 LYS B N 1
ATOM 3362 C CA . LYS B 1 154 ? -4.124 113.370 59.533 1.00 28.15 180 LYS B CA 1
ATOM 3363 C C . LYS B 1 154 ? -2.991 114.226 58.995 1.00 26.64 180 LYS B C 1
ATOM 3364 O O . LYS B 1 154 ? -1.860 113.791 58.905 1.00 25.11 180 LYS B O 1
ATOM 3370 N N . ASN B 1 155 ? -3.331 115.437 58.582 1.00 28.43 181 ASN B N 1
ATOM 3371 C CA . ASN B 1 155 ? -2.392 116.264 57.851 1.00 29.30 181 ASN B CA 1
ATOM 3372 C C . ASN B 1 155 ? -1.147 116.549 58.671 1.00 29.68 181 ASN B C 1
ATOM 3373 O O . ASN B 1 155 ? -1.222 116.737 59.881 1.00 27.01 181 ASN B O 1
ATOM 3378 N N . TYR B 1 156 ? 0.001 116.556 58.005 1.00 29.70 182 TYR B N 1
ATOM 3379 C CA . TYR B 1 156 ? 1.280 116.847 58.681 1.00 29.24 182 TYR B CA 1
ATOM 3380 C C . TYR B 1 156 ? 1.393 118.372 58.869 1.00 29.95 182 TYR B C 1
ATOM 3381 O O . TYR B 1 156 ? 0.635 119.132 58.254 1.00 27.70 182 TYR B O 1
ATOM 3390 N N . PRO B 1 157 ? 2.338 118.845 59.710 1.00 31.36 183 PRO B N 1
ATOM 3391 C CA . PRO B 1 157 ? 2.384 120.339 59.949 1.00 30.39 183 PRO B CA 1
ATOM 3392 C C . PRO B 1 157 ? 2.748 121.152 58.700 1.00 28.86 183 PRO B C 1
ATOM 3393 O O . PRO B 1 157 ? 3.689 120.814 57.977 1.00 24.56 183 PRO B O 1
ATOM 3397 N N . VAL B 1 158 ? 2.001 122.217 58.463 1.00 29.73 184 VAL B N 1
ATOM 3398 C CA . VAL B 1 158 ? 2.223 123.024 57.288 1.00 31.00 184 VAL B CA 1
ATOM 3399 C C . VAL B 1 158 ? 3.617 123.596 57.255 1.00 28.86 184 VAL B C 1
ATOM 3400 O O . VAL B 1 158 ? 4.121 123.894 56.197 1.00 29.60 184 VAL B O 1
ATOM 3404 N N . ASP B 1 159 ? 4.211 123.828 58.415 1.00 30.67 185 ASP B N 1
ATOM 3405 C CA . ASP B 1 159 ? 5.571 124.389 58.457 1.00 30.40 185 ASP B CA 1
ATOM 3406 C C . ASP B 1 159 ? 6.631 123.495 57.819 1.00 30.13 185 ASP B C 1
ATOM 3407 O O . ASP B 1 159 ? 7.675 124.019 57.447 1.00 28.84 185 ASP B O 1
ATOM 3412 N N . TYR B 1 160 ? 6.362 122.184 57.634 1.00 27.37 186 TYR B N 1
ATOM 3413 C CA . TYR B 1 160 ? 7.316 121.283 56.963 1.00 26.64 186 TYR B CA 1
ATOM 3414 C C . TYR B 1 160 ? 7.635 121.801 55.578 1.00 26.90 186 TYR B C 1
ATOM 3415 O O . TYR B 1 160 ? 8.795 121.827 55.154 1.00 23.71 186 TYR B O 1
ATOM 3424 N N . ASP B 1 161 ? 6.584 122.235 54.894 1.00 27.93 187 ASP B N 1
ATOM 3425 C CA . ASP B 1 161 ? 6.690 122.768 53.555 1.00 31.14 187 ASP B CA 1
ATOM 3426 C C . ASP B 1 161 ? 7.625 123.970 53.421 1.00 31.48 187 ASP B C 1
ATOM 3427 O O . ASP B 1 161 ? 8.194 124.176 52.361 1.00 33.71 187 ASP B O 1
ATOM 3432 N N . LYS B 1 162 ? 7.758 124.779 54.448 1.00 30.68 188 LYS B N 1
ATOM 3433 C CA . LYS B 1 162 ? 8.621 125.944 54.327 1.00 34.68 188 LYS B CA 1
ATOM 3434 C C . LYS B 1 162 ? 10.105 125.620 54.398 1.00 33.63 188 LYS B C 1
ATOM 3435 O O . LYS B 1 162 ? 10.936 126.402 53.920 1.00 33.38 188 LYS B O 1
ATOM 3441 N N . ILE B 1 163 ? 10.444 124.515 55.044 1.00 29.60 189 ILE B N 1
ATOM 3442 C CA . ILE B 1 163 ? 11.832 124.247 55.370 1.00 29.73 189 ILE B CA 1
ATOM 3443 C C . ILE B 1 163 ? 12.715 124.379 54.121 1.00 30.11 189 ILE B C 1
ATOM 3444 O O . ILE B 1 163 ? 13.728 125.056 54.147 1.00 30.30 189 ILE B O 1
ATOM 3449 N N . SER B 1 164 ? 12.307 123.776 53.011 1.00 29.51 190 SER B N 1
ATOM 3450 C CA . SER B 1 164 ? 13.095 123.828 51.801 1.00 28.17 190 SER B CA 1
ATOM 3451 C C . SER B 1 164 ? 12.428 124.644 50.691 1.00 30.77 190 SER B C 1
ATOM 3452 O O . SER B 1 164 ? 12.718 124.443 49.526 1.00 29.70 190 SER B O 1
ATOM 3455 N N . ALA B 1 165 ? 11.512 125.539 51.040 1.00 33.73 191 ALA B N 1
ATOM 3456 C CA . ALA B 1 165 ? 10.873 126.417 50.033 1.00 35.52 191 ALA B CA 1
ATOM 3457 C C . ALA B 1 165 ? 11.921 127.111 49.130 1.00 34.13 191 ALA B C 1
ATOM 3458 O O . ALA B 1 165 ? 12.846 127.682 49.609 1.00 35.84 191 ALA B O 1
ATOM 3460 N N . GLY B 1 166 ? 11.774 127.031 47.821 1.00 32.17 192 GLY B N 1
ATOM 3461 C CA . GLY B 1 166 ? 12.752 127.632 46.950 1.00 31.96 192 GLY B CA 1
ATOM 3462 C C . GLY B 1 166 ? 13.639 126.592 46.353 1.00 31.61 192 GLY B C 1
ATOM 3463 O O . GLY B 1 166 ? 14.202 126.816 45.310 1.00 35.13 192 GLY B O 1
ATOM 3464 N N . ASN B 1 167 ? 13.738 125.414 46.960 1.00 30.82 193 ASN B N 1
ATOM 3465 C CA . ASN B 1 167 ? 14.615 124.390 46.404 1.00 29.51 193 ASN B CA 1
ATOM 3466 C C . ASN B 1 167 ? 13.923 123.194 45.797 1.00 27.50 193 ASN B C 1
ATOM 3467 O O . ASN B 1 167 ? 14.600 122.312 45.311 1.00 27.15 193 ASN B O 1
ATOM 3472 N N . TYR B 1 168 ? 12.591 123.193 45.772 1.00 26.82 194 TYR B N 1
ATOM 3473 C CA . TYR B 1 168 ? 11.852 122.111 45.152 1.00 26.35 194 TYR B CA 1
ATOM 3474 C C . TYR B 1 168 ? 11.856 122.228 43.629 1.00 29.23 194 TYR B C 1
ATOM 3475 O O . TYR B 1 168 ? 11.888 123.328 43.092 1.00 29.34 194 TYR B O 1
ATOM 3484 N N . THR B 1 169 ? 11.829 121.091 42.938 1.00 28.82 195 THR B N 1
ATOM 3485 C CA . THR B 1 169 ? 11.688 121.076 41.486 1.00 31.63 195 THR B CA 1
ATOM 3486 C C . THR B 1 169 ? 10.566 120.108 41.104 1.00 31.10 195 THR B C 1
ATOM 3487 O O . THR B 1 169 ? 10.827 118.944 40.820 1.00 29.15 195 THR B O 1
ATOM 3491 N N . PRO B 1 170 ? 9.306 120.589 41.149 1.00 32.01 196 PRO B N 1
ATOM 3492 C CA . PRO B 1 170 ? 8.165 119.702 40.919 1.00 32.74 196 PRO B CA 1
ATOM 3493 C C . PRO B 1 170 ? 8.256 119.018 39.562 1.00 31.06 196 PRO B C 1
ATOM 3494 O O . PRO B 1 170 ? 7.951 117.847 39.463 1.00 31.44 196 PRO B O 1
ATOM 3498 N N . THR B 1 171 ? 8.705 119.735 38.546 1.00 31.46 197 THR B N 1
ATOM 3499 C CA . THR B 1 171 ? 9.130 119.146 37.276 1.00 34.38 197 THR B CA 1
ATOM 3500 C C . THR B 1 171 ? 10.644 119.217 37.157 1.00 34.21 197 THR B C 1
ATOM 3501 O O . THR B 1 171 ? 11.217 120.251 37.460 1.00 35.96 197 THR B O 1
ATOM 3505 N N . GLY B 1 172 ? 11.283 118.139 36.707 1.00 31.94 198 GLY B N 1
ATOM 3506 C CA . GLY B 1 172 ? 12.750 118.090 36.596 1.00 31.93 198 GLY B CA 1
ATOM 3507 C C . GLY B 1 172 ? 13.552 117.525 37.769 1.00 28.91 198 GLY B C 1
ATOM 3508 O O . GLY B 1 172 ? 14.790 117.495 37.719 1.00 27.83 198 GLY B O 1
ATOM 3509 N N . TRP B 1 173 ? 12.860 117.041 38.804 1.00 27.93 199 TRP B N 1
ATOM 3510 C CA . TRP B 1 173 ? 13.513 116.467 40.005 1.00 26.08 199 TRP B CA 1
ATOM 3511 C C . TRP B 1 173 ? 14.480 115.377 39.688 1.00 25.81 199 TRP B C 1
ATOM 3512 O O . TRP B 1 173 ? 15.500 115.190 40.370 1.00 26.59 199 TRP B O 1
ATOM 3523 N N . GLN B 1 174 ? 14.141 114.625 38.659 1.00 25.99 200 GLN B N 1
ATOM 3524 C CA . GLN B 1 174 ? 14.955 113.462 38.242 1.00 26.67 200 GLN B CA 1
ATOM 3525 C C . GLN B 1 174 ? 16.320 113.836 37.636 1.00 26.28 200 GLN B C 1
ATOM 3526 O O . GLN B 1 174 ? 17.139 112.982 37.423 1.00 26.30 200 GLN B O 1
ATOM 3532 N N . ASN B 1 175 ? 16.545 115.103 37.328 1.00 28.52 201 ASN B N 1
ATOM 3533 C CA . ASN B 1 175 ? 17.854 115.551 36.755 1.00 30.22 201 ASN B CA 1
ATOM 3534 C C . ASN B 1 175 ? 18.864 116.000 37.817 1.00 30.06 201 ASN B C 1
ATOM 3535 O O . ASN B 1 175 ? 19.876 116.498 37.486 1.00 30.00 201 ASN B O 1
ATOM 3540 N N . ARG B 1 176 ? 18.548 115.830 39.102 1.00 31.20 202 ARG B N 1
ATOM 3541 C CA . ARG B 1 176 ? 19.462 116.200 40.188 1.00 30.81 202 ARG B CA 1
ATOM 3542 C C . ARG B 1 176 ? 19.822 114.924 40.877 1.00 29.45 202 ARG B C 1
ATOM 3543 O O . ARG B 1 176 ? 18.933 114.167 41.260 1.00 27.70 202 ARG B O 1
ATOM 3551 N N . LYS B 1 177 ? 21.108 114.693 41.069 1.00 29.24 203 LYS B N 1
ATOM 3552 C CA . LYS B 1 177 ? 21.543 113.478 41.732 1.00 31.84 203 LYS B CA 1
ATOM 3553 C C . LYS B 1 177 ? 21.657 113.699 43.220 1.00 29.23 203 LYS B C 1
ATOM 3554 O O . LYS B 1 177 ? 21.516 114.819 43.685 1.00 30.36 203 LYS B O 1
ATOM 3560 N N . LEU B 1 178 ? 21.929 112.619 43.943 1.00 28.68 204 LEU B N 1
ATOM 3561 C CA . LEU B 1 178 ? 21.961 112.626 45.401 1.00 28.50 204 LEU B CA 1
ATOM 3562 C C . LEU B 1 178 ? 22.961 113.626 45.948 1.00 28.85 204 LEU B C 1
ATOM 3563 O O . LEU B 1 178 ? 22.666 114.323 46.886 1.00 28.62 204 LEU B O 1
ATOM 3568 N N . ALA B 1 179 ? 24.140 113.689 45.331 1.00 31.77 205 ALA B N 1
ATOM 3569 C CA . ALA B 1 179 ? 25.220 114.569 45.764 1.00 31.69 205 ALA B CA 1
ATOM 3570 C C . ALA B 1 179 ? 24.799 116.038 45.633 1.00 32.88 205 ALA B C 1
ATOM 3571 O O . ALA B 1 179 ? 25.138 116.847 46.487 1.00 35.23 205 ALA B O 1
ATOM 3573 N N . GLU B 1 180 ? 23.957 116.358 44.647 1.00 32.47 206 GLU B N 1
ATOM 3574 C CA . GLU B 1 180 ? 23.374 117.683 44.562 1.00 32.83 206 GLU B CA 1
ATOM 3575 C C . GLU B 1 180 ? 22.211 117.945 45.544 1.00 29.83 206 GLU B C 1
ATOM 3576 O O . GLU B 1 180 ? 22.103 119.043 46.008 1.00 28.89 206 GLU B O 1
ATOM 3582 N N . VAL B 1 181 ? 21.317 116.976 45.826 1.00 27.83 207 VAL B N 1
ATOM 3583 C CA . VAL B 1 181 ? 20.103 117.316 46.592 1.00 26.32 207 VAL B CA 1
ATOM 3584 C C . VAL B 1 181 ? 20.252 117.214 48.110 1.00 25.48 207 VAL B C 1
ATOM 3585 O O . VAL B 1 181 ? 19.541 117.873 48.870 1.00 24.75 207 VAL B O 1
ATOM 3589 N N . ALA B 1 182 ? 21.181 116.397 48.542 1.00 25.68 208 ALA B N 1
ATOM 3590 C CA . ALA B 1 182 ? 21.415 116.178 49.942 1.00 25.38 208 ALA B CA 1
ATOM 3591 C C . ALA B 1 182 ? 21.852 117.442 50.637 1.00 27.22 208 ALA B C 1
ATOM 3592 O O . ALA B 1 182 ? 21.316 117.736 51.675 1.00 26.77 208 ALA B O 1
ATOM 3594 N N . PRO B 1 183 ? 22.778 118.238 50.037 1.00 29.77 209 PRO B N 1
ATOM 3595 C CA . PRO B 1 183 ? 23.131 119.532 50.644 1.00 30.95 209 PRO B CA 1
ATOM 3596 C C . PRO B 1 183 ? 21.982 120.500 50.801 1.00 30.39 209 PRO B C 1
ATOM 3597 O O . PRO B 1 183 ? 22.075 121.426 51.620 1.00 28.20 209 PRO B O 1
ATOM 3601 N N . LEU B 1 184 ? 20.891 120.256 50.065 1.00 28.99 210 LEU B N 1
ATOM 3602 C CA . LEU B 1 184 ? 19.694 121.098 50.163 1.00 28.12 210 LEU B CA 1
ATOM 3603 C C . LEU B 1 184 ? 18.691 120.519 51.157 1.00 27.23 210 LEU B C 1
ATOM 3604 O O . LEU B 1 184 ? 17.582 121.046 51.307 1.00 27.53 210 LEU B O 1
ATOM 3609 N N . GLY B 1 185 ? 19.042 119.420 51.815 1.00 26.08 211 GLY B N 1
ATOM 3610 C CA . GLY B 1 185 ? 18.135 118.825 52.815 1.00 26.80 211 GLY B CA 1
ATOM 3611 C C . GLY B 1 185 ? 17.160 117.800 52.257 1.00 25.75 211 GLY B C 1
ATOM 3612 O O . GLY B 1 185 ? 16.098 117.576 52.816 1.00 26.08 211 GLY B O 1
ATOM 3613 N N . PHE B 1 186 ? 17.484 117.227 51.106 1.00 25.00 212 PHE B N 1
ATOM 3614 C CA . PHE B 1 186 ? 16.632 116.236 50.472 1.00 23.89 212 PHE B CA 1
ATOM 3615 C C . PHE B 1 186 ? 17.307 114.890 50.571 1.00 22.53 212 PHE B C 1
ATOM 3616 O O . PHE B 1 186 ? 18.475 114.739 50.134 1.00 23.92 212 PHE B O 1
ATOM 3624 N N . VAL B 1 187 ? 16.569 113.899 51.095 1.00 21.47 213 VAL B N 1
ATOM 3625 C CA . VAL B 1 187 ? 17.140 112.533 51.277 1.00 21.06 213 VAL B CA 1
ATOM 3626 C C . VAL B 1 187 ? 17.297 111.729 49.989 1.00 20.63 213 VAL B C 1
ATOM 3627 O O . VAL B 1 187 ? 18.079 110.821 49.953 1.00 19.85 213 VAL B O 1
ATOM 3631 N N . THR B 1 188 ? 16.529 112.074 48.960 1.00 20.59 214 THR B N 1
ATOM 3632 C CA . THR B 1 188 ? 16.619 111.476 47.614 1.00 20.03 214 THR B CA 1
ATOM 3633 C C . THR B 1 188 ? 16.276 112.549 46.593 1.00 19.66 214 THR B C 1
ATOM 3634 O O . THR B 1 188 ? 15.683 113.548 46.928 1.00 21.39 214 THR B O 1
ATOM 3638 N N . PRO B 1 189 ? 16.618 112.354 45.335 1.00 20.80 215 PRO B N 1
ATOM 3639 C CA . PRO B 1 189 ? 16.132 113.251 44.295 1.00 20.69 215 PRO B CA 1
ATOM 3640 C C . PRO B 1 189 ? 14.618 113.465 44.329 1.00 20.63 215 PRO B C 1
ATOM 3641 O O . PRO B 1 189 ? 14.162 114.588 44.191 1.00 21.29 215 PRO B O 1
ATOM 3645 N N . TYR B 1 190 ? 13.853 112.389 44.487 1.00 21.70 216 TYR B N 1
ATOM 3646 C CA . TYR B 1 190 ? 12.388 112.431 44.489 1.00 21.46 216 TYR B CA 1
ATOM 3647 C C . TYR B 1 190 ? 11.853 113.241 45.625 1.00 20.91 216 TYR B C 1
ATOM 3648 O O . TYR B 1 190 ? 10.840 113.908 45.471 1.00 23.55 216 TYR B O 1
ATOM 3657 N N . ALA B 1 191 ? 12.548 113.246 46.769 1.00 20.29 217 ALA B N 1
ATOM 3658 C CA . ALA B 1 191 ? 12.153 114.112 47.910 1.00 19.74 217 ALA B CA 1
ATOM 3659 C C . ALA B 1 191 ? 12.243 115.589 47.561 1.00 20.36 217 ALA B C 1
ATOM 3660 O O . ALA B 1 191 ? 11.534 116.415 48.136 1.00 20.14 217 ALA B O 1
ATOM 3662 N N . GLY B 1 192 ? 13.100 115.908 46.577 1.00 20.79 218 GLY B N 1
ATOM 3663 C CA . GLY B 1 192 ? 13.263 117.282 46.111 1.00 21.59 218 GLY B CA 1
ATOM 3664 C C . GLY B 1 192 ? 12.186 117.684 45.115 1.00 23.18 218 GLY B C 1
ATOM 3665 O O . GLY B 1 192 ? 12.311 118.738 44.488 1.00 24.55 218 GLY B O 1
ATOM 3666 N N . SER B 1 193 ? 11.125 116.892 44.940 1.00 22.93 219 SER B N 1
ATOM 3667 C CA . SER B 1 193 ? 10.098 117.261 43.921 1.00 23.95 219 SER B CA 1
ATOM 3668 C C . SER B 1 193 ? 9.056 118.233 44.545 1.00 25.55 219 SER B C 1
ATOM 3669 O O . SER B 1 193 ? 8.841 119.361 44.051 1.00 24.58 219 SER B O 1
ATOM 3672 N N . LYS B 1 194 ? 8.459 117.806 45.653 1.00 26.62 220 LYS B N 1
ATOM 3673 C CA . LYS B 1 194 ? 7.537 118.651 46.386 1.00 27.83 220 LYS B CA 1
ATOM 3674 C C . LYS B 1 194 ? 7.343 118.174 47.837 1.00 27.90 220 LYS B C 1
ATOM 3675 O O . LYS B 1 194 ? 7.642 117.029 48.186 1.00 25.00 220 LYS B O 1
ATOM 3681 N N . PRO B 1 195 ? 6.879 119.085 48.692 1.00 27.51 221 PRO B N 1
ATOM 3682 C CA . PRO B 1 195 ? 6.874 118.786 50.106 1.00 27.93 221 PRO B CA 1
ATOM 3683 C C . PRO B 1 195 ? 6.145 117.504 50.465 1.00 26.50 221 PRO B C 1
ATOM 3684 O O . PRO B 1 195 ? 6.600 116.815 51.356 1.00 22.86 221 PRO B O 1
ATOM 3688 N N . SER B 1 196 ? 5.046 117.172 49.785 1.00 26.00 222 SER B N 1
ATOM 3689 C CA . SER B 1 196 ? 4.301 115.970 50.186 1.00 24.36 222 SER B CA 1
ATOM 3690 C C . SER B 1 196 ? 5.139 114.713 49.907 1.00 23.02 222 SER B C 1
ATOM 3691 O O . SER B 1 196 ? 5.073 113.730 50.633 1.00 19.60 222 SER B O 1
ATOM 3694 N N . GLU B 1 197 ? 5.929 114.740 48.840 1.00 23.65 223 GLU B N 1
ATOM 3695 C CA . GLU B 1 197 ? 6.815 113.608 48.570 1.00 24.25 223 GLU B CA 1
ATOM 3696 C C . GLU B 1 197 ? 8.042 113.595 49.513 1.00 23.43 223 GLU B C 1
ATOM 3697 O O . GLU B 1 197 ? 8.540 112.530 49.869 1.00 24.08 223 GLU B O 1
ATOM 3703 N N . ASP B 1 198 ? 8.509 114.783 49.882 1.00 21.04 224 ASP B N 1
ATOM 3704 C CA . ASP B 1 198 ? 9.647 114.983 50.721 1.00 21.38 224 ASP B CA 1
ATOM 3705 C C . ASP B 1 198 ? 9.375 114.312 52.066 1.00 20.09 224 ASP B C 1
ATOM 3706 O O . ASP B 1 198 ? 10.134 113.454 52.494 1.00 18.93 224 ASP B O 1
ATOM 3711 N N . ILE B 1 199 ? 8.268 114.620 52.692 1.00 19.93 225 ILE B N 1
ATOM 3712 C CA . ILE B 1 199 ? 8.005 114.015 53.964 1.00 21.18 225 ILE B CA 1
ATOM 3713 C C . ILE B 1 199 ? 7.741 112.505 53.853 1.00 21.84 225 ILE B C 1
ATOM 3714 O O . ILE B 1 199 ? 8.179 111.742 54.732 1.00 23.41 225 ILE B O 1
ATOM 3719 N N . ALA B 1 200 ? 7.082 112.033 52.792 1.00 19.31 226 ALA B N 1
ATOM 3720 C CA . ALA B 1 200 ? 6.897 110.565 52.612 1.00 18.79 226 ALA B CA 1
ATOM 3721 C C . ALA B 1 200 ? 8.280 109.869 52.449 1.00 18.33 226 ALA B C 1
ATOM 3722 O O . ALA B 1 200 ? 8.480 108.786 52.954 1.00 19.04 226 ALA B O 1
ATOM 3724 N N . GLU B 1 201 ? 9.205 110.521 51.739 1.00 18.91 227 GLU B N 1
ATOM 3725 C CA . GLU B 1 201 ? 10.563 110.002 51.536 1.00 18.32 227 GLU B CA 1
ATOM 3726 C C . GLU B 1 201 ? 11.400 110.016 52.794 1.00 19.05 227 GLU B C 1
ATOM 3727 O O . GLU B 1 201 ? 12.111 109.063 53.087 1.00 18.88 227 GLU B O 1
ATOM 3733 N N . VAL B 1 202 ? 11.321 111.084 53.568 1.00 20.18 228 VAL B N 1
ATOM 3734 C CA . VAL B 1 202 ? 12.038 111.099 54.825 1.00 21.80 228 VAL B CA 1
ATOM 3735 C C . VAL B 1 202 ? 11.562 109.913 55.687 1.00 20.47 228 VAL B C 1
ATOM 3736 O O . VAL B 1 202 ? 12.346 109.199 56.223 1.00 20.68 228 VAL B O 1
ATOM 3740 N N . THR B 1 203 ? 10.269 109.722 55.805 1.00 22.14 229 THR B N 1
ATOM 3741 C CA . THR B 1 203 ? 9.692 108.624 56.594 1.00 20.16 229 THR B CA 1
ATOM 3742 C C . THR B 1 203 ? 10.162 107.234 56.064 1.00 20.35 229 THR B C 1
ATOM 3743 O O . THR B 1 203 ? 10.644 106.392 56.825 1.00 20.02 229 THR B O 1
ATOM 3747 N N . ALA B 1 204 ? 10.030 107.017 54.766 1.00 18.39 230 ALA B N 1
ATOM 3748 C CA . ALA B 1 204 ? 10.364 105.734 54.147 1.00 19.03 230 ALA B CA 1
ATOM 3749 C C . ALA B 1 204 ? 11.863 105.434 54.155 1.00 20.30 230 ALA B C 1
ATOM 3750 O O . ALA B 1 204 ? 12.272 104.265 54.342 1.00 20.71 230 ALA B O 1
ATOM 3752 N N . CYS B 1 205 ? 12.679 106.466 53.895 1.00 20.29 231 CYS B N 1
ATOM 3753 C CA . CYS B 1 205 ? 14.129 106.301 54.015 1.00 20.01 231 CYS B CA 1
ATOM 3754 C C . CYS B 1 205 ? 14.533 106.014 55.463 1.00 19.58 231 CYS B C 1
ATOM 3755 O O . CYS B 1 205 ? 15.340 105.099 55.743 1.00 17.86 231 CYS B O 1
ATOM 3758 N N . PHE B 1 206 ? 13.977 106.793 56.396 1.00 20.02 232 PHE B N 1
ATOM 3759 C CA . PHE B 1 206 ? 14.326 106.571 57.796 1.00 20.90 232 PHE B CA 1
ATOM 3760 C C . PHE B 1 206 ? 13.991 105.173 58.220 1.00 21.72 232 PHE B C 1
ATOM 3761 O O . PHE B 1 206 ? 14.787 104.517 58.924 1.00 22.37 232 PHE B O 1
ATOM 3769 N N . LEU B 1 207 ? 12.828 104.682 57.792 1.00 20.79 233 LEU B N 1
ATOM 3770 C CA . LEU B 1 207 ? 12.375 103.386 58.255 1.00 21.09 233 LEU B CA 1
ATOM 3771 C C . LEU B 1 207 ? 13.097 102.221 57.618 1.00 21.71 233 LEU B C 1
ATOM 3772 O O . LEU B 1 207 ? 13.214 101.186 58.248 1.00 21.53 233 LEU B O 1
ATOM 3777 N N . THR B 1 208 ? 13.632 102.382 56.397 1.00 21.52 234 THR B N 1
ATOM 3778 C CA . THR B 1 208 ? 14.271 101.249 55.688 1.00 21.44 234 THR B CA 1
ATOM 3779 C C . THR B 1 208 ? 15.803 101.295 55.574 1.00 23.06 234 THR B C 1
ATOM 3780 O O . THR B 1 208 ? 16.434 100.240 55.477 1.00 22.43 234 THR B O 1
ATOM 3784 N N . TYR B 1 209 ? 16.408 102.494 55.518 1.00 22.32 235 TYR B N 1
ATOM 3785 C CA . TYR B 1 209 ? 17.851 102.585 55.405 1.00 22.36 235 TYR B CA 1
ATOM 3786 C C . TYR B 1 209 ? 18.576 102.011 56.620 1.00 24.15 235 TYR B C 1
ATOM 3787 O O . TYR B 1 209 ? 18.310 102.407 57.753 1.00 25.25 235 TYR B O 1
ATOM 3796 N N . PRO B 1 210 ? 19.532 101.084 56.406 1.00 26.43 236 PRO B N 1
ATOM 3797 C CA . PRO B 1 210 ? 20.402 100.789 57.536 1.00 28.60 236 PRO B CA 1
ATOM 3798 C C . PRO B 1 210 ? 21.178 102.048 57.929 1.00 29.16 236 PRO B C 1
ATOM 3799 O O . PRO B 1 210 ? 21.336 103.006 57.144 1.00 28.87 236 PRO B O 1
ATOM 3803 N N . GLU B 1 211 ? 21.690 102.012 59.129 1.00 30.35 237 GLU B N 1
ATOM 3804 C CA . GLU B 1 211 ? 22.394 103.146 59.670 1.00 34.01 237 GLU B CA 1
ATOM 3805 C C . GLU B 1 211 ? 23.523 103.706 58.798 1.00 31.24 237 GLU B C 1
ATOM 3806 O O . GLU B 1 211 ? 23.605 104.918 58.611 1.00 28.98 237 GLU B O 1
ATOM 3812 N N . ALA B 1 212 ? 24.314 102.844 58.187 1.00 31.47 238 ALA B N 1
ATOM 3813 C CA . ALA B 1 212 ? 25.429 103.294 57.359 1.00 31.19 238 ALA B CA 1
ATOM 3814 C C . ALA B 1 212 ? 24.903 104.044 56.108 1.00 32.29 238 ALA B C 1
ATOM 3815 O O . ALA B 1 212 ? 25.475 105.048 55.690 1.00 30.11 238 ALA B O 1
ATOM 3817 N N . GLN B 1 213 ? 23.781 103.574 55.540 1.00 30.10 239 GLN B N 1
ATOM 3818 C CA . GLN B 1 213 ? 23.206 104.230 54.360 1.00 30.21 239 GLN B CA 1
ATOM 3819 C C . GLN B 1 213 ? 22.626 105.605 54.714 1.00 28.37 239 GLN B C 1
ATOM 3820 O O . GLN B 1 213 ? 22.794 106.584 54.000 1.00 29.38 239 GLN B O 1
ATOM 3826 N N . TRP B 1 214 ? 21.994 105.685 55.863 1.00 27.94 240 TRP B N 1
ATOM 3827 C CA . TRP B 1 214 ? 21.465 106.952 56.324 1.00 28.01 240 TRP B CA 1
ATOM 3828 C C . TRP B 1 214 ? 22.620 107.944 56.537 1.00 29.83 240 TRP B C 1
ATOM 3829 O O . TRP B 1 214 ? 22.553 109.096 56.150 1.00 28.92 240 TRP B O 1
ATOM 3840 N N . GLU B 1 215 ? 23.638 107.496 57.242 1.00 32.48 241 GLU B N 1
ATOM 3841 C CA . GLU B 1 215 ? 24.800 108.310 57.522 1.00 35.80 241 GLU B CA 1
ATOM 3842 C C . GLU B 1 215 ? 25.475 108.732 56.238 1.00 33.26 241 GLU B C 1
ATOM 3843 O O . GLU B 1 215 ? 26.017 109.828 56.168 1.00 32.68 241 GLU B O 1
ATOM 3849 N N . ASN B 1 216 ? 25.466 107.886 55.220 1.00 30.23 242 ASN B N 1
ATOM 3850 C CA . ASN B 1 216 ? 26.075 108.290 53.991 1.00 29.72 242 ASN B CA 1
ATOM 3851 C C . ASN B 1 216 ? 25.311 109.499 53.408 1.00 29.20 242 ASN B C 1
ATOM 3852 O O . ASN B 1 216 ? 25.914 110.457 52.883 1.00 27.90 242 ASN B O 1
ATOM 3857 N N . VAL B 1 217 ? 23.983 109.480 53.524 1.00 28.10 243 VAL B N 1
ATOM 3858 C CA . VAL B 1 217 ? 23.201 110.627 53.093 1.00 27.36 243 VAL B CA 1
ATOM 3859 C C . VAL B 1 217 ? 23.595 111.880 53.884 1.00 27.04 243 VAL B C 1
ATOM 3860 O O . VAL B 1 217 ? 23.804 112.931 53.292 1.00 24.74 243 VAL B O 1
ATOM 3872 N N . THR B 1 219 ? 26.429 112.471 55.364 1.00 31.27 245 THR B N 1
ATOM 3873 C CA . THR B 1 219 ? 27.781 112.864 54.875 1.00 31.30 245 THR B CA 1
ATOM 3874 C C . THR B 1 219 ? 27.712 113.666 53.582 1.00 31.21 245 THR B C 1
ATOM 3875 O O . THR B 1 219 ? 28.294 114.713 53.494 1.00 29.19 245 THR B O 1
ATOM 3879 N N . LEU B 1 220 ? 26.952 113.195 52.588 1.00 31.26 246 LEU B N 1
ATOM 3880 C CA . LEU B 1 220 ? 26.793 113.940 51.338 1.00 31.77 246 LEU B CA 1
ATOM 3881 C C . LEU B 1 220 ? 26.067 115.243 51.612 1.00 30.45 246 LEU B C 1
ATOM 3882 O O . LEU B 1 220 ? 26.236 116.192 50.888 1.00 30.03 246 LEU B O 1
ATOM 3887 N N . ALA B 1 221 ? 25.207 115.274 52.626 1.00 28.93 247 ALA B N 1
ATOM 3888 C CA . ALA B 1 221 ? 24.479 116.522 52.943 1.00 29.36 247 ALA B CA 1
ATOM 3889 C C . ALA B 1 221 ? 25.402 117.642 53.482 1.00 30.45 247 ALA B C 1
ATOM 3890 O O . ALA B 1 221 ? 25.135 118.827 53.232 1.00 30.36 247 ALA B O 1
ATOM 3892 N N . GLY B 1 222 ? 26.486 117.273 54.187 1.00 31.61 248 GLY B N 1
ATOM 3893 C CA . GLY B 1 222 ? 27.500 118.260 54.636 1.00 32.81 248 GLY B CA 1
ATOM 3894 C C . GLY B 1 222 ? 26.905 119.240 55.623 1.00 32.91 248 GLY B C 1
ATOM 3895 O O . GLY B 1 222 ? 25.786 119.060 56.089 1.00 31.65 248 GLY B O 1
ATOM 3896 N N . GLU B 1 223 ? 27.639 120.299 55.915 1.00 35.89 249 GLU B N 1
ATOM 3897 C CA . GLU B 1 223 ? 27.245 121.260 56.928 1.00 37.99 249 GLU B CA 1
ATOM 3898 C C . GLU B 1 223 ? 25.950 121.945 56.692 1.00 36.48 249 GLU B C 1
ATOM 3899 O O . GLU B 1 223 ? 25.317 122.329 57.655 1.00 38.12 249 GLU B O 1
ATOM 3905 N N . LYS B 1 224 ? 25.588 122.180 55.436 1.00 36.63 250 LYS B N 1
ATOM 3906 C CA . LYS B 1 224 ? 24.341 122.857 55.125 1.00 38.59 250 LYS B CA 1
ATOM 3907 C C . LYS B 1 224 ? 23.162 121.943 55.208 1.00 37.48 250 LYS B C 1
ATOM 3908 O O . LYS B 1 224 ? 22.118 122.333 55.695 1.00 39.70 250 LYS B O 1
ATOM 3914 N N . GLY B 1 225 ? 23.287 120.748 54.653 1.00 34.75 251 GLY B N 1
ATOM 3915 C CA . GLY B 1 225 ? 22.123 119.866 54.554 1.00 33.24 251 GLY B CA 1
ATOM 3916 C C . GLY B 1 225 ? 21.777 119.068 55.803 1.00 32.09 251 GLY B C 1
ATOM 3917 O O . GLY B 1 225 ? 20.619 118.740 56.014 1.00 31.40 251 GLY B O 1
ATOM 3918 N N . LYS B 1 226 ? 22.786 118.692 56.592 1.00 31.96 252 LYS B N 1
ATOM 3919 C CA . LYS B 1 226 ? 22.575 117.880 57.769 1.00 32.31 252 LYS B CA 1
ATOM 3920 C C . LYS B 1 226 ? 21.565 118.506 58.715 1.00 31.57 252 LYS B C 1
ATOM 3921 O O . LYS B 1 226 ? 20.642 117.838 59.118 1.00 29.46 252 LYS B O 1
ATOM 3927 N N . PRO B 1 227 ? 21.753 119.787 59.082 1.00 30.81 253 PRO B N 1
ATOM 3928 C CA . PRO B 1 227 ? 20.752 120.411 59.935 1.00 29.78 253 PRO B CA 1
ATOM 3929 C C . PRO B 1 227 ? 19.366 120.478 59.313 1.00 28.55 253 PRO B C 1
ATOM 3930 O O . PRO B 1 227 ? 18.376 120.441 60.054 1.00 29.14 253 PRO B O 1
ATOM 3934 N N . ILE B 1 228 ? 19.276 120.591 57.995 1.00 27.13 254 ILE B N 1
ATOM 3935 C CA . ILE B 1 228 ? 17.979 120.612 57.331 1.00 27.17 254 ILE B CA 1
ATOM 3936 C C . ILE B 1 228 ? 17.265 119.241 57.396 1.00 25.86 254 ILE B C 1
ATOM 3937 O O . ILE B 1 228 ? 16.078 119.144 57.755 1.00 23.32 254 ILE B O 1
ATOM 3942 N N . ILE B 1 229 ? 18.010 118.186 57.104 1.00 27.16 255 ILE B N 1
ATOM 3943 C CA . ILE B 1 229 ? 17.488 116.811 57.264 1.00 26.85 255 ILE B CA 1
ATOM 3944 C C . ILE B 1 229 ? 17.143 116.536 58.715 1.00 27.96 255 ILE B C 1
ATOM 3945 O O . ILE B 1 229 ? 16.079 115.963 59.005 1.00 27.16 255 ILE B O 1
ATOM 3950 N N . ASP B 1 230 ? 18.000 116.968 59.640 1.00 29.02 256 ASP B N 1
ATOM 3951 C CA . ASP B 1 230 ? 17.710 116.820 61.075 1.00 30.58 256 ASP B CA 1
ATOM 3952 C C . ASP B 1 230 ? 16.370 117.488 61.462 1.00 28.84 256 ASP B C 1
ATOM 3953 O O . ASP B 1 230 ? 15.574 116.908 62.188 1.00 27.24 256 ASP B O 1
ATOM 3958 N N . GLN B 1 231 ? 16.139 118.698 60.982 1.00 27.92 257 GLN B N 1
ATOM 3959 C CA . GLN B 1 231 ? 14.924 119.424 61.320 1.00 29.39 257 GLN B CA 1
ATOM 3960 C C . GLN B 1 231 ? 13.664 118.697 60.784 1.00 27.46 257 GLN B C 1
ATOM 3961 O O . GLN B 1 231 ? 12.669 118.554 61.493 1.00 26.09 257 GLN B O 1
ATOM 3967 N N . LYS B 1 232 ? 13.743 118.219 59.542 1.00 27.00 258 LYS B N 1
ATOM 3968 C CA . LYS B 1 232 ? 12.670 117.448 58.912 1.00 25.42 258 LYS B CA 1
ATOM 3969 C C . LYS B 1 232 ? 12.346 116.139 59.671 1.00 24.44 258 LYS B C 1
ATOM 3970 O O . LYS B 1 232 ? 11.194 115.843 60.000 1.00 24.92 258 LYS B O 1
ATOM 3976 N N . LEU B 1 233 ? 13.386 115.388 59.972 1.00 24.82 259 LEU B N 1
ATOM 3977 C CA . LEU B 1 233 ? 13.246 114.143 60.699 1.00 24.70 259 LEU B CA 1
ATOM 3978 C C . LEU B 1 233 ? 12.681 114.369 62.101 1.00 25.68 259 LEU B C 1
ATOM 3979 O O . LEU B 1 233 ? 11.851 113.581 62.549 1.00 24.13 259 LEU B O 1
ATOM 3984 N N . ALA B 1 234 ? 13.070 115.451 62.780 1.00 25.39 260 ALA B N 1
ATOM 3985 C CA . ALA B 1 234 ? 12.520 115.687 64.104 1.00 26.02 260 ALA B CA 1
ATOM 3986 C C . ALA B 1 234 ? 11.010 115.979 63.972 1.00 27.30 260 ALA B C 1
ATOM 3987 O O . ALA B 1 234 ? 10.189 115.536 64.790 1.00 27.33 260 ALA B O 1
ATOM 3997 N N . VAL B 1 236 ? 8.946 114.967 61.577 1.00 25.33 262 VAL B N 1
ATOM 3998 C CA . VAL B 1 236 ? 8.273 113.703 61.281 1.00 25.26 262 VAL B CA 1
ATOM 3999 C C . VAL B 1 236 ? 8.117 112.844 62.529 1.00 25.18 262 VAL B C 1
ATOM 4000 O O . VAL B 1 236 ? 7.045 112.319 62.791 1.00 26.18 262 VAL B O 1
ATOM 4004 N N . LYS B 1 237 ? 9.189 112.649 63.278 1.00 25.68 263 LYS B N 1
ATOM 4005 C CA . LYS B 1 237 ? 9.084 111.948 64.556 1.00 27.41 263 LYS B CA 1
ATOM 4006 C C . LYS B 1 237 ? 7.967 112.513 65.435 1.00 27.30 263 LYS B C 1
ATOM 4007 O O . LYS B 1 237 ? 7.168 111.765 65.989 1.00 29.19 263 LYS B O 1
ATOM 4013 N N . LYS B 1 238 ? 7.910 113.838 65.535 1.00 27.62 264 LYS B N 1
ATOM 4014 C CA . LYS B 1 238 ? 6.915 114.484 66.349 1.00 29.45 264 LYS B CA 1
ATOM 4015 C C . LYS B 1 238 ? 5.514 114.247 65.800 1.00 28.44 264 LYS B C 1
ATOM 4016 O O . LYS B 1 238 ? 4.588 114.012 66.562 1.00 28.17 264 LYS B O 1
ATOM 4022 N N . TYR B 1 239 ? 5.369 114.320 64.483 1.00 26.36 265 TYR B N 1
ATOM 4023 C CA . TYR B 1 239 ? 4.092 114.097 63.851 1.00 26.67 265 TYR B CA 1
ATOM 4024 C C . TYR B 1 239 ? 3.620 112.679 64.113 1.00 25.52 265 TYR B C 1
ATOM 4025 O O . TYR B 1 239 ? 2.460 112.440 64.464 1.00 24.89 265 TYR B O 1
ATOM 4042 N N . LYS B 1 241 ? 4.399 110.755 66.478 1.00 30.09 267 LYS B N 1
ATOM 4043 C CA . LYS B 1 241 ? 4.048 110.699 67.921 1.00 32.39 267 LYS B CA 1
ATOM 4044 C C . LYS B 1 241 ? 2.710 111.361 68.242 1.00 32.05 267 LYS B C 1
ATOM 4045 O O . LYS B 1 241 ? 1.811 110.731 68.805 1.00 31.66 267 LYS B O 1
ATOM 4051 N N . ASP B 1 242 ? 2.554 112.616 67.852 1.00 31.35 268 ASP B N 1
ATOM 4052 C CA . ASP B 1 242 ? 1.356 113.373 68.211 1.00 32.83 268 ASP B CA 1
ATOM 4053 C C . ASP B 1 242 ? 0.105 112.873 67.500 1.00 33.13 268 ASP B C 1
ATOM 4054 O O . ASP B 1 242 ? -0.929 112.784 68.139 1.00 32.50 268 ASP B O 1
ATOM 4059 N N . SER B 1 243 ? 0.209 112.507 66.216 1.00 29.02 269 SER B N 1
ATOM 4060 C CA . SER B 1 243 ? -0.94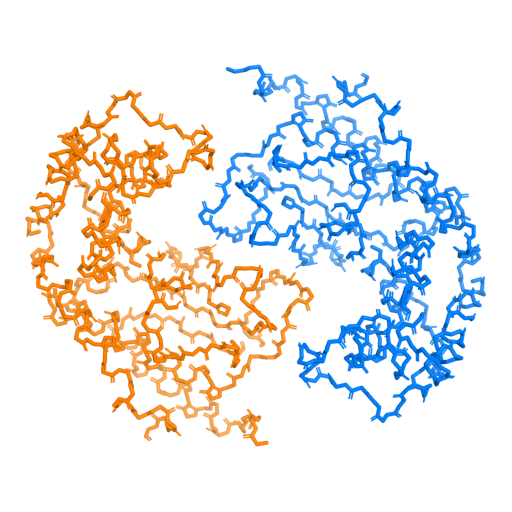7 112.104 65.454 1.00 28.50 269 SER B CA 1
ATOM 4061 C C . SER B 1 243 ? -1.262 110.609 65.501 1.00 28.35 269 SER B C 1
ATOM 4062 O O . SER B 1 243 ? -2.423 110.248 65.364 1.00 29.45 269 SER B O 1
ATOM 4065 N N . TRP B 1 244 ? -0.262 109.750 65.650 1.00 26.48 270 TRP B N 1
ATOM 4066 C CA . TRP B 1 244 ? -0.494 108.313 65.565 1.00 27.79 270 TRP B CA 1
ATOM 4067 C C . TRP B 1 244 ? 0.036 107.487 66.725 1.00 28.37 270 TRP B C 1
ATOM 4068 O O . TRP B 1 244 ? -0.094 106.280 66.717 1.00 28.86 270 TRP B O 1
ATOM 4079 N N . GLN B 1 245 ? 0.600 108.139 67.729 1.00 31.10 271 GLN B N 1
ATOM 4080 C CA . GLN B 1 245 ? 1.174 107.473 68.910 1.00 32.27 271 GLN B CA 1
ATOM 4081 C C . GLN B 1 245 ? 2.187 106.429 68.478 1.00 30.60 271 GLN B C 1
ATOM 4082 O O . GLN B 1 245 ? 2.277 105.372 69.040 1.00 29.80 271 GLN B O 1
ATOM 4088 N N . VAL B 1 246 ? 2.964 106.750 67.453 1.00 29.21 272 VAL B N 1
ATOM 4089 C CA . VAL B 1 246 ? 3.991 105.844 66.993 1.00 28.84 272 VAL B CA 1
ATOM 4090 C C . VAL B 1 246 ? 5.348 106.446 67.250 1.00 28.98 272 VAL B C 1
ATOM 4091 O O . VAL B 1 246 ? 5.579 107.618 66.949 1.00 30.56 272 VAL B O 1
ATOM 4095 N N . ASP B 1 247 ? 6.239 105.646 67.841 1.00 30.87 273 ASP B N 1
ATOM 4096 C CA . ASP B 1 247 ? 7.650 106.026 68.113 1.00 29.99 273 ASP B CA 1
ATOM 4097 C C . ASP B 1 247 ? 8.416 105.616 66.866 1.00 28.75 273 ASP B C 1
ATOM 4098 O O . ASP B 1 247 ? 8.661 104.425 66.620 1.00 27.72 273 ASP B O 1
ATOM 4103 N N . LEU B 1 248 ? 8.788 106.591 66.052 1.00 28.92 274 LEU B N 1
ATOM 4104 C CA . LEU B 1 248 ? 9.350 106.271 64.752 1.00 27.55 274 LEU B CA 1
ATOM 4105 C C . LEU B 1 248 ? 10.741 105.587 64.856 1.00 28.97 274 LEU B C 1
ATOM 4106 O O . LEU B 1 248 ? 11.040 104.648 64.077 1.00 26.35 274 LEU B O 1
ATOM 4111 N N . ASP B 1 249 ? 11.595 106.052 65.761 1.00 28.66 275 ASP B N 1
ATOM 4112 C CA . ASP B 1 249 ? 12.927 105.426 65.948 1.00 30.60 275 ASP B CA 1
ATOM 4113 C C . ASP B 1 249 ? 12.780 103.959 66.350 1.00 28.75 275 ASP B C 1
ATOM 4114 O O . ASP B 1 249 ? 13.447 103.080 65.782 1.00 29.17 275 ASP B O 1
ATOM 4119 N N . LEU B 1 250 ? 11.839 103.684 67.246 1.00 27.75 276 LEU B N 1
ATOM 4120 C CA . LEU B 1 250 ? 11.526 102.326 67.607 1.00 29.04 276 LEU B CA 1
ATOM 4121 C C . LEU B 1 250 ? 11.027 101.494 66.409 1.00 26.74 276 LEU B C 1
ATOM 4122 O O . LEU B 1 250 ? 11.456 100.367 66.212 1.00 26.31 276 LEU B O 1
ATOM 4127 N N . LEU B 1 251 ? 10.134 102.064 65.613 1.00 26.86 277 LEU B N 1
ATOM 4128 C CA . LEU B 1 251 ? 9.626 101.403 64.423 1.00 25.71 277 LEU B CA 1
ATOM 4129 C C . LEU B 1 251 ? 10.765 101.123 63.437 1.00 25.16 277 LEU B C 1
ATOM 4130 O O . LEU B 1 251 ? 10.838 100.029 62.884 1.00 25.77 277 LEU B O 1
ATOM 4135 N N . ARG B 1 252 ? 11.663 102.069 63.241 1.00 24.22 278 ARG B N 1
ATOM 4136 C CA . ARG B 1 252 ? 12.854 101.817 62.415 1.00 25.92 278 ARG B CA 1
ATOM 4137 C C . ARG B 1 252 ? 13.646 100.570 62.873 1.00 27.88 278 ARG B C 1
ATOM 4138 O O . ARG B 1 252 ? 14.057 99.743 62.057 1.00 26.50 278 ARG B O 1
ATOM 4146 N N . LYS B 1 253 ? 13.864 100.465 64.190 1.00 30.81 279 LYS B N 1
ATOM 4147 C CA . LYS B 1 253 ? 14.637 99.374 64.771 1.00 32.22 279 LYS B CA 1
ATOM 4148 C C . LYS B 1 253 ? 13.911 98.066 64.677 1.00 29.93 279 LYS B C 1
ATOM 4149 O O . LYS B 1 253 ? 14.527 97.042 64.420 1.00 29.70 279 LYS B O 1
ATOM 4155 N N . VAL B 1 254 ? 12.605 98.095 64.907 1.00 28.16 280 VAL B N 1
ATOM 4156 C CA . VAL B 1 254 ? 11.773 96.889 64.810 1.00 27.67 280 VAL B CA 1
ATOM 4157 C C . VAL B 1 254 ? 11.740 96.356 63.371 1.00 26.58 280 VAL B C 1
ATOM 4158 O O . VAL B 1 254 ? 11.920 95.157 63.162 1.00 26.65 280 VAL B O 1
ATOM 4162 N N . ILE B 1 255 ? 11.629 97.252 62.397 1.00 24.79 281 ILE B N 1
ATOM 4163 C CA . ILE B 1 255 ? 11.731 96.848 60.996 1.00 24.32 281 ILE B CA 1
ATOM 4164 C C . ILE B 1 255 ? 13.079 96.166 60.737 1.00 25.12 281 ILE B C 1
ATOM 4165 O O . ILE B 1 255 ? 13.116 95.071 60.175 1.00 27.51 281 ILE B O 1
ATOM 4170 N N . ALA B 1 256 ? 14.173 96.798 61.148 1.00 25.29 282 ALA B N 1
ATOM 4171 C CA . ALA B 1 256 ? 15.513 96.205 60.944 1.00 27.49 282 ALA B CA 1
ATOM 4172 C C . ALA B 1 256 ? 15.669 94.823 61.581 1.00 27.85 282 ALA B C 1
ATOM 4173 O O . ALA B 1 256 ? 16.261 93.923 60.975 1.00 29.35 282 ALA B O 1
ATOM 4175 N N . ARG B 1 257 ? 15.164 94.656 62.796 1.00 28.59 283 ARG B N 1
ATOM 4176 C CA . ARG B 1 257 ? 15.229 93.369 63.452 1.00 31.67 283 ARG B CA 1
ATOM 4177 C C . ARG B 1 257 ? 14.460 92.342 62.636 1.00 31.48 283 ARG B C 1
ATOM 4178 O O . ARG B 1 257 ? 14.915 91.207 62.439 1.00 34.20 283 ARG B O 1
ATOM 4186 N N . ARG B 1 258 ? 13.278 92.734 62.159 1.00 31.08 284 ARG B N 1
ATOM 4187 C CA . ARG B 1 258 ? 12.428 91.803 61.427 1.00 29.65 284 ARG B CA 1
ATOM 4188 C C . ARG B 1 258 ? 12.989 91.388 60.062 1.00 28.46 284 ARG B C 1
ATOM 4189 O O . ARG B 1 258 ? 12.938 90.201 59.710 1.00 26.83 284 ARG B O 1
ATOM 4197 N N . THR B 1 259 ? 13.567 92.330 59.324 1.00 29.08 285 THR B N 1
ATOM 4198 C CA . THR B 1 259 ? 14.127 91.995 58.013 1.00 28.99 285 THR B CA 1
ATOM 4199 C C . THR B 1 259 ? 15.356 91.120 58.154 1.00 29.07 285 THR B C 1
ATOM 4200 O O . THR B 1 259 ? 15.677 90.355 57.255 1.00 27.08 285 THR B O 1
ATOM 4204 N N . ASN B 1 260 ? 16.055 91.203 59.280 1.00 33.14 286 ASN B N 1
ATOM 4205 C CA . ASN B 1 260 ? 17.187 90.283 59.519 1.00 36.63 286 ASN B CA 1
ATOM 4206 C C . ASN B 1 260 ? 16.776 88.872 59.936 1.00 35.76 286 ASN B C 1
ATOM 4207 O O . ASN B 1 260 ? 17.598 88.010 59.977 1.00 35.44 286 ASN B O 1
ATOM 4212 N N . GLU B 1 261 ? 15.507 88.701 60.293 1.00 34.53 287 GLU B N 1
ATOM 4213 C CA . GLU B 1 261 ? 14.921 87.445 60.733 1.00 33.30 287 GLU B CA 1
ATOM 4214 C C . GLU B 1 261 ? 14.341 86.642 59.583 1.00 32.71 287 GLU B C 1
ATOM 4215 O O . GLU B 1 261 ? 13.801 85.568 59.809 1.00 31.74 287 GLU B O 1
ATOM 4221 N N . ILE B 1 262 ? 14.425 87.148 58.355 1.00 32.20 288 ILE B N 1
ATOM 4222 C CA . ILE B 1 262 ? 13.725 86.496 57.252 1.00 31.85 288 ILE B CA 1
ATOM 4223 C C . ILE B 1 262 ? 14.085 85.008 57.144 1.00 36.29 288 ILE B C 1
ATOM 4224 O O . ILE B 1 262 ? 13.175 84.149 57.039 1.00 35.35 288 ILE B O 1
ATOM 4229 N N . SER B 1 263 ? 15.374 84.668 57.220 1.00 38.25 289 SER B N 1
ATOM 4230 C CA . SER B 1 263 ? 15.741 83.242 57.101 1.00 42.17 289 SER B CA 1
ATOM 4231 C C . SER B 1 263 ? 15.258 82.366 58.241 1.00 41.93 289 SER B C 1
ATOM 4232 O O . SER B 1 263 ? 15.340 81.196 58.123 1.00 43.82 289 SER B O 1
ATOM 4235 N N . GLU B 1 264 ? 14.788 82.926 59.336 1.00 42.23 290 GLU B N 1
ATOM 4236 C CA . GLU B 1 264 ? 14.194 82.129 60.403 1.00 44.75 290 GLU B CA 1
ATOM 4237 C C . GLU B 1 264 ? 12.700 81.828 60.174 1.00 43.85 290 GLU B C 1
ATOM 4238 O O . GLU B 1 264 ? 12.107 81.092 60.945 1.00 42.84 290 GLU B O 1
ATOM 4244 N N . LEU B 1 265 ? 12.073 82.416 59.154 1.00 42.58 291 LEU B N 1
ATOM 4245 C CA . LEU B 1 265 ? 10.647 82.174 58.920 1.00 40.05 291 LEU B CA 1
ATOM 4246 C C . LEU B 1 265 ? 10.468 80.806 58.272 1.00 40.36 291 LEU B C 1
ATOM 4247 O O . LEU B 1 265 ? 11.403 80.273 57.671 1.00 40.27 291 LEU B O 1
ATOM 4252 N N . ASP B 1 266 ? 9.262 80.256 58.373 1.00 39.70 292 ASP B N 1
ATOM 4253 C CA . ASP B 1 266 ? 8.973 78.958 57.788 1.00 40.20 292 ASP B CA 1
ATOM 4254 C C . ASP B 1 266 ? 8.447 79.175 56.380 1.00 38.48 292 ASP B C 1
ATOM 4255 O O . ASP B 1 266 ? 7.236 79.119 56.112 1.00 38.57 292 ASP B O 1
ATOM 4260 N N . LEU B 1 267 ? 9.380 79.422 55.476 1.00 36.50 293 LEU B N 1
ATOM 4261 C CA . LEU B 1 267 ? 9.048 79.839 54.142 1.00 36.18 293 LEU B CA 1
ATOM 4262 C C . LEU B 1 267 ? 8.717 78.678 53.231 1.00 34.94 293 LEU B C 1
ATOM 4263 O O . LEU B 1 267 ? 8.199 78.899 52.170 1.00 36.38 293 LEU B O 1
ATOM 4268 N N . ASP B 1 268 ? 9.007 77.451 53.628 1.00 35.14 294 ASP B N 1
ATOM 4269 C CA . ASP B 1 268 ? 8.781 76.311 52.757 1.00 37.07 294 ASP B CA 1
ATOM 4270 C C . ASP B 1 268 ? 7.442 75.624 52.968 1.00 36.69 294 ASP B C 1
ATOM 4271 O O . ASP B 1 268 ? 7.170 74.606 52.375 1.00 38.73 294 ASP B O 1
ATOM 4276 N N . HIS B 1 269 ? 6.592 76.187 53.799 1.00 36.94 295 HIS B N 1
ATOM 4277 C CA . HIS B 1 269 ? 5.312 75.589 54.081 1.00 36.02 295 HIS B CA 1
ATOM 4278 C C . HIS B 1 269 ? 4.265 76.675 54.193 1.00 35.05 295 HIS B C 1
ATOM 4279 O O . HIS B 1 269 ? 4.593 77.822 54.509 1.00 35.49 295 HIS B O 1
ATOM 4286 N N . ILE B 1 270 ? 3.007 76.339 53.906 1.00 32.24 296 ILE B N 1
ATOM 4287 C CA . ILE B 1 270 ? 1.918 77.262 54.098 1.00 31.11 296 ILE B CA 1
ATOM 4288 C C . ILE B 1 270 ? 1.579 77.256 55.596 1.00 33.83 296 ILE B C 1
ATOM 4289 O O . ILE B 1 270 ? 1.873 78.223 56.266 1.00 33.57 296 ILE B O 1
ATOM 4294 N N . TYR B 1 271 ? 0.949 76.203 56.107 1.00 35.33 297 TYR B N 1
ATOM 4295 C CA . TYR B 1 271 ? 0.770 76.053 57.549 1.00 39.77 297 TYR B CA 1
ATOM 4296 C C . TYR B 1 271 ? 1.880 75.168 58.097 1.00 41.56 297 TYR B C 1
ATOM 4297 O O . TYR B 1 271 ? 2.694 74.546 57.450 1.00 43.69 297 TYR B O 1
#